Protein 3ETH (pdb70)

Structure (mmCIF, N/CA/C/O backbone):
data_3ETH
#
_entry.id   3ETH
#
_cell.length_a   57.101
_cell.length_b   57.109
_cell.length_c   59.215
_cell.angle_alpha   77.460
_cell.angle_beta   82.390
_cell.angle_gamma   77.260
#
_symmetry.space_group_name_H-M   'P 1'
#
loop_
_entity.id
_entity.type
_entity.pdbx_description
1 polymer 'Phosphoribosylaminoimidazole carboxylase ATPase subunit'
2 non-polymer "ADENOSINE-5'-TRIPHOSPHATE"
3 non-polymer 'MAGNESIUM ION'
4 water water
#
loop_
_atom_site.group_PDB
_atom_site.id
_atom_site.type_symbol
_atom_site.label_atom_id
_atom_site.label_alt_id
_atom_site.label_comp_id
_atom_site.label_asym_id
_atom_site.label_entity_id
_atom_site.label_seq_id
_atom_site.pdbx_PDB_ins_code
_atom_site.Cartn_x
_atom_site.Cartn_y
_atom_site.Cartn_z
_atom_site.occupancy
_atom_site.B_iso_or_equiv
_atom_site.auth_seq_id
_atom_site.auth_comp_id
_atom_site.auth_asym_id
_atom_site.auth_atom_id
_atom_site.pdbx_PDB_model_num
ATOM 1 N N . MET A 1 1 ? -6.034 -6.268 42.853 1.00 99.85 1 MET A N 1
ATOM 2 C CA . MET A 1 1 ? -5.539 -5.171 43.673 1.00 91.72 1 MET A CA 1
ATOM 3 C C . MET A 1 1 ? -4.243 -4.576 43.139 1.00 99.85 1 MET A C 1
ATOM 4 O O . MET A 1 1 ? -3.165 -4.998 43.551 1.00 99.85 1 MET A O 1
ATOM 9 N N . LYS A 1 2 ? -4.344 -3.590 42.255 1.00 55.70 2 LYS A N 1
ATOM 10 C CA . LYS A 1 2 ? -3.170 -2.915 41.731 1.00 46.21 2 LYS A CA 1
ATOM 11 C C . LYS A 1 2 ? -2.023 -2.945 42.713 1.00 99.85 2 LYS A C 1
ATOM 12 O O . LYS A 1 2 ? -2.212 -2.860 43.946 1.00 25.43 2 LYS A O 1
ATOM 18 N N . GLN A 1 3 ? -0.849 -2.963 42.090 1.00 28.04 3 GLN A N 1
ATOM 19 C CA . GLN A 1 3 ? 0.452 -2.953 42.744 1.00 22.19 3 GLN A CA 1
ATOM 20 C C . GLN A 1 3 ? 1.234 -1.776 42.147 1.00 30.22 3 GLN A C 1
ATOM 21 O O . GLN A 1 3 ? 1.319 -1.582 40.932 1.00 19.66 3 GLN A O 1
ATOM 27 N N . VAL A 1 4 ? 1.872 -0.992 43.000 1.00 24.36 4 VAL A N 1
ATOM 28 C CA . VAL A 1 4 ? 2.693 0.110 42.515 1.00 21.23 4 VAL A CA 1
ATOM 29 C C . VAL A 1 4 ? 3.928 0.017 43.399 1.00 16.07 4 VAL A C 1
ATOM 30 O O . VAL A 1 4 ? 3.846 -0.299 44.602 1.00 16.41 4 VAL A O 1
ATOM 34 N N . CYS A 1 5 ? 5.047 0.306 42.749 1.00 15.57 5 CYS A N 1
ATOM 35 C CA . CYS A 1 5 ? 6.347 0.363 43.408 1.00 15.74 5 CYS A CA 1
ATOM 36 C C . CYS A 1 5 ? 6.770 1.819 43.311 1.00 18.20 5 CYS A C 1
ATOM 37 O O . CYS A 1 5 ? 6.702 2.422 42.242 1.00 17.01 5 CYS A O 1
ATOM 40 N N . VAL A 1 6 ? 7.271 2.382 44.402 1.00 14.35 6 VAL A N 1
ATOM 41 C CA . VAL A 1 6 ? 7.727 3.757 44.331 1.00 16.28 6 VAL A CA 1
ATOM 42 C C . VAL A 1 6 ? 9.250 3.792 44.525 1.00 21.50 6 VAL A C 1
ATOM 43 O O . VAL A 1 6 ? 9.733 3.309 45.574 1.00 17.52 6 VAL A O 1
ATOM 47 N N . LEU A 1 7 ? 9.981 4.353 43.556 1.00 13.88 7 LEU A N 1
ATOM 48 C CA . LEU A 1 7 ? 11.428 4.400 43.709 1.00 13.75 7 LEU A CA 1
ATOM 49 C C . LEU A 1 7 ? 11.703 5.532 44.709 1.00 21.16 7 LEU A C 1
ATOM 50 O O . LEU A 1 7 ? 11.315 6.714 44.569 1.00 16.22 7 LEU A O 1
ATOM 55 N N . GLY A 1 8 ? 12.435 5.131 45.738 1.00 15.54 8 GLY A N 1
ATOM 56 C CA . GLY A 1 8 ? 12.778 6.087 46.790 1.00 15.48 8 GLY A CA 1
ATOM 57 C C . GLY A 1 8 ? 12.088 5.653 48.102 1.00 37.61 8 GLY A C 1
ATOM 58 O O . GLY A 1 8 ? 10.909 5.274 48.162 1.00 49.66 8 GLY A O 1
ATOM 59 N N . ASN A 1 9 ? 12.845 5.795 49.175 1.00 24.27 9 ASN A N 1
ATOM 60 C CA . ASN A 1 9 ? 12.407 5.416 50.504 1.00 31.69 9 ASN A CA 1
ATOM 61 C C . ASN A 1 9 ? 12.011 6.481 51.536 1.00 25.78 9 ASN A C 1
ATOM 62 O O . ASN A 1 9 ? 12.084 6.254 52.749 1.00 36.47 9 ASN A O 1
ATOM 67 N N . GLY A 1 10 ? 11.605 7.652 51.074 1.00 15.95 10 GLY A N 1
ATOM 68 C CA . GLY A 1 10 ? 11.285 8.728 52.005 1.00 14.81 10 GLY A CA 1
ATOM 69 C C . GLY A 1 10 ? 9.844 8.878 52.431 1.00 13.66 10 GLY A C 1
ATOM 70 O O . GLY A 1 10 ? 8.964 8.001 52.233 1.00 12.45 10 GLY A O 1
ATOM 71 N N . GLN A 1 11 ? 9.611 10.029 53.072 1.00 15.35 11 GLN A N 1
ATOM 72 C CA . GLN A 1 11 ? 8.239 10.178 53.579 1.00 17.21 11 GLN A CA 1
ATOM 73 C C . GLN A 1 11 ? 7.191 10.221 52.482 1.00 15.13 11 GLN A C 1
ATOM 74 O O . GLN A 1 11 ? 6.028 9.848 52.711 1.00 14.88 11 GLN A O 1
ATOM 80 N N . LEU A 1 12 ? 7.606 10.709 51.308 1.00 10.50 12 LEU A N 1
ATOM 81 C CA . LEU A 1 12 ? 6.664 10.822 50.189 1.00 12.38 12 LEU A CA 1
ATOM 82 C C . LEU A 1 12 ? 6.118 9.447 49.797 1.00 13.33 12 LEU A C 1
ATOM 83 O O . LEU A 1 12 ? 4.867 9.206 49.658 1.00 13.24 12 LEU A O 1
ATOM 88 N N . GLY A 1 13 ? 7.052 8.499 49.716 1.00 10.51 13 GLY A N 1
ATOM 89 C CA . GLY A 1 13 ? 6.626 7.143 49.383 1.00 12.05 13 GLY A CA 1
ATOM 90 C C . GLY A 1 13 ? 5.747 6.531 50.460 1.00 11.63 13 GLY A C 1
ATOM 91 O O . GLY A 1 13 ? 4.820 5.769 50.168 1.00 15.08 13 GLY A O 1
ATOM 92 N N . ARG A 1 14 ? 6.108 6.867 51.691 1.00 10.20 14 ARG A N 1
ATOM 93 C CA . ARG A 1 14 ? 5.330 6.318 52.779 1.00 13.50 14 ARG A CA 1
ATOM 94 C C . ARG A 1 14 ? 3.879 6.851 52.718 1.00 15.59 14 ARG A C 1
ATOM 95 O O . ARG A 1 14 ? 2.921 6.103 52.983 1.00 11.83 14 ARG A O 1
ATOM 103 N N . MET A 1 15 ? 3.743 8.150 52.433 1.00 13.70 15 MET A N 1
ATOM 104 C CA . MET A 1 15 ? 2.421 8.766 52.368 1.00 12.81 15 MET A CA 1
ATOM 105 C C . MET A 1 15 ? 1.635 8.241 51.193 1.00 11.22 15 MET A C 1
ATOM 106 O O . MET A 1 15 ? 0.412 8.166 51.256 1.00 11.78 15 MET A O 1
ATOM 111 N N . LEU A 1 16 ? 2.348 7.875 50.136 1.00 9.08 16 LEU A N 1
ATOM 112 C CA . LEU A 1 16 ? 1.660 7.282 48.973 1.00 11.37 16 LEU A CA 1
ATOM 113 C C . LEU A 1 16 ? 1.145 5.919 49.383 1.00 12.18 16 LEU A C 1
ATOM 114 O O . LEU A 1 16 ? 0.030 5.569 49.064 1.00 12.30 16 LEU A O 1
ATOM 119 N N . ARG A 1 17 ? 1.929 5.120 50.136 1.00 17.06 17 ARG A N 1
ATOM 120 C CA . ARG A 1 17 ? 1.512 3.781 50.603 1.00 13.32 17 ARG A CA 1
ATOM 121 C C . ARG A 1 17 ? 0.298 3.889 51.535 1.00 9.75 17 ARG A C 1
ATOM 122 O O . ARG A 1 17 ? -0.664 3.182 51.372 1.00 13.39 17 ARG A O 1
ATOM 130 N N . GLN A 1 18 ? 0.344 4.850 52.453 1.00 12.55 18 GLN A N 1
ATOM 131 C CA . GLN A 1 18 ? -0.783 5.082 53.346 1.00 11.69 18 GLN A CA 1
ATOM 132 C C . GLN A 1 18 ? -1.998 5.444 52.514 1.00 10.06 18 GLN A C 1
ATOM 133 O O . GLN A 1 18 ? -3.077 4.950 52.783 1.00 14.38 18 GLN A O 1
ATOM 139 N N . ALA A 1 19 ? -1.886 6.301 51.516 1.00 10.46 19 ALA A N 1
ATOM 140 C CA . ALA A 1 19 ? -3.067 6.632 50.748 1.00 10.59 19 ALA A CA 1
ATOM 141 C C . ALA A 1 19 ? -3.616 5.478 49.915 1.00 16.41 19 ALA A C 1
ATOM 142 O O . ALA A 1 19 ? -4.839 5.318 49.771 1.00 14.10 19 ALA A O 1
ATOM 144 N N . GLY A 1 20 ? -2.704 4.664 49.382 1.00 14.21 20 GLY A N 1
ATOM 145 C CA . GLY A 1 20 ? -3.078 3.558 48.512 1.00 12.61 20 GLY A CA 1
ATOM 146 C C . GLY A 1 20 ? -3.894 2.488 49.200 1.00 14.30 20 GLY A C 1
ATOM 147 O O . GLY A 1 20 ? -4.827 1.903 48.636 1.00 13.66 20 GLY A O 1
ATOM 148 N N . GLU A 1 21 ? -3.549 2.204 50.449 1.00 13.50 21 GLU A N 1
ATOM 149 C CA . GLU A 1 21 ? -4.201 1.091 51.151 1.00 16.62 21 GLU A CA 1
ATOM 150 C C . GLU A 1 21 ? -5.731 1.016 51.156 1.00 10.16 21 GLU A C 1
ATOM 151 O O . GLU A 1 21 ? -6.312 0.024 50.719 1.00 13.06 21 GLU A O 1
ATOM 157 N N . PRO A 1 22 ? -6.391 2.054 51.653 1.00 14.54 22 PRO A N 1
ATOM 158 C CA . PRO A 1 22 ? -7.860 1.980 51.720 1.00 9.66 22 PRO A CA 1
ATOM 159 C C . PRO A 1 22 ? -8.363 1.966 50.284 1.00 12.80 22 PRO A C 1
ATOM 160 O O . PRO A 1 22 ? -9.506 1.571 50.091 1.00 18.47 22 PRO A O 1
ATOM 164 N N . LEU A 1 23 ? -7.609 2.397 49.275 1.00 14.68 23 LEU A N 1
ATOM 165 C CA . LEU A 1 23 ? -8.179 2.332 47.913 1.00 13.46 23 LEU A CA 1
ATOM 166 C C . LEU A 1 23 ? -7.972 0.921 47.299 1.00 18.63 23 LEU A C 1
ATOM 167 O O . LEU A 1 23 ? -8.331 0.663 46.159 1.00 17.74 23 LEU A O 1
ATOM 172 N N . GLY A 1 24 ? -7.353 0.001 48.016 1.00 13.44 24 GLY A N 1
ATOM 173 C CA . GLY A 1 24 ? -7.105 -1.309 47.427 1.00 14.93 24 GLY A CA 1
ATOM 174 C C . GLY A 1 24 ? -5.837 -1.309 46.548 1.00 19.35 24 GLY A C 1
ATOM 175 O O . GLY A 1 24 ? -5.668 -2.171 45.681 1.00 25.46 24 GLY A O 1
ATOM 176 N N . ILE A 1 25 ? -4.908 -0.379 46.737 1.00 13.09 25 ILE A N 1
ATOM 177 C CA . ILE A 1 25 ? -3.714 -0.376 45.871 1.00 12.47 25 ILE A CA 1
ATOM 178 C C . ILE A 1 25 ? -2.530 -0.614 46.770 1.00 18.79 25 ILE A C 1
ATOM 179 O O . ILE A 1 25 ? -2.305 0.182 47.690 1.00 18.03 25 ILE A O 1
ATOM 184 N N . ALA A 1 26 ? -1.786 -1.682 46.522 1.00 16.89 26 ALA A N 1
ATOM 185 C CA . ALA A 1 26 ? -0.621 -2.020 47.344 1.00 15.92 26 ALA A CA 1
ATOM 186 C C . ALA A 1 26 ? 0.554 -1.211 46.791 1.00 22.74 26 ALA A C 1
ATOM 187 O O . ALA A 1 26 ? 0.821 -1.278 45.581 1.00 17.03 26 ALA A O 1
ATOM 189 N N . VAL A 1 27 ? 1.211 -0.416 47.649 1.00 13.70 27 VAL A N 1
ATOM 190 C CA . VAL A 1 27 ? 2.326 0.423 47.212 1.00 11.70 27 VAL A CA 1
ATOM 191 C C . VAL A 1 27 ? 3.576 0.011 47.948 1.00 16.06 27 VAL A C 1
ATOM 192 O O . VAL A 1 27 ? 3.579 -0.107 49.187 1.00 13.51 27 VAL A O 1
ATOM 196 N N . TRP A 1 28 ? 4.632 -0.246 47.184 1.00 12.71 28 TRP A N 1
ATOM 197 C CA . TRP A 1 28 ? 5.909 -0.721 47.763 1.00 11.83 28 TRP A CA 1
ATOM 198 C C . TRP A 1 28 ? 7.030 0.302 47.541 1.00 19.55 28 TRP A C 1
ATOM 199 O O . TRP A 1 28 ? 7.562 0.412 46.436 1.00 15.86 28 TRP A O 1
ATOM 210 N N . PRO A 1 29 ? 7.430 1.004 48.594 1.00 18.32 29 PRO A N 1
ATOM 211 C CA . PRO A 1 29 ? 8.528 1.957 48.477 1.00 18.33 29 PRO A CA 1
ATOM 212 C C . PRO A 1 29 ? 9.831 1.158 48.436 1.00 23.79 29 PRO A C 1
ATOM 213 O O . PRO A 1 29 ? 10.074 0.278 49.264 1.00 25.88 29 PRO A O 1
ATOM 217 N N . VAL A 1 30 ? 10.652 1.433 47.431 1.00 20.60 30 VAL A N 1
ATOM 218 C CA . VAL A 1 30 ? 11.950 0.759 47.268 1.00 23.32 30 VAL A CA 1
ATOM 219 C C . VAL A 1 30 ? 13.117 1.720 47.190 1.00 34.64 30 VAL A C 1
ATOM 220 O O . VAL A 1 30 ? 13.227 2.604 46.322 1.00 25.63 30 VAL A O 1
ATOM 224 N N . GLY A 1 31 ? 14.010 1.553 48.147 1.00 16.17 31 GLY A N 1
ATOM 225 C CA . GLY A 1 31 ? 15.190 2.420 48.108 1.00 17.48 31 GLY A CA 1
ATOM 226 C C . GLY A 1 31 ? 16.116 2.001 46.965 1.00 23.50 31 GLY A C 1
ATOM 227 O O . GLY A 1 31 ? 16.016 0.901 46.410 1.00 18.72 31 GLY A O 1
ATOM 228 N N . LEU A 1 32 ? 17.032 2.918 46.635 1.00 25.27 32 LEU A N 1
ATOM 229 C CA . LEU A 1 32 ? 17.991 2.693 45.559 1.00 22.79 32 LEU A CA 1
ATOM 230 C C . LEU A 1 32 ? 18.893 1.509 45.785 1.00 24.07 32 LEU A C 1
ATOM 231 O O . LEU A 1 32 ? 19.399 0.932 44.828 1.00 22.70 32 LEU A O 1
ATOM 236 N N . ASP A 1 33 ? 19.158 1.224 47.052 1.00 20.67 33 ASP A N 1
ATOM 237 C CA . ASP A 1 33 ? 20.053 0.134 47.395 1.00 30.98 33 ASP A CA 1
ATOM 238 C C . ASP A 1 33 ? 19.248 -1.149 47.595 1.00 45.69 33 ASP A C 1
ATOM 239 O O . ASP A 1 33 ? 19.756 -2.146 48.097 1.00 25.06 33 ASP A O 1
ATOM 244 N N . ALA A 1 34 ? 17.973 -1.139 47.233 1.00 21.94 34 ALA A N 1
ATOM 245 C CA . ALA A 1 34 ? 17.205 -2.359 47.441 1.00 26.28 34 ALA A CA 1
ATOM 246 C C . ALA A 1 34 ? 17.686 -3.505 46.543 1.00 25.55 34 ALA A C 1
ATOM 247 O O . ALA A 1 34 ? 18.333 -3.346 45.516 1.00 32.81 34 ALA A O 1
ATOM 249 N N . GLU A 1 35 ? 17.309 -4.706 46.943 1.00 29.94 35 GLU A N 1
ATOM 250 C CA . GLU A 1 35 ? 17.658 -5.886 46.176 1.00 31.29 35 GLU A CA 1
ATOM 251 C C . GLU A 1 35 ? 16.439 -6.033 45.223 1.00 26.54 35 GLU A C 1
ATOM 252 O O . GLU A 1 35 ? 15.262 -6.167 45.655 1.00 24.32 35 GLU A O 1
ATOM 258 N N . PRO A 1 36 ? 16.732 -5.987 43.918 1.00 66.29 36 PRO A N 1
ATOM 259 C CA . PRO A 1 36 ? 15.687 -6.102 42.880 1.00 33.33 36 PRO A CA 1
ATOM 260 C C . PRO A 1 36 ? 14.913 -7.438 42.981 1.00 28.63 36 PRO A C 1
ATOM 261 O O . PRO A 1 36 ? 13.705 -7.502 42.746 1.00 27.62 36 PRO A O 1
ATOM 265 N N . ALA A 1 37 ? 15.644 -8.485 43.366 1.00 47.19 37 ALA A N 1
ATOM 266 C CA . ALA A 1 37 ? 15.123 -9.841 43.510 1.00 35.16 37 ALA A CA 1
ATOM 267 C C . ALA A 1 37 ? 13.923 -9.885 44.473 1.00 44.51 37 ALA A C 1
ATOM 268 O O . ALA A 1 37 ? 13.026 -10.728 44.376 1.00 35.89 37 ALA A O 1
ATOM 270 N N . ALA A 1 38 ? 13.917 -8.936 45.401 1.00 27.78 38 ALA A N 1
ATOM 271 C CA . ALA A 1 38 ? 12.896 -8.780 46.429 1.00 43.51 38 ALA A CA 1
ATOM 272 C C . ALA A 1 38 ? 11.727 -7.900 45.982 1.00 99.85 38 ALA A C 1
ATOM 273 O O . ALA A 1 38 ? 10.662 -7.906 46.601 1.00 56.53 38 ALA A O 1
ATOM 275 N N . VAL A 1 39 ? 11.955 -7.145 44.913 1.00 38.48 39 VAL A N 1
ATOM 276 C CA . VAL A 1 39 ? 11.001 -6.208 44.326 1.00 46.99 39 VAL A CA 1
ATOM 277 C C . VAL A 1 39 ? 9.969 -6.760 43.324 1.00 23.79 39 VAL A C 1
ATOM 278 O O . VAL A 1 39 ? 10.362 -7.359 42.320 1.00 41.37 39 VAL A O 1
ATOM 282 N N . PRO A 1 40 ? 8.672 -6.565 43.601 1.00 43.27 40 PRO A N 1
ATOM 283 C CA . PRO A 1 40 ? 7.615 -7.041 42.691 1.00 40.04 40 PRO A CA 1
ATOM 284 C C . PRO A 1 40 ? 7.419 -6.004 41.590 1.00 24.10 40 PRO A C 1
ATOM 285 O O . PRO A 1 40 ? 6.284 -5.584 41.310 1.00 35.16 40 PRO A O 1
ATOM 289 N N . PHE A 1 41 ? 8.535 -5.606 40.983 1.00 23.82 41 PHE A N 1
ATOM 290 C CA . PHE A 1 41 ? 8.449 -4.563 39.969 1.00 31.17 41 PHE A CA 1
ATOM 291 C C . PHE A 1 41 ? 7.836 -5.060 38.699 1.00 31.34 41 PHE A C 1
ATOM 292 O O . PHE A 1 41 ? 7.233 -4.313 37.973 1.00 39.96 41 PHE A O 1
ATOM 300 N N . GLN A 1 42 ? 7.956 -6.352 38.466 1.00 25.43 42 GLN A N 1
ATOM 301 C CA . GLN A 1 42 ? 7.379 -6.972 37.293 1.00 54.85 42 GLN A CA 1
ATOM 302 C C . GLN A 1 42 ? 5.833 -6.846 37.173 1.00 44.50 42 GLN A C 1
ATOM 303 O O . GLN A 1 42 ? 5.291 -6.529 36.110 1.00 67.15 42 GLN A O 1
ATOM 309 N N . GLN A 1 43 ? 5.125 -7.077 38.276 1.00 39.24 43 GLN A N 1
ATOM 310 C CA . GLN A 1 43 ? 3.666 -7.027 38.327 1.00 41.75 43 GLN A CA 1
ATOM 311 C C . GLN A 1 43 ? 3.100 -5.667 38.718 1.00 99.85 43 GLN A C 1
ATOM 312 O O . GLN A 1 43 ? 1.902 -5.530 39.024 1.00 50.50 43 GLN A O 1
ATOM 318 N N . SER A 1 44 ? 3.983 -4.676 38.723 1.00 27.26 44 SER A N 1
ATOM 319 C CA . SER A 1 44 ? 3.632 -3.316 39.162 1.00 23.14 44 SER A CA 1
ATOM 320 C C . SER A 1 44 ? 3.798 -2.161 38.206 1.00 36.00 44 SER A C 1
ATOM 321 O O . SER A 1 44 ? 4.549 -2.222 37.234 1.00 24.49 44 SER A O 1
ATOM 324 N N . VAL A 1 45 ? 3.080 -1.088 38.514 1.00 17.38 45 VAL A N 1
ATOM 325 C CA . VAL A 1 45 ? 3.248 0.186 37.797 1.00 15.61 45 VAL A CA 1
ATOM 326 C C . VAL A 1 45 ? 4.377 0.849 38.656 1.00 26.01 45 VAL A C 1
ATOM 327 O O . VAL A 1 45 ? 4.308 0.838 39.909 1.00 19.08 45 VAL A O 1
ATOM 331 N N . ILE A 1 46 ? 5.431 1.376 38.035 1.00 16.14 46 ILE A N 1
ATOM 332 C CA . ILE A 1 46 ? 6.511 2.014 38.790 1.00 15.90 46 ILE A CA 1
ATOM 333 C C . ILE A 1 46 ? 6.432 3.526 38.751 1.00 18.49 46 ILE A C 1
ATOM 334 O O . ILE A 1 46 ? 6.297 4.103 37.674 1.00 18.88 46 ILE A O 1
ATOM 339 N N . THR A 1 47 ? 6.575 4.143 39.923 1.00 15.67 47 THR A N 1
ATOM 340 C CA . THR A 1 47 ? 6.598 5.575 40.070 1.00 13.59 47 THR A CA 1
ATOM 341 C C . THR A 1 47 ? 7.838 5.937 40.917 1.00 19.30 47 THR A C 1
ATOM 342 O O . THR A 1 47 ? 8.591 5.057 41.329 1.00 19.44 47 THR A O 1
ATOM 346 N N . ALA A 1 48 ? 8.108 7.211 41.170 1.00 18.86 48 ALA A N 1
ATOM 347 C CA . ALA A 1 48 ? 9.293 7.514 41.988 1.00 16.71 48 ALA A CA 1
ATOM 348 C C . ALA A 1 48 ? 9.039 8.769 42.762 1.00 15.96 48 ALA A C 1
ATOM 349 O O . ALA A 1 48 ? 8.241 9.621 42.355 1.00 24.58 48 ALA A O 1
ATOM 351 N N . GLU A 1 49 ? 9.726 8.897 43.877 1.00 16.38 49 GLU A N 1
ATOM 352 C CA . GLU A 1 49 ? 9.587 10.123 44.654 1.00 14.51 49 GLU A CA 1
ATOM 353 C C . GLU A 1 49 ? 10.901 10.897 44.544 1.00 17.91 49 GLU A C 1
ATOM 354 O O . GLU A 1 49 ? 11.082 11.844 45.275 1.00 18.73 49 GLU A O 1
ATOM 360 N N . ILE A 1 50 ? 11.804 10.465 43.664 1.00 23.18 50 ILE A N 1
ATOM 361 C CA . ILE A 1 50 ? 13.114 11.079 43.408 1.00 16.70 50 ILE A CA 1
ATOM 362 C C . ILE A 1 50 ? 13.193 11.287 41.900 1.00 21.11 50 ILE A C 1
ATOM 363 O O . ILE A 1 50 ? 12.340 10.745 41.193 1.00 17.58 50 ILE A O 1
ATOM 368 N N . GLU A 1 51 ? 14.153 12.082 41.429 1.00 20.95 51 GLU A N 1
ATOM 369 C CA . GLU A 1 51 ? 14.225 12.402 40.002 1.00 18.44 51 GLU A CA 1
ATOM 370 C C . GLU A 1 51 ? 15.530 12.080 39.383 1.00 25.95 51 GLU A C 1
ATOM 371 O O . GLU A 1 51 ? 15.696 12.277 38.168 1.00 21.16 51 GLU A O 1
ATOM 377 N N . ARG A 1 52 ? 16.464 11.624 40.206 1.00 15.95 52 ARG A N 1
ATOM 378 C CA . ARG A 1 52 ? 17.758 11.303 39.600 1.00 14.68 52 ARG A CA 1
ATOM 379 C C . ARG A 1 52 ? 18.364 10.292 40.558 1.00 18.18 52 ARG A C 1
ATOM 380 O O . ARG A 1 52 ? 17.995 10.223 41.719 1.00 19.97 52 ARG A O 1
ATOM 388 N N . TRP A 1 53 ? 19.248 9.447 40.048 1.00 15.48 53 TRP A N 1
ATOM 389 C CA . TRP A 1 53 ? 19.840 8.449 40.913 1.00 16.88 53 TRP A CA 1
ATOM 390 C C . TRP A 1 53 ? 21.080 7.864 40.228 1.00 16.97 53 TRP A C 1
ATOM 391 O O . TRP A 1 53 ? 21.320 7.979 39.023 1.00 20.78 53 TRP A O 1
ATOM 402 N N . PRO A 1 54 ? 21.883 7.217 41.055 1.00 21.83 54 PRO A N 1
ATOM 403 C CA . PRO A 1 54 ? 23.065 6.568 40.526 1.00 27.14 54 PRO A CA 1
ATOM 404 C C . PRO A 1 54 ? 22.566 5.234 39.967 1.00 21.40 54 PRO A C 1
ATOM 405 O O . PRO A 1 54 ? 21.431 4.834 40.186 1.00 19.41 54 PRO A O 1
ATOM 409 N N . GLU A 1 55 ? 23.459 4.548 39.277 1.00 16.79 55 GLU A N 1
ATOM 410 C CA . GLU A 1 55 ? 23.185 3.221 38.746 1.00 18.91 55 GLU A CA 1
ATOM 411 C C . GLU A 1 55 ? 23.451 2.149 39.816 1.00 39.32 55 GLU A C 1
ATOM 412 O O . GLU A 1 55 ? 24.524 2.074 40.401 1.00 18.57 55 GLU A O 1
ATOM 423 N N . THR A 1 56 ? 22.446 1.325 40.085 1.00 16.75 56 THR A N 1
ATOM 424 C CA . THR A 1 56 ? 22.516 0.231 41.047 1.00 16.55 56 THR A CA 1
ATOM 425 C C . THR A 1 56 ? 21.873 -1.013 40.391 1.00 36.27 56 THR A C 1
ATOM 426 O O . THR A 1 56 ? 21.256 -1.013 39.304 1.00 22.85 56 THR A O 1
ATOM 430 N N . ALA A 1 57 ? 22.019 -2.132 41.085 1.00 28.68 57 ALA A N 1
ATOM 431 C CA . ALA A 1 57 ? 21.420 -3.360 40.581 1.00 18.85 57 ALA A CA 1
ATOM 432 C C . ALA A 1 57 ? 19.941 -3.059 40.527 1.00 23.38 57 ALA A C 1
ATOM 433 O O . ALA A 1 57 ? 19.286 -3.487 39.573 1.00 27.80 57 ALA A O 1
ATOM 435 N N . LEU A 1 58 ? 19.399 -2.354 41.523 1.00 20.71 58 LEU A N 1
ATOM 436 C CA . LEU A 1 58 ? 17.971 -2.060 41.442 1.00 23.54 58 LEU A CA 1
ATOM 437 C C . LEU A 1 58 ? 17.658 -1.155 40.233 1.00 28.84 58 LEU A C 1
ATOM 438 O O . LEU A 1 58 ? 16.824 -1.487 39.379 1.00 26.52 58 LEU A O 1
ATOM 443 N N . THR A 1 59 ? 18.344 -0.027 40.095 1.00 26.72 59 THR A N 1
ATOM 444 C CA . THR A 1 59 ? 18.016 0.861 38.980 1.00 19.56 59 THR A CA 1
ATOM 445 C C . THR A 1 59 ? 18.277 0.254 37.612 1.00 27.92 59 THR A C 1
ATOM 446 O O . THR A 1 59 ? 17.568 0.556 36.653 1.00 29.42 59 THR A O 1
ATOM 450 N N . ARG A 1 60 ? 19.277 -0.615 37.504 1.00 25.86 60 ARG A N 1
ATOM 451 C CA . ARG A 1 60 ? 19.511 -1.255 36.214 1.00 31.58 60 ARG A CA 1
ATOM 452 C C . ARG A 1 60 ? 18.319 -2.131 35.806 1.00 46.25 60 ARG A C 1
ATOM 453 O O . ARG A 1 60 ? 18.001 -2.248 34.625 1.00 39.44 60 ARG A O 1
ATOM 461 N N . GLN A 1 61 ? 17.678 -2.768 36.783 1.00 46.04 61 GLN A N 1
ATOM 462 C CA . GLN A 1 61 ? 16.541 -3.646 36.511 1.00 91.06 61 GLN A CA 1
ATOM 463 C C . GLN A 1 61 ? 15.398 -2.746 36.058 1.00 53.63 61 GLN A C 1
ATOM 464 O O . GLN A 1 61 ? 14.659 -3.009 35.106 1.00 46.23 61 GLN A O 1
ATOM 470 N N . LEU A 1 62 ? 15.224 -1.655 36.795 1.00 30.77 62 LEU A N 1
ATOM 471 C CA . LEU A 1 62 ? 14.106 -0.765 36.521 1.00 26.65 62 LEU A CA 1
ATOM 472 C C . LEU A 1 62 ? 14.141 -0.241 35.122 1.00 76.12 62 LEU A C 1
ATOM 473 O O . LEU A 1 62 ? 13.093 -0.069 34.497 1.00 44.54 62 LEU A O 1
ATOM 478 N N . ALA A 1 63 ? 15.379 0.024 34.730 1.00 41.09 63 ALA A N 1
ATOM 479 C CA . ALA A 1 63 ? 15.705 0.619 33.442 1.00 96.58 63 ALA A CA 1
ATOM 480 C C . ALA A 1 63 ? 14.846 0.079 32.315 1.00 37.57 63 ALA A C 1
ATOM 481 O O . ALA A 1 63 ? 14.241 0.827 31.549 1.00 68.62 63 ALA A O 1
ATOM 483 N N . ARG A 1 64 ? 14.834 -1.247 32.240 1.00 38.16 64 ARG A N 1
ATOM 484 C CA . ARG A 1 64 ? 14.134 -2.048 31.244 1.00 44.48 64 ARG A CA 1
ATOM 485 C C . ARG A 1 64 ? 12.661 -2.345 31.588 1.00 99.85 64 ARG A C 1
ATOM 486 O O . ARG A 1 64 ? 12.028 -3.225 30.998 1.00 48.13 64 ARG A O 1
ATOM 494 N N . HIS A 1 65 ? 12.095 -1.631 32.559 1.00 44.30 65 HIS A N 1
ATOM 495 C CA . HIS A 1 65 ? 10.696 -1.858 32.912 1.00 32.59 65 HIS A CA 1
ATOM 496 C C . HIS A 1 65 ? 9.786 -1.090 31.950 1.00 30.58 65 HIS A C 1
ATOM 497 O O . HIS A 1 65 ? 9.953 0.104 31.730 1.00 42.11 65 HIS A O 1
ATOM 504 N N . PRO A 1 66 ? 8.810 -1.778 31.377 1.00 43.24 66 PRO A N 1
ATOM 505 C CA . PRO A 1 66 ? 7.922 -1.090 30.458 1.00 49.34 66 PRO A CA 1
ATOM 506 C C . PRO A 1 66 ? 7.119 0.051 31.100 1.00 99.85 66 PRO A C 1
ATOM 507 O O . PRO A 1 66 ? 7.050 1.169 30.569 1.00 99.85 66 PRO A O 1
ATOM 511 N N . ALA A 1 67 ? 6.538 -0.245 32.261 1.00 27.82 67 ALA A N 1
ATOM 512 C CA . ALA A 1 67 ? 5.683 0.686 32.993 1.00 34.54 67 ALA A CA 1
ATOM 513 C C . ALA A 1 67 ? 6.217 1.559 34.134 1.00 24.82 67 ALA A C 1
ATOM 514 O O . ALA A 1 67 ? 5.617 1.608 35.230 1.00 21.38 67 ALA A O 1
ATOM 516 N N . PHE A 1 68 ? 7.321 2.258 33.873 1.00 18.69 68 PHE A N 1
ATOM 517 C CA . PHE A 1 68 ? 7.922 3.175 34.854 1.00 18.66 68 PHE A CA 1
ATOM 518 C C . PHE A 1 68 ? 7.328 4.514 34.383 1.00 26.26 68 PHE A C 1
ATOM 519 O O . PHE A 1 68 ? 7.786 5.115 33.426 1.00 26.81 68 PHE A O 1
ATOM 527 N N . VAL A 1 69 ? 6.235 4.953 34.998 1.00 18.11 69 VAL A N 1
ATOM 528 C CA . VAL A 1 69 ? 5.579 6.132 34.484 1.00 17.54 69 VAL A CA 1
ATOM 529 C C . VAL A 1 69 ? 6.441 7.361 34.542 1.00 31.96 69 VAL A C 1
ATOM 530 O O . VAL A 1 69 ? 7.033 7.613 35.580 1.00 22.49 69 VAL A O 1
ATOM 534 N N . ASN A 1 70 ? 6.514 8.104 33.440 1.00 21.88 70 ASN A N 1
ATOM 535 C CA . ASN A 1 70 ? 7.304 9.334 33.378 1.00 19.83 70 ASN A CA 1
ATOM 536 C C . ASN A 1 70 ? 8.813 9.187 33.395 1.00 16.77 70 ASN A C 1
ATOM 537 O O . ASN A 1 70 ? 9.586 10.161 33.538 1.00 17.73 70 ASN A O 1
ATOM 542 N N . ARG A 1 71 ? 9.217 7.935 33.288 1.00 20.72 71 ARG A N 1
ATOM 543 C CA . ARG A 1 71 ? 10.648 7.644 33.316 1.00 21.22 71 ARG A CA 1
ATOM 544 C C . ARG A 1 71 ? 11.515 8.701 32.602 1.00 27.86 71 ARG A C 1
ATOM 545 O O . ARG A 1 71 ? 12.500 9.192 33.164 1.00 27.04 71 ARG A O 1
ATOM 553 N N . ASP A 1 72 ? 11.144 9.054 31.370 1.00 28.38 72 ASP A N 1
ATOM 554 C CA . ASP A 1 72 ? 11.872 9.984 30.490 1.00 28.46 72 ASP A CA 1
ATOM 555 C C . ASP A 1 72 ? 11.687 11.451 30.818 1.00 22.94 72 ASP A C 1
ATOM 556 O O . ASP A 1 72 ? 12.417 12.320 30.382 1.00 22.86 72 ASP A O 1
ATOM 561 N N . VAL A 1 73 ? 10.689 11.727 31.626 1.00 21.29 73 VAL A N 1
ATOM 562 C CA . VAL A 1 73 ? 10.489 13.098 31.982 1.00 19.78 73 VAL A CA 1
ATOM 563 C C . VAL A 1 73 ? 11.484 13.478 33.074 1.00 18.67 73 VAL A C 1
ATOM 564 O O . VAL A 1 73 ? 11.927 14.599 33.163 1.00 24.40 73 VAL A O 1
ATOM 568 N N . PHE A 1 74 ? 11.791 12.596 34.007 1.00 20.07 74 PHE A N 1
ATOM 569 C CA . PHE A 1 74 ? 12.699 13.018 35.074 1.00 21.61 74 PHE A CA 1
ATOM 570 C C . PHE A 1 74 ? 14.006 13.734 34.735 1.00 20.35 74 PHE A C 1
ATOM 571 O O . PHE A 1 74 ? 14.395 14.730 35.376 1.00 29.28 74 PHE A O 1
ATOM 579 N N . PRO A 1 75 ? 14.727 13.224 33.753 1.00 21.00 75 PRO A N 1
ATOM 580 C CA . PRO A 1 75 ? 16.019 13.862 33.501 1.00 19.90 75 PRO A CA 1
ATOM 581 C C . PRO A 1 75 ? 15.874 15.296 33.014 1.00 28.93 75 PRO A C 1
ATOM 582 O O . PRO A 1 75 ? 16.725 16.152 33.261 1.00 26.37 75 PRO A O 1
ATOM 586 N N . ILE A 1 76 ? 14.787 15.547 32.305 1.00 16.18 76 ILE A N 1
ATOM 587 C CA . ILE A 1 76 ? 14.583 16.879 31.771 1.00 19.68 76 ILE A CA 1
ATOM 588 C C . ILE A 1 76 ? 14.335 17.786 32.945 1.00 16.47 76 ILE A C 1
ATOM 589 O O . ILE A 1 76 ? 14.859 18.900 32.985 1.00 20.77 76 ILE A O 1
ATOM 594 N N . ILE A 1 77 ? 13.520 17.317 33.874 1.00 16.01 77 ILE A N 1
ATOM 595 C CA . ILE A 1 77 ? 13.246 18.190 34.997 1.00 16.03 77 ILE A CA 1
ATOM 596 C C . ILE A 1 77 ? 14.383 18.158 36.012 1.00 23.78 77 ILE A C 1
ATOM 597 O O . ILE A 1 77 ? 14.607 19.175 36.662 1.00 22.77 77 ILE A O 1
ATOM 602 N N . ALA A 1 78 ? 15.081 17.031 36.155 1.00 19.53 78 ALA A N 1
ATOM 603 C CA . ALA A 1 78 ? 16.194 16.907 37.117 1.00 19.36 78 ALA A CA 1
ATOM 604 C C . ALA A 1 78 ? 17.354 17.885 36.883 1.00 21.78 78 ALA A C 1
ATOM 605 O O . ALA A 1 78 ? 18.048 18.273 37.823 1.00 20.69 78 ALA A O 1
ATOM 607 N N . ASP A 1 79 ? 17.562 18.303 35.638 1.00 14.98 79 ASP A N 1
ATOM 608 C CA . ASP A 1 79 ? 18.599 19.283 35.320 1.00 17.72 79 ASP A CA 1
ATOM 609 C C . ASP A 1 79 ? 17.927 20.672 35.172 1.00 23.28 79 ASP A C 1
ATOM 610 O O . ASP A 1 79 ? 17.084 20.952 34.292 1.00 19.01 79 ASP A O 1
ATOM 615 N N . ARG A 1 80 ? 18.309 21.583 36.053 1.00 21.49 80 ARG A N 1
ATOM 616 C CA . ARG A 1 80 ? 17.746 22.941 36.005 1.00 16.09 80 ARG A CA 1
ATOM 617 C C . ARG A 1 80 ? 17.908 23.621 34.631 1.00 16.71 80 ARG A C 1
ATOM 618 O O . ARG A 1 80 ? 17.050 24.408 34.169 1.00 20.08 80 ARG A O 1
ATOM 626 N N . LEU A 1 81 ? 19.038 23.360 33.989 1.00 20.54 81 LEU A N 1
ATOM 627 C CA . LEU A 1 81 ? 19.206 23.984 32.676 1.00 21.57 81 LEU A CA 1
ATOM 628 C C . LEU A 1 81 ? 18.068 23.557 31.715 1.00 23.06 81 LEU A C 1
ATOM 629 O O . LEU A 1 81 ? 17.423 24.403 31.089 1.00 23.41 81 LEU A O 1
ATOM 634 N N . THR A 1 82 ? 17.853 22.247 31.588 1.00 16.63 82 THR A N 1
ATOM 635 C CA . THR A 1 82 ? 16.834 21.695 30.698 1.00 16.39 82 THR A CA 1
ATOM 636 C C . THR A 1 82 ? 15.433 22.077 31.158 1.00 26.89 82 THR A C 1
ATOM 637 O O . THR A 1 82 ? 14.531 22.306 30.353 1.00 21.89 82 THR A O 1
ATOM 641 N N . GLN A 1 83 ? 15.241 22.199 32.466 1.00 22.39 83 GLN A N 1
ATOM 642 C CA . GLN A 1 83 ? 13.940 22.608 32.978 1.00 24.26 83 GLN A CA 1
ATOM 643 C C . GLN A 1 83 ? 13.716 24.055 32.569 1.00 19.47 83 GLN A C 1
ATOM 644 O O . GLN A 1 83 ? 12.636 24.448 32.107 1.00 18.71 83 GLN A O 1
ATOM 650 N N . LYS A 1 84 ? 14.731 24.888 32.774 1.00 19.22 84 LYS A N 1
ATOM 651 C CA . LYS A 1 84 ? 14.568 26.306 32.413 1.00 24.47 84 LYS A CA 1
ATOM 652 C C . LYS A 1 84 ? 14.334 26.432 30.919 1.00 26.85 84 LYS A C 1
ATOM 653 O O . LYS A 1 84 ? 13.488 27.191 30.474 1.00 25.18 84 LYS A O 1
ATOM 659 N N . GLN A 1 85 ? 15.062 25.669 30.127 1.00 16.80 85 GLN A N 1
ATOM 660 C CA . GLN A 1 85 ? 14.833 25.718 28.690 1.00 23.31 85 GLN A CA 1
ATOM 661 C C . GLN A 1 85 ? 13.394 25.344 28.313 1.00 26.11 85 GLN A C 1
ATOM 662 O O . GLN A 1 85 ? 12.831 25.920 27.359 1.00 24.31 85 GLN A O 1
ATOM 668 N N . LEU A 1 86 ? 12.805 24.412 29.068 1.00 21.30 86 LEU A N 1
ATOM 669 C CA . LEU A 1 86 ? 11.414 23.998 28.850 1.00 16.51 86 LEU A CA 1
ATOM 670 C C . LEU A 1 86 ? 10.474 25.185 29.054 1.00 20.33 86 LEU A C 1
ATOM 671 O O . LEU A 1 86 ? 9.575 25.484 28.272 1.00 22.02 86 LEU A O 1
ATOM 676 N N . PHE A 1 87 ? 10.693 25.939 30.113 1.00 15.05 87 PHE A N 1
ATOM 677 C CA . PHE A 1 87 ? 9.806 27.076 30.284 1.00 17.30 87 PHE A CA 1
ATOM 678 C C . PHE A 1 87 ? 10.023 28.032 29.085 1.00 22.14 87 PHE A C 1
ATOM 679 O O . PHE A 1 87 ? 9.094 28.646 28.581 1.00 20.45 87 PHE A O 1
ATOM 687 N N . ASP A 1 88 ? 11.277 28.239 28.684 1.00 22.64 88 ASP A N 1
ATOM 688 C CA . ASP A 1 88 ? 11.555 29.187 27.605 1.00 25.49 88 ASP A CA 1
ATOM 689 C C . ASP A 1 88 ? 10.820 28.743 26.346 1.00 38.65 88 ASP A C 1
ATOM 690 O O . ASP A 1 88 ? 10.101 29.527 25.723 1.00 33.41 88 ASP A O 1
ATOM 695 N N . LYS A 1 89 ? 10.965 27.467 26.002 1.00 20.05 89 LYS A N 1
ATOM 696 C CA . LYS A 1 89 ? 10.333 26.907 24.824 1.00 18.80 89 LYS A CA 1
ATOM 697 C C . LYS A 1 89 ? 8.826 27.230 24.805 1.00 40.05 89 LYS A C 1
ATOM 698 O O . LYS A 1 89 ? 8.228 27.720 23.840 1.00 26.30 89 LYS A O 1
ATOM 704 N N . LEU A 1 90 ? 8.215 26.982 25.949 1.00 24.34 90 LEU A N 1
ATOM 705 C CA . LEU A 1 90 ? 6.787 27.165 26.090 1.00 20.08 90 LEU A CA 1
ATOM 706 C C . LEU A 1 90 ? 6.398 28.586 26.391 1.00 23.27 90 LEU A C 1
ATOM 707 O O . LEU A 1 90 ? 5.230 28.874 26.698 1.00 21.74 90 LEU A O 1
ATOM 712 N N . HIS A 1 91 ? 7.361 29.491 26.287 1.00 22.14 91 HIS A N 1
ATOM 713 C CA . HIS A 1 91 ? 7.018 30.891 26.552 1.00 20.11 91 HIS A CA 1
ATOM 714 C C . HIS A 1 91 ? 6.483 31.143 27.961 1.00 40.69 91 HIS A C 1
ATOM 715 O O . HIS A 1 91 ? 5.726 32.069 28.222 1.00 34.85 91 HIS A O 1
ATOM 722 N N . LEU A 1 92 ? 6.903 30.343 28.929 1.00 26.49 92 LEU A N 1
ATOM 723 C CA . LEU A 1 92 ? 6.444 30.599 30.292 1.00 34.70 92 LEU A CA 1
ATOM 724 C C . LEU A 1 92 ? 7.288 31.579 31.152 1.00 22.42 92 LEU A C 1
ATOM 725 O O . LEU A 1 92 ? 8.512 31.439 31.276 1.00 26.19 92 LEU A O 1
ATOM 730 N N . PRO A 1 93 ? 6.664 32.558 31.808 1.00 20.47 93 PRO A N 1
ATOM 731 C CA . PRO A 1 93 ? 7.447 33.474 32.657 1.00 34.66 93 PRO A CA 1
ATOM 732 C C . PRO A 1 93 ? 8.299 32.831 33.762 1.00 37.81 93 PRO A C 1
ATOM 733 O O . PRO A 1 93 ? 7.847 32.034 34.612 1.00 27.89 93 PRO A O 1
ATOM 737 N N . THR A 1 94 ? 9.569 33.191 33.739 1.00 30.89 94 THR A N 1
ATOM 738 C CA . THR A 1 94 ? 10.468 32.649 34.732 1.00 20.27 94 THR A CA 1
ATOM 739 C C . THR A 1 94 ? 11.583 33.655 34.866 1.00 19.49 94 THR A C 1
ATOM 740 O O . THR A 1 94 ? 11.709 34.528 34.034 1.00 20.76 94 THR A O 1
ATOM 744 N N . ALA A 1 95 ? 12.419 33.519 35.881 1.00 19.73 95 ALA A N 1
ATOM 745 C CA . ALA A 1 95 ? 13.560 34.419 36.087 1.00 22.01 95 ALA A CA 1
ATOM 746 C C . ALA A 1 95 ? 14.572 34.321 34.967 1.00 33.77 95 ALA A C 1
ATOM 747 O O . ALA A 1 95 ? 14.985 33.228 34.611 1.00 24.68 95 ALA A O 1
ATOM 749 N N . PRO A 1 96 ? 15.045 35.459 34.456 1.00 29.57 96 PRO A N 1
ATOM 750 C CA . PRO A 1 96 ? 16.085 35.454 33.433 1.00 25.45 96 PRO A CA 1
ATOM 751 C C . PRO A 1 96 ? 17.283 34.711 34.027 1.00 17.39 96 PRO A C 1
ATOM 752 O O . PRO A 1 96 ? 17.576 34.780 35.222 1.00 22.34 96 PRO A O 1
ATOM 756 N N . TRP A 1 97 ? 17.997 33.963 33.200 1.00 20.87 97 TRP A N 1
ATOM 757 C CA . TRP A 1 97 ? 19.081 33.144 33.716 1.00 26.95 97 TRP A CA 1
ATOM 758 C C . TRP A 1 97 ? 20.024 32.718 32.573 1.00 24.44 97 TRP A C 1
ATOM 759 O O . TRP A 1 97 ? 19.846 33.101 31.417 1.00 33.61 97 TRP A O 1
ATOM 770 N N . GLN A 1 98 ? 20.977 31.866 32.919 1.00 30.80 98 GLN A N 1
ATOM 771 C CA . GLN A 1 98 ? 21.897 31.236 32.004 1.00 19.89 98 GLN A CA 1
ATOM 772 C C . GLN A 1 98 ? 22.734 30.256 32.789 1.00 37.29 98 GLN A C 1
ATOM 773 O O . GLN A 1 98 ? 22.811 30.246 34.036 1.00 27.85 98 GLN A O 1
ATOM 779 N N . LEU A 1 99 ? 23.347 29.403 31.982 1.00 21.75 99 LEU A N 1
ATOM 780 C CA . LEU A 1 99 ? 24.233 28.397 32.504 1.00 20.14 99 LEU A CA 1
ATOM 781 C C . LEU A 1 99 ? 25.351 29.328 32.969 1.00 26.72 99 LEU A C 1
ATOM 782 O O . LEU A 1 99 ? 25.613 30.345 32.321 1.00 34.82 99 LEU A O 1
ATOM 787 N N . LEU A 1 100 ? 26.045 28.949 34.031 1.00 30.94 100 LEU A N 1
ATOM 788 C CA . LEU A 1 100 ? 27.179 29.718 34.534 1.00 30.41 100 LEU A CA 1
ATOM 789 C C . LEU A 1 100 ? 28.357 28.798 34.221 1.00 29.17 100 LEU A C 1
ATOM 790 O O . LEU A 1 100 ? 28.628 27.816 34.928 1.00 21.83 100 LEU A O 1
ATOM 795 N N . ALA A 1 101 ? 29.032 29.091 33.107 1.00 32.93 101 ALA A N 1
ATOM 796 C CA . ALA A 1 101 ? 30.163 28.273 32.634 1.00 53.01 101 ALA A CA 1
ATOM 797 C C . ALA A 1 101 ? 31.581 28.384 33.246 1.00 46.65 101 ALA A C 1
ATOM 798 O O . ALA A 1 101 ? 32.343 27.407 33.381 1.00 44.70 101 ALA A O 1
ATOM 800 N N . GLU A 1 102 ? 31.976 29.582 33.635 1.00 33.19 102 GLU A N 1
ATOM 801 C CA . GLU A 1 102 ? 33.306 29.710 34.228 1.00 39.21 102 GLU A CA 1
ATOM 802 C C . GLU A 1 102 ? 33.397 31.126 34.737 1.00 54.77 102 GLU A C 1
ATOM 803 O O . GLU A 1 102 ? 32.615 31.992 34.323 1.00 27.57 102 GLU A O 1
ATOM 809 N N . ARG A 1 103 ? 34.362 31.299 35.634 1.00 43.60 103 ARG A N 1
ATOM 810 C CA . ARG A 1 103 ? 34.636 32.537 36.357 1.00 33.16 103 ARG A CA 1
ATOM 811 C C . ARG A 1 103 ? 34.535 33.796 35.505 1.00 33.49 103 ARG A C 1
ATOM 812 O O . ARG A 1 103 ? 33.979 34.844 35.856 1.00 46.93 103 ARG A O 1
ATOM 820 N N . SER A 1 104 ? 35.135 33.668 34.341 1.00 49.46 104 SER A N 1
ATOM 821 C CA . SER A 1 104 ? 35.167 34.786 33.439 1.00 38.19 104 SER A CA 1
ATOM 822 C C . SER A 1 104 ? 33.797 35.320 33.066 1.00 32.99 104 SER A C 1
ATOM 823 O O . SER A 1 104 ? 33.704 36.454 32.597 1.00 40.95 104 SER A O 1
ATOM 826 N N . GLU A 1 105 ? 32.717 34.564 33.180 1.00 42.05 105 GLU A N 1
ATOM 827 C CA . GLU A 1 105 ? 31.467 35.191 32.715 1.00 56.38 105 GLU A CA 1
ATOM 828 C C . GLU A 1 105 ? 30.744 36.223 33.579 1.00 48.65 105 GLU A C 1
ATOM 829 O O . GLU A 1 105 ? 29.761 36.845 33.148 1.00 33.65 105 GLU A O 1
ATOM 835 N N . TRP A 1 106 ? 31.225 36.365 34.807 1.00 28.03 106 TRP A N 1
ATOM 836 C CA . TRP A 1 106 ? 30.597 37.204 35.807 1.00 48.24 106 TRP A CA 1
ATOM 837 C C . TRP A 1 106 ? 30.148 38.581 35.362 1.00 23.66 106 TRP A C 1
ATOM 838 O O . TRP A 1 106 ? 29.057 39.073 35.608 1.00 32.29 106 TRP A O 1
ATOM 849 N N . PRO A 1 107 ? 31.010 39.248 34.622 1.00 44.34 107 PRO A N 1
ATOM 850 C CA . PRO A 1 107 ? 30.655 40.587 34.163 1.00 23.78 107 PRO A CA 1
ATOM 851 C C . PRO A 1 107 ? 29.406 40.704 33.318 1.00 36.03 107 PRO A C 1
ATOM 852 O O . PRO A 1 107 ? 28.609 41.634 33.415 1.00 26.48 107 PRO A O 1
ATOM 856 N N . ALA A 1 108 ? 29.298 39.750 32.414 1.00 42.38 108 ALA A N 1
ATOM 857 C CA . ALA A 1 108 ? 28.168 39.716 31.523 1.00 34.55 108 ALA A CA 1
ATOM 858 C C . ALA A 1 108 ? 26.952 39.241 32.359 1.00 99.85 108 ALA A C 1
ATOM 859 O O . ALA A 1 108 ? 25.806 39.657 32.150 1.00 26.66 108 ALA A O 1
ATOM 861 N N . VAL A 1 109 ? 27.183 38.364 33.335 1.00 46.21 109 VAL A N 1
ATOM 862 C CA . VAL A 1 109 ? 26.064 37.905 34.159 1.00 44.05 109 VAL A CA 1
ATOM 863 C C . VAL A 1 109 ? 25.350 39.074 34.862 1.00 28.44 109 VAL A C 1
ATOM 864 O O . VAL A 1 109 ? 24.150 39.277 34.701 1.00 25.23 109 VAL A O 1
ATOM 868 N N . PHE A 1 110 ? 26.074 39.882 35.634 1.00 38.02 110 PHE A N 1
ATOM 869 C CA . PHE A 1 110 ? 25.439 41.005 36.341 1.00 20.68 110 PHE A CA 1
ATOM 870 C C . PHE A 1 110 ? 24.939 42.078 35.403 1.00 48.04 110 PHE A C 1
ATOM 871 O O . PHE A 1 110 ? 23.994 42.825 35.699 1.00 33.11 110 PHE A O 1
ATOM 879 N N . ASP A 1 111 ? 25.616 42.154 34.263 1.00 37.55 111 ASP A N 1
ATOM 880 C CA . ASP A 1 111 ? 25.208 43.133 33.282 1.00 32.17 111 ASP A CA 1
ATOM 881 C C . ASP A 1 111 ? 23.829 42.611 32.909 1.00 77.52 111 ASP A C 1
ATOM 882 O O . ASP A 1 111 ? 22.851 43.342 32.961 1.00 31.44 111 ASP A O 1
ATOM 887 N N . ARG A 1 112 ? 23.736 41.324 32.599 1.00 34.30 112 ARG A N 1
ATOM 888 C CA . ARG A 1 112 ? 22.442 40.752 32.244 1.00 72.70 112 ARG A CA 1
ATOM 889 C C . ARG A 1 112 ? 21.390 40.684 33.338 1.00 99.85 112 ARG A C 1
ATOM 890 O O . ARG A 1 112 ? 20.257 41.077 33.091 1.00 34.02 112 ARG A O 1
ATOM 898 N N . LEU A 1 113 ? 21.737 40.142 34.508 1.00 46.45 113 LEU A N 1
ATOM 899 C CA . LEU A 1 113 ? 20.769 39.947 35.588 1.00 58.63 113 LEU A CA 1
ATOM 900 C C . LEU A 1 113 ? 20.552 40.948 36.691 1.00 37.62 113 LEU A C 1
ATOM 901 O O . LEU A 1 113 ? 19.615 40.801 37.468 1.00 33.10 113 LEU A O 1
ATOM 906 N N . GLY A 1 114 ? 21.400 41.954 36.835 1.00 37.73 114 GLY A N 1
ATOM 907 C CA . GLY A 1 114 ? 21.111 42.834 37.961 1.00 27.15 114 GLY A CA 1
ATOM 908 C C . GLY A 1 114 ? 22.116 42.677 39.093 1.00 24.62 114 GLY A C 1
ATOM 909 O O . GLY A 1 114 ? 23.134 41.983 38.959 1.00 50.95 114 GLY A O 1
ATOM 910 N N . GLU A 1 115 ? 21.835 43.351 40.201 1.00 36.57 115 GLU A N 1
ATOM 911 C CA . GLU A 1 115 ? 22.758 43.355 41.338 1.00 46.69 115 GLU A CA 1
ATOM 912 C C . GLU A 1 115 ? 22.919 42.015 42.061 1.00 24.38 115 GLU A C 1
ATOM 913 O O . GLU A 1 115 ? 23.996 41.699 42.561 1.00 31.68 115 GLU A O 1
ATOM 919 N N . LEU A 1 116 ? 21.830 41.247 42.122 1.00 31.11 116 LEU A N 1
ATOM 920 C CA . LEU A 1 116 ? 21.822 39.997 42.866 1.00 22.15 116 LEU A CA 1
ATOM 921 C C . LEU A 1 116 ? 21.632 38.788 41.981 1.00 20.82 116 LEU A C 1
ATOM 922 O O . LEU A 1 116 ? 20.633 38.699 41.253 1.00 24.90 116 LEU A O 1
ATOM 927 N N . ALA A 1 117 ? 22.607 37.885 42.040 1.00 20.03 117 ALA A N 1
ATOM 928 C CA . ALA A 1 117 ? 22.569 36.677 41.209 1.00 20.50 117 ALA A CA 1
ATOM 929 C C . ALA A 1 117 ? 22.275 35.505 42.128 1.00 21.07 117 ALA A C 1
ATOM 930 O O . ALA A 1 117 ? 22.834 35.428 43.208 1.00 23.09 117 ALA A O 1
ATOM 932 N N . ILE A 1 118 ? 21.466 34.579 41.632 1.00 21.95 118 ILE A N 1
ATOM 933 C CA . ILE A 1 118 ? 21.106 33.399 42.392 1.00 14.58 118 ILE A CA 1
ATOM 934 C C . ILE A 1 118 ? 21.629 32.273 41.540 1.00 14.54 118 ILE A C 1
ATOM 935 O O . ILE A 1 118 ? 21.133 31.969 40.437 1.00 18.03 118 ILE A O 1
ATOM 940 N N . VAL A 1 119 ? 22.674 31.687 42.098 1.00 15.97 119 VAL A N 1
ATOM 941 C CA . VAL A 1 119 ? 23.376 30.556 41.509 1.00 19.65 119 VAL A CA 1
ATOM 942 C C . VAL A 1 119 ? 22.791 29.265 42.127 1.00 29.26 119 VAL A C 1
ATOM 943 O O . VAL A 1 119 ? 22.654 29.135 43.344 1.00 16.33 119 VAL A O 1
ATOM 947 N N . LYS A 1 120 ? 22.451 28.319 41.254 1.00 21.79 120 LYS A N 1
ATOM 948 C CA . LYS A 1 120 ? 21.874 27.023 41.610 1.00 20.38 120 LYS A CA 1
ATOM 949 C C . LYS A 1 120 ? 22.503 25.841 40.865 1.00 17.09 120 LYS A C 1
ATOM 950 O O . LYS A 1 120 ? 22.575 25.859 39.627 1.00 18.66 120 LYS A O 1
ATOM 956 N N . ARG A 1 121 ? 22.875 24.809 41.636 1.00 19.04 121 ARG A N 1
ATOM 957 C CA . ARG A 1 121 ? 23.423 23.581 41.086 1.00 23.79 121 ARG A CA 1
ATOM 958 C C . ARG A 1 121 ? 22.393 23.029 40.102 1.00 22.79 121 ARG A C 1
ATOM 959 O O . ARG A 1 121 ? 21.179 22.977 40.381 1.00 22.74 121 ARG A O 1
ATOM 967 N N . ARG A 1 122 ? 22.860 22.601 38.934 1.00 16.92 122 ARG A N 1
ATOM 968 C CA . ARG A 1 122 ? 21.879 22.058 38.008 1.00 18.75 122 ARG A CA 1
ATOM 969 C C . ARG A 1 122 ? 21.175 20.826 38.537 1.00 22.37 122 ARG A C 1
ATOM 970 O O . ARG A 1 122 ? 20.008 20.597 38.207 1.00 19.34 122 ARG A O 1
ATOM 978 N N . THR A 1 123 ? 21.848 20.005 39.344 1.00 17.09 123 THR A N 1
ATOM 979 C CA . THR A 1 123 ? 21.114 18.835 39.794 1.00 15.83 123 THR A CA 1
ATOM 980 C C . THR A 1 123 ? 21.356 18.614 41.257 1.00 16.18 123 THR A C 1
ATOM 981 O O . THR A 1 123 ? 22.314 19.159 41.801 1.00 18.51 123 THR A O 1
ATOM 985 N N . GLY A 1 124 ? 20.422 17.868 41.829 1.00 19.86 124 GLY A N 1
ATOM 986 C CA . GLY A 1 124 ? 20.481 17.482 43.222 1.00 25.05 124 GLY A CA 1
ATOM 987 C C . GLY A 1 124 ? 20.143 18.452 44.343 1.00 25.79 124 GLY A C 1
ATOM 988 O O . GLY A 1 124 ? 20.135 18.049 45.527 1.00 25.13 124 GLY A O 1
ATOM 989 N N . GLY A 1 125 ? 19.856 19.701 44.002 1.00 21.58 125 GLY A N 1
ATOM 990 C CA . GLY A 1 125 ? 19.542 20.626 45.067 1.00 21.52 125 GLY A CA 1
ATOM 991 C C . GLY A 1 125 ? 18.159 20.406 45.679 1.00 25.32 125 GLY A C 1
ATOM 992 O O . GLY A 1 125 ? 17.211 19.957 45.023 1.00 19.00 125 GLY A O 1
ATOM 993 N N . TYR A 1 126 ? 18.061 20.697 46.972 1.00 22.18 126 TYR A N 1
ATOM 994 C CA . TYR A 1 126 ? 16.782 20.627 47.651 1.00 14.19 126 TYR A CA 1
ATOM 995 C C . TYR A 1 126 ? 16.998 21.516 48.884 1.00 18.01 126 TYR A C 1
ATOM 996 O O . TYR A 1 126 ? 18.135 21.758 49.331 1.00 19.30 126 TYR A O 1
ATOM 1005 N N . ASP A 1 127 ? 15.880 21.986 49.415 1.00 20.31 127 ASP A N 1
ATOM 1006 C CA . ASP A 1 127 ? 15.921 22.865 50.585 1.00 26.23 127 ASP A CA 1
ATOM 1007 C C . ASP A 1 127 ? 16.958 23.998 50.478 1.00 39.52 127 ASP A C 1
ATOM 1008 O O . ASP A 1 127 ? 17.459 24.457 51.515 1.00 26.42 127 ASP A O 1
ATOM 1013 N N . GLY A 1 128 ? 17.295 24.470 49.276 1.00 20.76 128 GLY A N 1
ATOM 1014 C CA . GLY A 1 128 ? 18.270 25.580 49.198 1.00 15.67 128 GLY A CA 1
ATOM 1015 C C . GLY A 1 128 ? 19.746 25.159 49.285 1.00 25.95 128 GLY A C 1
ATOM 1016 O O . GLY A 1 128 ? 20.658 26.007 49.243 1.00 22.69 128 GLY A O 1
ATOM 1017 N N . ARG A 1 129 ? 20.029 23.867 49.420 1.00 20.70 129 ARG A N 1
ATOM 1018 C CA . ARG A 1 129 ? 21.451 23.471 49.472 1.00 16.54 129 ARG A CA 1
ATOM 1019 C C . ARG A 1 129 ? 21.917 23.630 48.029 1.00 23.59 129 ARG A C 1
ATOM 1020 O O . ARG A 1 129 ? 21.149 23.364 47.109 1.00 29.69 129 ARG A O 1
ATOM 1028 N N . GLY A 1 130 ? 23.146 24.029 47.779 1.00 24.40 130 GLY A N 1
ATOM 1029 C CA . GLY A 1 130 ? 23.492 24.133 46.365 1.00 26.06 130 GLY A CA 1
ATOM 1030 C C . GLY A 1 130 ? 22.949 25.405 45.739 1.00 22.61 130 GLY A C 1
ATOM 1031 O O . GLY A 1 130 ? 22.855 25.531 44.527 1.00 21.40 130 GLY A O 1
ATOM 1032 N N . GLN A 1 131 ? 22.628 26.371 46.586 1.00 18.62 131 GLN A N 1
ATOM 1033 C CA . GLN A 1 131 ? 22.169 27.665 46.110 1.00 15.94 131 GLN A CA 1
ATOM 1034 C C . GLN A 1 131 ? 23.028 28.789 46.734 1.00 21.58 131 GLN A C 1
ATOM 1035 O O . GLN A 1 131 ? 23.283 28.792 47.938 1.00 22.01 131 GLN A O 1
ATOM 1041 N N . TRP A 1 132 ? 23.483 29.756 45.944 1.00 19.59 132 TRP A N 1
ATOM 1042 C CA . TRP A 1 132 ? 24.240 30.927 46.409 1.00 25.39 132 TRP A CA 1
ATOM 1043 C C . TRP A 1 132 ? 23.573 32.253 45.966 1.00 25.64 132 TRP A C 1
ATOM 1044 O O . TRP A 1 132 ? 23.057 32.390 44.855 1.00 24.61 132 TRP A O 1
ATOM 1055 N N . ARG A 1 133 ? 23.605 33.258 46.824 1.00 21.98 133 ARG A N 1
ATOM 1056 C CA . ARG A 1 133 ? 22.970 34.537 46.474 1.00 24.39 133 ARG A CA 1
ATOM 1057 C C . ARG A 1 133 ? 24.172 35.473 46.563 1.00 47.97 133 ARG A C 1
ATOM 1058 O O . ARG A 1 133 ? 24.718 35.739 47.643 1.00 24.91 133 ARG A O 1
ATOM 1066 N N . LEU A 1 134 ? 24.615 35.916 45.387 1.00 22.65 134 LEU A N 1
ATOM 1067 C CA . LEU A 1 134 ? 25.810 36.741 45.233 1.00 20.71 134 LEU A CA 1
ATOM 1068 C C . LEU A 1 134 ? 25.656 38.073 44.505 1.00 26.92 134 LEU A C 1
ATOM 1069 O O . LEU A 1 134 ? 24.863 38.229 43.585 1.00 30.85 134 LEU A O 1
ATOM 1074 N N . ARG A 1 135 ? 26.496 39.005 44.966 1.00 43.22 135 ARG A N 1
ATOM 1075 C CA . ARG A 1 135 ? 26.558 40.341 44.428 1.00 29.90 135 ARG A CA 1
ATOM 1076 C C . ARG A 1 135 ? 27.867 40.399 43.732 1.00 28.59 135 ARG A C 1
ATOM 1077 O O . ARG A 1 135 ? 28.774 39.568 43.918 1.00 27.71 135 ARG A O 1
ATOM 1092 N N . ALA A 1 136 ? 27.939 41.444 42.934 1.00 21.10 136 ALA A N 1
ATOM 1093 C CA . ALA A 1 136 ? 29.098 41.632 42.087 1.00 41.27 136 ALA A CA 1
ATOM 1094 C C . ALA A 1 136 ? 30.486 41.422 42.721 1.00 39.89 136 ALA A C 1
ATOM 1095 O O . ALA A 1 136 ? 31.397 40.889 42.092 1.00 34.73 136 ALA A O 1
ATOM 1097 N N . ASN A 1 137 ? 30.652 41.817 43.976 1.00 25.10 137 ASN A N 1
ATOM 1098 C CA . ASN A 1 137 ? 31.930 41.694 44.659 1.00 20.74 137 ASN A CA 1
ATOM 1099 C C . ASN A 1 137 ? 31.956 40.434 45.498 1.00 35.68 137 ASN A C 1
ATOM 1100 O O . ASN A 1 137 ? 32.773 40.337 46.415 1.00 37.90 137 ASN A O 1
ATOM 1105 N N . GLU A 1 138 ? 31.064 39.482 45.245 1.00 26.35 138 GLU A N 1
ATOM 1106 C CA . GLU A 1 138 ? 31.146 38.311 46.103 1.00 26.13 138 GLU A CA 1
ATOM 1107 C C . GLU A 1 138 ? 31.374 37.021 45.320 1.00 51.35 138 GLU A C 1
ATOM 1108 O O . GLU A 1 138 ? 31.374 35.922 45.886 1.00 23.68 138 GLU A O 1
ATOM 1114 N N . THR A 1 139 ? 31.533 37.147 44.014 1.00 25.79 139 THR A N 1
ATOM 1115 C CA . THR A 1 139 ? 31.691 35.940 43.239 1.00 22.78 139 THR A CA 1
ATOM 1116 C C . THR A 1 139 ? 32.800 35.017 43.736 1.00 49.37 139 THR A C 1
ATOM 1117 O O . THR A 1 139 ? 32.721 33.804 43.553 1.00 29.64 139 THR A O 1
ATOM 1121 N N . GLU A 1 140 ? 33.830 35.524 44.406 1.00 27.99 140 GLU A N 1
ATOM 1122 C CA . GLU A 1 140 ? 34.866 34.574 44.820 1.00 28.61 140 GLU A CA 1
ATOM 1123 C C . GLU A 1 140 ? 34.465 33.502 45.823 1.00 46.09 140 GLU A C 1
ATOM 1124 O O . GLU A 1 140 ? 35.205 32.543 46.081 1.00 48.43 140 GLU A O 1
ATOM 1130 N N . GLN A 1 141 ? 33.265 33.651 46.377 1.00 42.42 141 GLN A N 1
ATOM 1131 C CA . GLN A 1 141 ? 32.785 32.665 47.328 1.00 92.82 141 GLN A CA 1
ATOM 1132 C C . GLN A 1 141 ? 32.292 31.407 46.617 1.00 35.59 141 GLN A C 1
ATOM 1133 O O . GLN A 1 141 ? 32.214 30.343 47.230 1.00 54.90 141 GLN A O 1
ATOM 1139 N N . LEU A 1 142 ? 31.940 31.517 45.339 1.00 31.43 142 LEU A N 1
ATOM 1140 C CA . LEU A 1 142 ? 31.432 30.354 44.632 1.00 29.11 142 LEU A CA 1
ATOM 1141 C C . LEU A 1 142 ? 32.531 29.324 44.371 1.00 69.59 142 LEU A C 1
ATOM 1142 O O . LEU A 1 142 ? 33.577 29.672 43.824 1.00 31.57 142 LEU A O 1
ATOM 1147 N N . PRO A 1 143 ? 32.294 28.076 44.783 1.00 39.25 143 PRO A N 1
ATOM 1148 C CA . PRO A 1 143 ? 33.258 26.995 44.580 1.00 29.11 143 PRO A CA 1
ATOM 1149 C C . PRO A 1 143 ? 33.545 26.755 43.100 1.00 35.33 143 PRO A C 1
ATOM 1150 O O . PRO A 1 143 ? 32.641 26.778 42.249 1.00 33.75 143 PRO A O 1
ATOM 1154 N N . ALA A 1 144 ? 34.825 26.527 42.804 1.00 35.39 144 ALA A N 1
ATOM 1155 C CA . ALA A 1 144 ? 35.207 26.307 41.410 1.00 45.44 144 ALA A CA 1
ATOM 1156 C C . ALA A 1 144 ? 34.369 25.219 40.732 1.00 27.08 144 ALA A C 1
ATOM 1157 O O . ALA A 1 144 ? 34.024 25.353 39.552 1.00 38.78 144 ALA A O 1
ATOM 1159 N N . GLU A 1 145 ? 34.048 24.203 41.538 1.00 40.77 145 GLU A N 1
ATOM 1160 C CA . GLU A 1 145 ? 33.241 23.030 41.217 1.00 27.73 145 GLU A CA 1
ATOM 1161 C C . GLU A 1 145 ? 32.026 23.496 40.480 1.00 40.08 145 GLU A C 1
ATOM 1162 O O . GLU A 1 145 ? 31.552 22.799 39.592 1.00 68.73 145 GLU A O 1
ATOM 1168 N N . CYS A 1 146 ? 31.493 24.640 40.900 1.00 35.63 146 CYS A N 1
ATOM 1169 C CA . CYS A 1 146 ? 30.264 25.132 40.276 1.00 23.79 146 CYS A CA 1
ATOM 1170 C C . CYS A 1 146 ? 30.337 25.557 38.835 1.00 34.38 146 CYS A C 1
ATOM 1171 O O . CYS A 1 146 ? 29.321 25.572 38.129 1.00 32.68 146 CYS A O 1
ATOM 1174 N N . TYR A 1 147 ? 31.533 25.904 38.378 1.00 31.18 147 TYR A N 1
ATOM 1175 C CA . TYR A 1 147 ? 31.615 26.321 36.987 1.00 86.70 147 TYR A CA 1
ATOM 1176 C C . TYR A 1 147 ? 31.244 25.184 36.058 1.00 25.21 147 TYR A C 1
ATOM 1177 O O . TYR A 1 147 ? 31.738 24.058 36.199 1.00 27.43 147 TYR A O 1
ATOM 1186 N N . GLY A 1 148 ? 30.295 25.492 35.179 1.00 32.58 148 GLY A N 1
ATOM 1187 C CA . GLY A 1 148 ? 29.740 24.500 34.273 1.00 45.02 148 GLY A CA 1
ATOM 1188 C C . GLY A 1 148 ? 28.630 23.631 34.907 1.00 71.47 148 GLY A C 1
ATOM 1189 O O . GLY A 1 148 ? 27.852 23.034 34.181 1.00 31.74 148 GLY A O 1
ATOM 1190 N N . GLU A 1 149 ? 28.541 23.561 36.237 1.00 18.34 149 GLU A N 1
ATOM 1191 C CA . GLU A 1 149 ? 27.558 22.742 36.945 1.00 17.06 149 GLU A CA 1
ATOM 1192 C C . GLU A 1 149 ? 26.383 23.439 37.595 1.00 18.70 149 GLU A C 1
ATOM 1193 O O . GLU A 1 149 ? 25.655 22.799 38.348 1.00 21.87 149 GLU A O 1
ATOM 1199 N N . CYS A 1 150 ? 26.228 24.727 37.286 1.00 22.06 150 CYS A N 1
ATOM 1200 C CA . CYS A 1 150 ? 25.211 25.581 37.864 1.00 19.17 150 CYS A CA 1
ATOM 1201 C C . CYS A 1 150 ? 24.562 26.552 36.906 1.00 18.56 150 CYS A C 1
ATOM 1202 O O . CYS A 1 150 ? 25.202 26.987 35.941 1.00 22.32 150 CYS A O 1
ATOM 1205 N N . ILE A 1 151 ? 23.304 26.923 37.182 1.00 21.79 151 ILE A N 1
ATOM 1206 C CA . ILE A 1 151 ? 22.704 27.974 36.352 1.00 18.47 151 ILE A CA 1
ATOM 1207 C C . ILE A 1 151 ? 22.751 29.177 37.288 1.00 16.95 151 ILE A C 1
ATOM 1208 O O . ILE A 1 151 ? 23.049 29.035 38.498 1.00 18.85 151 ILE A O 1
ATOM 1213 N N . VAL A 1 152 ? 22.506 30.357 36.720 1.00 19.48 152 VAL A N 1
ATOM 1214 C CA . VAL A 1 152 ? 22.468 31.586 37.504 1.00 17.98 152 VAL A CA 1
ATOM 1215 C C . VAL A 1 152 ? 21.204 32.337 37.129 1.00 16.92 152 VAL A C 1
ATOM 1216 O O . VAL A 1 152 ? 20.868 32.488 35.954 1.00 22.65 152 VAL A O 1
ATOM 1220 N N . GLU A 1 153 ? 20.428 32.787 38.098 1.00 19.07 153 GLU A N 1
ATOM 1221 C CA . GLU A 1 153 ? 19.200 33.502 37.725 1.00 18.68 153 GLU A CA 1
ATOM 1222 C C . GLU A 1 153 ? 19.144 34.848 38.405 1.00 24.55 153 GLU A C 1
ATOM 1223 O O . GLU A 1 153 ? 19.835 35.099 39.414 1.00 20.77 153 GLU A O 1
ATOM 1229 N N . GLN A 1 154 ? 18.256 35.679 37.869 1.00 20.02 154 GLN A N 1
ATOM 1230 C CA . GLN A 1 154 ? 18.012 37.014 38.415 1.00 21.03 154 GLN A CA 1
ATOM 1231 C C . GLN A 1 154 ? 17.337 36.823 39.794 1.00 57.88 154 GLN A C 1
ATOM 1232 O O . GLN A 1 154 ? 16.456 35.974 39.970 1.00 27.86 154 GLN A O 1
ATOM 1238 N N . GLY A 1 155 ? 17.752 37.606 40.782 1.00 17.15 155 GLY A N 1
ATOM 1239 C CA . GLY A 1 155 ? 17.182 37.578 42.129 1.00 17.04 155 GLY A CA 1
ATOM 1240 C C . GLY A 1 155 ? 15.785 38.177 41.941 1.00 25.09 155 GLY A C 1
ATOM 1241 O O . GLY A 1 155 ? 15.649 39.333 41.520 1.00 25.15 155 GLY A O 1
ATOM 1242 N N . ILE A 1 156 ? 14.732 37.417 42.261 1.00 29.37 156 ILE A N 1
ATOM 1243 C CA . ILE A 1 156 ? 13.379 37.966 42.113 1.00 20.19 156 ILE A CA 1
ATOM 1244 C C . ILE A 1 156 ? 12.807 38.543 43.415 1.00 23.43 156 ILE A C 1
ATOM 1245 O O . ILE A 1 156 ? 12.782 37.886 44.453 1.00 31.04 156 ILE A O 1
ATOM 1250 N N . ASN A 1 157 ? 12.305 39.774 43.400 1.00 23.53 157 ASN A N 1
ATOM 1251 C CA . ASN A 1 157 ? 11.732 40.285 44.652 1.00 34.40 157 ASN A CA 1
ATOM 1252 C C . ASN A 1 157 ? 10.213 40.064 44.642 1.00 34.89 157 ASN A C 1
ATOM 1253 O O . ASN A 1 157 ? 9.374 40.916 44.361 1.00 28.94 157 ASN A O 1
ATOM 1258 N N . PHE A 1 158 ? 9.834 38.840 44.944 1.00 30.46 158 PHE A N 1
ATOM 1259 C CA . PHE A 1 158 ? 8.405 38.565 44.930 1.00 30.77 158 PHE A CA 1
ATOM 1260 C C . PHE A 1 158 ? 7.723 39.049 46.232 1.00 19.96 158 PHE A C 1
ATOM 1261 O O . PHE A 1 158 ? 8.333 39.260 47.285 1.00 21.53 158 PHE A O 1
ATOM 1269 N N . SER A 1 159 ? 6.412 39.219 46.160 1.00 23.12 159 SER A N 1
ATOM 1270 C CA . SER A 1 159 ? 5.658 39.666 47.314 1.00 17.80 159 SER A CA 1
ATOM 1271 C C . SER A 1 159 ? 5.239 38.379 48.039 1.00 24.76 159 SER A C 1
ATOM 1272 O O . SER A 1 159 ? 4.838 38.409 49.204 1.00 25.48 159 SER A O 1
ATOM 1275 N N . GLY A 1 160 ? 5.320 37.228 47.380 1.00 30.14 160 GLY A N 1
ATOM 1276 C CA . GLY A 1 160 ? 4.953 35.991 48.100 1.00 20.53 160 GLY A CA 1
ATOM 1277 C C . GLY A 1 160 ? 5.240 34.807 47.216 1.00 19.52 160 GLY A C 1
ATOM 1278 O O . GLY A 1 160 ? 5.521 34.977 46.031 1.00 16.97 160 GLY A O 1
ATOM 1279 N N . GLU A 1 161 ? 5.119 33.593 47.758 1.00 16.14 161 GLU A N 1
ATOM 1280 C CA . GLU A 1 161 ? 5.371 32.387 46.955 1.00 18.19 161 GLU A CA 1
ATOM 1281 C C . GLU A 1 161 ? 4.143 31.491 46.933 1.00 19.04 161 GLU A C 1
ATOM 1282 O O . GLU A 1 161 ? 3.453 31.362 47.948 1.00 16.75 161 GLU A O 1
ATOM 1288 N N . VAL A 1 162 ? 3.812 30.950 45.769 1.00 16.91 162 VAL A N 1
ATOM 1289 C CA . VAL A 1 162 ? 2.627 30.070 45.736 1.00 29.65 162 VAL A CA 1
ATOM 1290 C C . VAL A 1 162 ? 2.955 28.870 44.869 1.00 16.65 162 VAL A C 1
ATOM 1291 O O . VAL A 1 162 ? 3.815 28.983 43.985 1.00 20.45 162 VAL A O 1
ATOM 1295 N N . SER A 1 163 ? 2.345 27.722 45.137 1.00 11.93 163 SER A N 1
ATOM 1296 C CA . SER A 1 163 ? 2.581 26.575 44.270 1.00 10.31 163 SER A CA 1
ATOM 1297 C C . SER A 1 163 ? 1.198 26.076 43.882 1.00 11.42 163 SER A C 1
ATOM 1298 O O . SER A 1 163 ? 0.203 26.192 44.638 1.00 15.10 163 SER A O 1
ATOM 1301 N N . LEU A 1 164 ? 1.176 25.493 42.679 1.00 15.06 164 LEU A N 1
ATOM 1302 C CA . LEU A 1 164 ? -0.006 24.856 42.071 1.00 14.76 164 LEU A CA 1
ATOM 1303 C C . LEU A 1 164 ? 0.340 23.362 41.982 1.00 18.09 164 LEU A C 1
ATOM 1304 O O . LEU A 1 164 ? 1.370 22.993 41.403 1.00 16.06 164 LEU A O 1
ATOM 1309 N N . VAL A 1 165 ? -0.490 22.510 42.584 1.00 16.87 165 VAL A N 1
ATOM 1310 C CA . VAL A 1 165 ? -0.290 21.069 42.529 1.00 13.24 165 VAL A CA 1
ATOM 1311 C C . VAL A 1 165 ? -1.519 20.628 41.725 1.00 18.83 165 VAL A C 1
ATOM 1312 O O . VAL A 1 165 ? -2.649 21.130 41.934 1.00 16.23 165 VAL A O 1
ATOM 1316 N N . GLY A 1 166 ? -1.294 19.669 40.823 1.00 15.92 166 GLY A N 1
ATOM 1317 C CA . GLY A 1 166 ? -2.429 19.168 40.051 1.00 16.86 166 GLY A CA 1
ATOM 1318 C C . GLY A 1 166 ? -1.935 17.891 39.437 1.00 22.08 166 GLY A C 1
ATOM 1319 O O . GLY A 1 166 ? -0.829 17.407 39.738 1.00 19.71 166 GLY A O 1
ATOM 1320 N N . ALA A 1 167 ? -2.771 17.375 38.550 1.00 16.63 167 ALA A N 1
ATOM 1321 C CA . ALA A 1 167 ? -2.427 16.123 37.910 1.00 19.48 167 ALA A CA 1
ATOM 1322 C C . ALA A 1 167 ? -2.987 16.047 36.494 1.00 19.84 167 ALA A C 1
ATOM 1323 O O . ALA A 1 167 ? -3.975 16.702 36.149 1.00 20.67 167 ALA A O 1
ATOM 1325 N N . ARG A 1 168 ? -2.338 15.187 35.723 1.00 15.49 168 ARG A N 1
ATOM 1326 C CA . ARG A 1 168 ? -2.692 14.886 34.334 1.00 21.06 168 ARG A CA 1
ATOM 1327 C C . ARG A 1 168 ? -2.910 13.386 34.236 1.00 33.56 168 ARG A C 1
ATOM 1328 O O . ARG A 1 168 ? -2.114 12.567 34.764 1.00 17.78 168 ARG A O 1
ATOM 1336 N N . GLY A 1 169 ? -4.003 13.037 33.563 1.00 19.40 169 GLY A N 1
ATOM 1337 C CA . GLY A 1 169 ? -4.399 11.648 33.380 1.00 17.74 169 GLY A CA 1
ATOM 1338 C C . GLY A 1 169 ? -3.743 11.142 32.107 1.00 26.38 169 GLY A C 1
ATOM 1339 O O . GLY A 1 169 ? -3.266 11.933 31.296 1.00 20.71 169 GLY A O 1
ATOM 1340 N N . PHE A 1 170 ? -3.742 9.830 31.923 1.00 20.48 170 PHE A N 1
ATOM 1341 C CA . PHE A 1 170 ? -3.208 9.239 30.702 1.00 16.87 170 PHE A CA 1
ATOM 1342 C C . PHE A 1 170 ? -4.008 9.762 29.482 1.00 40.08 170 PHE A C 1
ATOM 1343 O O . PHE A 1 170 ? -3.520 9.766 28.353 1.00 26.81 170 PHE A O 1
ATOM 1351 N N . ASP A 1 171 ? -5.246 10.210 29.665 1.00 39.29 171 ASP A N 1
ATOM 1352 C CA . ASP A 1 171 ? -5.988 10.682 28.502 1.00 23.76 171 ASP A CA 1
ATOM 1353 C C . ASP A 1 171 ? -5.853 12.162 28.352 1.00 26.44 171 ASP A C 1
ATOM 1354 O O . ASP A 1 171 ? -6.631 12.765 27.617 1.00 32.42 171 ASP A O 1
ATOM 1359 N N . GLY A 1 172 ? -4.906 12.756 29.062 1.00 20.68 172 GLY A N 1
ATOM 1360 C CA . GLY A 1 172 ? -4.754 14.202 28.919 1.00 22.62 172 GLY A CA 1
ATOM 1361 C C . GLY A 1 172 ? -5.617 15.053 29.847 1.00 22.81 172 GLY A C 1
ATOM 1362 O O . GLY A 1 172 ? -5.423 16.252 29.899 1.00 28.23 172 GLY A O 1
ATOM 1363 N N . SER A 1 173 ? -6.574 14.495 30.580 1.00 19.44 173 SER A N 1
ATOM 1364 C CA . SER A 1 173 ? -7.342 15.360 31.463 1.00 20.78 173 SER A CA 1
ATOM 1365 C C . SER A 1 173 ? -6.493 15.964 32.575 1.00 18.65 173 SER A C 1
ATOM 1366 O O . SER A 1 173 ? -5.547 15.368 33.084 1.00 25.75 173 SER A O 1
ATOM 1371 N N . THR A 1 174 ? -6.866 17.126 33.072 1.00 20.38 174 THR A N 1
ATOM 1372 C CA . THR A 1 174 ? -6.025 17.602 34.161 1.00 24.61 174 THR A CA 1
ATOM 1373 C C . THR A 1 174 ? -6.924 18.089 35.224 1.00 25.37 174 THR A C 1
ATOM 1374 O O . THR A 1 174 ? -8.024 18.520 34.950 1.00 22.82 174 THR A O 1
ATOM 1378 N N . VAL A 1 175 ? -6.405 18.081 36.434 1.00 22.73 175 VAL A N 1
ATOM 1379 C CA . VAL A 1 175 ? -7.182 18.576 37.559 1.00 20.39 175 VAL A CA 1
ATOM 1380 C C . VAL A 1 175 ? -6.192 19.279 38.502 1.00 22.31 175 VAL A C 1
ATOM 1381 O O . VAL A 1 175 ? -4.993 18.925 38.593 1.00 19.02 175 VAL A O 1
ATOM 1385 N N . PHE A 1 176 ? -6.706 20.304 39.170 1.00 18.60 176 PHE A N 1
ATOM 1386 C CA . PHE A 1 176 ? -5.855 21.108 40.039 1.00 20.98 176 PHE A CA 1
ATOM 1387 C C . PHE A 1 176 ? -6.402 21.384 41.422 1.00 18.22 176 PHE A C 1
ATOM 1388 O O . PHE A 1 176 ? -7.603 21.391 41.634 1.00 23.40 176 PHE A O 1
ATOM 1396 N N . TYR A 1 177 ? -5.533 21.695 42.366 1.00 13.21 177 TYR A N 1
ATOM 1397 C CA . TYR A 1 177 ? -6.044 22.091 43.669 1.00 15.47 177 TYR A CA 1
ATOM 1398 C C . TYR A 1 177 ? -5.935 23.596 43.583 1.00 23.36 177 TYR A C 1
ATOM 1399 O O . TYR A 1 177 ? -5.282 24.114 42.679 1.00 19.08 177 TYR A O 1
ATOM 1408 N N . PRO A 1 178 ? -6.523 24.332 44.516 1.00 18.89 178 PRO A N 1
ATOM 1409 C CA . PRO A 1 178 ? -6.354 25.810 44.509 1.00 17.65 178 PRO A CA 1
ATOM 1410 C C . PRO A 1 178 ? -4.860 26.075 44.804 1.00 21.82 178 PRO A C 1
ATOM 1411 O O . PRO A 1 178 ? -4.172 25.240 45.383 1.00 14.11 178 PRO A O 1
ATOM 1415 N N . LEU A 1 179 ? -4.356 27.245 44.434 1.00 20.28 179 LEU A N 1
ATOM 1416 C CA . LEU A 1 179 ? -2.978 27.599 44.699 1.00 13.63 179 LEU A CA 1
ATOM 1417 C C . LEU A 1 179 ? -2.727 27.565 46.187 1.00 20.09 179 LEU A C 1
ATOM 1418 O O . LEU A 1 179 ? -3.635 27.879 46.954 1.00 17.89 179 LEU A O 1
ATOM 1423 N N . THR A 1 180 ? -1.517 27.191 46.604 1.00 19.68 180 THR A N 1
ATOM 1424 C CA . THR A 1 180 ? -1.171 27.144 48.038 1.00 15.90 180 THR A CA 1
ATOM 1425 C C . THR A 1 180 ? -0.119 28.208 48.314 1.00 15.07 180 THR A C 1
ATOM 1426 O O . THR A 1 180 ? 0.819 28.360 47.514 1.00 18.04 180 THR A O 1
ATOM 1430 N N . HIS A 1 181 ? -0.242 28.930 49.423 1.00 14.99 181 HIS A N 1
ATOM 1431 C CA . HIS A 1 181 ? 0.743 29.958 49.811 1.00 16.93 181 HIS A CA 1
ATOM 1432 C C . HIS A 1 181 ? 1.834 29.262 50.606 1.00 24.45 181 HIS A C 1
ATOM 1433 O O . HIS A 1 181 ? 1.526 28.532 51.544 1.00 13.54 181 HIS A O 1
ATOM 1440 N N . ASN A 1 182 ? 3.081 29.491 50.199 1.00 15.70 182 ASN A N 1
ATOM 1441 C CA . ASN A 1 182 ? 4.201 28.863 50.880 1.00 13.69 182 ASN A CA 1
ATOM 1442 C C . ASN A 1 182 ? 5.173 29.800 51.532 1.00 14.16 182 ASN A C 1
ATOM 1443 O O . ASN A 1 182 ? 5.524 30.799 50.924 1.00 20.87 182 ASN A O 1
ATOM 1448 N N . LEU A 1 183 ? 5.604 29.486 52.744 1.00 17.75 183 LEU A N 1
ATOM 1449 C CA . LEU A 1 183 ? 6.613 30.259 53.464 1.00 19.07 183 LEU A CA 1
ATOM 1450 C C . LEU A 1 183 ? 7.936 29.463 53.571 1.00 14.19 183 LEU A C 1
ATOM 1451 O O . LEU A 1 183 ? 7.983 28.366 54.113 1.00 14.14 183 LEU A O 1
ATOM 1456 N N . HIS A 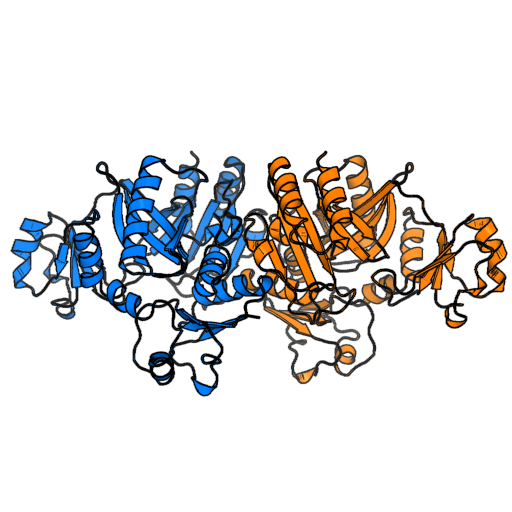1 184 ? 9.039 30.012 53.067 1.00 17.23 184 HIS A N 1
ATOM 1457 C CA . HIS A 1 184 ? 10.328 29.313 53.176 1.00 25.42 184 HIS A CA 1
ATOM 1458 C C . HIS A 1 184 ? 11.282 30.140 54.020 1.00 25.68 184 HIS A C 1
ATOM 1459 O O . HIS A 1 184 ? 11.366 31.353 53.894 1.00 21.33 184 HIS A O 1
ATOM 1466 N N . GLN A 1 185 ? 12.018 29.494 54.888 1.00 18.33 185 GLN A N 1
ATOM 1467 C CA . GLN A 1 185 ? 12.953 30.236 55.701 1.00 20.67 185 GLN A CA 1
ATOM 1468 C C . GLN A 1 185 ? 14.249 29.411 55.642 1.00 35.18 185 GLN A C 1
ATOM 1469 O O . GLN A 1 185 ? 14.289 28.192 55.827 1.00 24.45 185 GLN A O 1
ATOM 1475 N N . ASP A 1 186 ? 15.330 30.099 55.331 1.00 23.53 186 ASP A N 1
ATOM 1476 C CA . ASP A 1 186 ? 16.626 29.450 55.229 1.00 28.25 186 ASP A CA 1
ATOM 1477 C C . ASP A 1 186 ? 16.626 28.310 54.216 1.00 28.44 186 ASP A C 1
ATOM 1478 O O . ASP A 1 186 ? 17.195 27.231 54.412 1.00 29.06 186 ASP A O 1
ATOM 1483 N N . GLY A 1 187 ? 15.947 28.604 53.117 1.00 19.06 187 GLY A N 1
ATOM 1484 C CA . GLY A 1 187 ? 15.826 27.679 52.012 1.00 27.35 187 GLY A CA 1
ATOM 1485 C C . GLY A 1 187 ? 14.862 26.518 52.154 1.00 24.00 187 GLY A C 1
ATOM 1486 O O . GLY A 1 187 ? 14.616 25.869 51.157 1.00 18.73 187 GLY A O 1
ATOM 1487 N N . ILE A 1 188 ? 14.316 26.242 53.334 1.00 17.23 188 ILE A N 1
ATOM 1488 C CA . ILE A 1 188 ? 13.382 25.119 53.459 1.00 13.89 188 ILE A CA 1
ATOM 1489 C C . ILE A 1 188 ? 11.927 25.585 53.707 1.00 23.09 188 ILE A C 1
ATOM 1490 O O . ILE A 1 188 ? 11.687 26.582 54.410 1.00 16.72 188 ILE A O 1
ATOM 1495 N N . LEU A 1 189 ? 10.952 24.876 53.135 1.00 16.03 189 LEU A N 1
ATOM 1496 C CA . LEU A 1 189 ? 9.541 25.223 53.383 1.00 15.09 189 LEU A CA 1
ATOM 1497 C C . LEU A 1 189 ? 9.171 25.065 54.852 1.00 13.52 189 LEU A C 1
ATOM 1498 O O . LEU A 1 189 ? 9.456 24.009 55.463 1.00 15.97 189 LEU A O 1
ATOM 1503 N N . ARG A 1 190 ? 8.495 26.068 55.400 1.00 12.56 190 ARG A N 1
ATOM 1504 C CA . ARG A 1 190 ? 8.117 25.948 56.801 1.00 12.40 190 ARG A CA 1
ATOM 1505 C C . ARG A 1 190 ? 6.612 25.817 57.017 1.00 13.63 190 ARG A C 1
ATOM 1506 O O . ARG A 1 190 ? 6.179 25.117 57.929 1.00 14.57 190 ARG A O 1
ATOM 1514 N N . THR A 1 191 ? 5.834 26.498 56.180 1.00 12.12 191 THR A N 1
ATOM 1515 C CA . THR A 1 191 ? 4.378 26.570 56.323 1.00 10.98 191 THR A CA 1
ATOM 1516 C C . THR A 1 191 ? 3.676 26.833 55.014 1.00 18.23 191 THR A C 1
ATOM 1517 O O . THR A 1 191 ? 4.173 27.547 54.130 1.00 14.98 191 THR A O 1
ATOM 1521 N N . SER A 1 192 ? 2.479 26.266 54.931 1.00 20.95 192 SER A N 1
ATOM 1522 C CA . SER A 1 192 ? 1.672 26.413 53.730 1.00 17.95 192 SER A CA 1
ATOM 1523 C C . SER A 1 192 ? 0.253 26.760 54.202 1.00 17.93 192 SER A C 1
ATOM 1524 O O . SER A 1 192 ? -0.239 26.220 55.208 1.00 15.36 192 SER A O 1
ATOM 1527 N N . VAL A 1 193 ? -0.459 27.584 53.426 1.00 15.06 193 VAL A N 1
ATO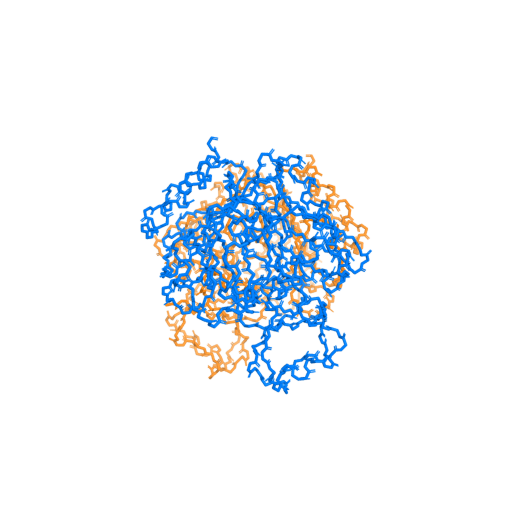M 1528 C CA . VAL A 1 193 ? -1.842 27.897 53.795 1.00 17.12 193 VAL A CA 1
ATOM 1529 C C . VAL A 1 193 ? -2.612 27.854 52.477 1.00 13.48 193 VAL A C 1
ATOM 1530 O O . VAL A 1 193 ? -2.159 28.406 51.480 1.00 16.24 193 VAL A O 1
ATOM 1534 N N . ALA A 1 194 ? -3.741 27.163 52.431 1.00 12.24 194 ALA A N 1
ATOM 1535 C CA . ALA A 1 194 ? -4.509 27.105 51.193 1.00 14.17 194 ALA A CA 1
ATOM 1536 C C . ALA A 1 194 ? -5.972 27.597 51.401 1.00 16.78 194 ALA A C 1
ATOM 1537 O O . ALA A 1 194 ? -6.532 27.327 52.449 1.00 15.06 194 ALA A O 1
ATOM 1539 N N . PHE A 1 195 ? -6.553 28.326 50.438 1.00 16.85 195 PHE A N 1
ATOM 1540 C CA . PHE A 1 195 ? -7.949 28.751 50.541 1.00 16.35 195 PHE A CA 1
ATOM 1541 C C . PHE A 1 195 ? -8.680 28.071 49.401 1.00 16.76 195 PHE A C 1
ATOM 1542 O O . PHE A 1 195 ? -8.138 27.830 48.315 1.00 16.62 195 PHE A O 1
ATOM 1550 N N . PRO A 1 196 ? -9.962 27.815 49.653 1.00 16.24 196 PRO A N 1
ATOM 1551 C CA . PRO A 1 196 ? -10.818 27.183 48.695 1.00 16.55 196 PRO A CA 1
ATOM 1552 C C . PRO A 1 196 ? -10.848 27.956 47.396 1.00 17.80 196 PRO A C 1
ATOM 1553 O O . PRO A 1 196 ? -10.942 27.358 46.331 1.00 30.28 196 PRO A O 1
ATOM 1557 N N . GLN A 1 197 ? -10.848 29.288 47.467 1.00 23.95 197 GLN A N 1
ATOM 1558 C CA . GLN A 1 197 ? -10.860 30.103 46.249 1.00 40.31 197 GLN A CA 1
ATOM 1559 C C . GLN A 1 197 ? -9.627 31.002 46.256 1.00 21.49 197 GLN A C 1
ATOM 1560 O O . GLN A 1 197 ? -9.549 31.892 47.111 1.00 22.30 197 GLN A O 1
ATOM 1566 N N . ALA A 1 198 ? -8.700 30.821 45.317 1.00 22.22 198 ALA A N 1
ATOM 1567 C CA . ALA A 1 198 ? -7.515 31.702 45.212 1.00 43.79 198 ALA A CA 1
ATOM 1568 C C . ALA A 1 198 ? -7.798 32.911 44.294 1.00 24.31 198 ALA A C 1
ATOM 1569 O O . ALA A 1 198 ? -8.903 32.966 43.754 1.00 24.76 198 ALA A O 1
ATOM 1571 N N . ASN A 1 199 ? -6.837 33.820 44.095 1.00 24.34 199 ASN A N 1
ATOM 1572 C CA . ASN A 1 199 ? -7.028 35.007 43.235 1.00 23.23 199 ASN A CA 1
ATOM 1573 C C . ASN A 1 199 ? -7.364 34.306 41.948 1.00 25.87 199 ASN A C 1
ATOM 1574 O O . ASN A 1 199 ? -6.608 33.488 41.432 1.00 23.04 199 ASN A O 1
ATOM 1579 N N . ALA A 1 200 ? -8.542 34.572 41.423 1.00 25.39 200 ALA A N 1
ATOM 1580 C CA . ALA A 1 200 ? -8.965 33.895 40.201 1.00 29.34 200 ALA A CA 1
ATOM 1581 C C . ALA A 1 200 ? -8.008 34.063 39.029 1.00 24.75 200 ALA A C 1
ATOM 1582 O O . ALA A 1 200 ? -7.885 33.169 38.173 1.00 24.78 200 ALA A O 1
ATOM 1584 N N . GLN A 1 201 ? -7.354 35.219 38.971 1.00 28.95 201 GLN A N 1
ATOM 1585 C CA . GLN A 1 201 ? -6.452 35.460 37.856 1.00 30.41 201 GLN A CA 1
ATOM 1586 C C . GLN A 1 201 ? -5.184 34.652 38.000 1.00 19.75 201 GLN A C 1
ATOM 1587 O O . GLN A 1 201 ? -4.672 34.116 37.009 1.00 19.07 201 GLN A O 1
ATOM 1593 N N . GLN A 1 202 ? -4.696 34.619 39.239 1.00 23.31 202 GLN A N 1
ATOM 1594 C CA . GLN A 1 202 ? -3.456 33.892 39.523 1.00 35.88 202 GLN A CA 1
ATOM 1595 C C . GLN A 1 202 ? -3.728 32.425 39.257 1.00 20.98 202 GLN A C 1
ATOM 1596 O O . GLN A 1 202 ? -2.900 31.728 38.661 1.00 19.21 202 GLN A O 1
ATOM 1602 N N . GLN A 1 203 ? -4.908 31.974 39.671 1.00 23.82 203 GLN A N 1
ATOM 1603 C CA . GLN A 1 203 ? -5.266 30.555 39.506 1.00 21.72 203 GLN A CA 1
ATOM 1604 C C . GLN A 1 203 ? -5.313 30.178 38.029 1.00 33.86 203 GLN A C 1
ATOM 1605 O O . GLN A 1 203 ? -4.791 29.149 37.599 1.00 20.76 203 GLN A O 1
ATOM 1611 N N . ALA A 1 204 ? -5.914 31.027 37.208 1.00 21.90 204 ALA A N 1
ATOM 1612 C CA . ALA A 1 204 ? -5.955 30.643 35.810 1.00 16.69 204 ALA A CA 1
ATOM 1613 C C . ALA A 1 204 ? -4.562 30.692 35.192 1.00 17.64 204 ALA A C 1
ATOM 1614 O O . ALA A 1 204 ? -4.296 29.848 34.330 1.00 22.51 204 ALA A O 1
ATOM 1616 N N . ARG A 1 205 ? -3.748 31.713 35.506 1.00 17.70 205 ARG A N 1
ATOM 1617 C CA . ARG A 1 205 ? -2.406 31.844 34.914 1.00 13.70 205 ARG A CA 1
ATOM 1618 C C . ARG A 1 205 ? -1.633 30.538 35.223 1.00 26.03 205 ARG A C 1
ATOM 1619 O O . ARG A 1 205 ? -1.106 29.854 34.330 1.00 19.46 205 ARG A O 1
ATOM 1627 N N . ALA A 1 206 ? -1.614 30.173 36.504 1.00 26.38 206 ALA A N 1
ATOM 1628 C CA . ALA A 1 206 ? -0.921 28.949 36.915 1.00 17.23 206 ALA A CA 1
ATOM 1629 C C . ALA A 1 206 ? -1.399 27.681 36.203 1.00 14.24 206 ALA A C 1
ATOM 1630 O O . ALA A 1 206 ? -0.608 26.815 35.720 1.00 22.71 206 ALA A O 1
ATOM 1632 N N . GLU A 1 207 ? -2.726 27.520 36.145 1.00 17.49 207 GLU A N 1
ATOM 1633 C CA . GLU A 1 207 ? -3.271 26.318 35.482 1.00 16.30 207 GLU A CA 1
ATOM 1634 C C . GLU A 1 207 ? -2.883 26.290 34.018 1.00 15.55 207 GLU A C 1
ATOM 1635 O O . GLU A 1 207 ? -2.508 25.279 33.448 1.00 17.17 207 GLU A O 1
ATOM 1641 N N . GLU A 1 208 ? -2.957 27.441 33.364 1.00 20.18 208 GLU A N 1
ATOM 1642 C CA . GLU A 1 208 ? -2.541 27.392 31.967 1.00 24.53 208 GLU A CA 1
ATOM 1643 C C . GLU A 1 208 ? -1.051 26.950 31.821 1.00 22.84 208 GLU A C 1
ATOM 1644 O O . GLU A 1 208 ? -0.703 26.182 30.926 1.00 18.94 208 GLU A O 1
ATOM 1650 N N . MET A 1 209 ? -0.169 27.446 32.691 1.00 12.68 209 MET A N 1
ATOM 1651 C CA . MET A 1 209 ? 1.239 27.109 32.640 1.00 17.36 209 MET A CA 1
ATOM 1652 C C . MET A 1 209 ? 1.499 25.642 32.945 1.00 19.49 209 MET A C 1
ATOM 1653 O O . MET A 1 209 ? 2.148 24.925 32.162 1.00 17.49 209 MET A O 1
ATOM 1658 N N . LEU A 1 210 ? 0.946 25.208 34.076 1.00 17.54 210 LEU A N 1
ATOM 1659 C CA . LEU A 1 210 ? 1.151 23.807 34.441 1.00 16.26 210 LEU A CA 1
ATOM 1660 C C . LEU A 1 210 ? 0.609 22.839 33.381 1.00 19.38 210 LEU A C 1
ATOM 1661 O O . LEU A 1 210 ? 1.222 21.810 33.027 1.00 19.53 210 LEU A O 1
ATOM 1666 N N . SER A 1 211 ? -0.570 23.203 32.866 1.00 16.97 211 SER A N 1
ATOM 1667 C CA . SER A 1 211 ? -1.200 22.417 31.813 1.00 18.34 211 SER A CA 1
ATOM 1668 C C . SER A 1 211 ? -0.314 22.285 30.566 1.00 14.71 211 SER A C 1
ATOM 1669 O O . SER A 1 211 ? -0.155 21.192 29.979 1.00 18.55 211 SER A O 1
ATOM 1672 N N . ALA A 1 212 ? 0.265 23.411 30.168 1.00 21.81 212 ALA A N 1
ATOM 1673 C CA . ALA A 1 212 ? 1.137 23.400 28.981 1.00 29.79 212 ALA A CA 1
ATOM 1674 C C . ALA A 1 212 ? 2.349 22.511 29.209 1.00 20.07 212 ALA A C 1
ATOM 1675 O O . ALA A 1 212 ? 2.764 21.734 28.357 1.00 20.09 212 ALA A O 1
ATOM 1677 N N . ILE A 1 213 ? 2.874 22.599 30.417 1.00 20.13 213 ILE A N 1
ATOM 1678 C CA . ILE A 1 213 ? 4.008 21.758 30.762 1.00 24.57 213 ILE A CA 1
ATOM 1679 C C . ILE A 1 213 ? 3.627 20.282 30.792 1.00 21.28 213 ILE A C 1
ATOM 1680 O O . ILE A 1 213 ? 4.323 19.465 30.154 1.00 18.06 213 ILE A O 1
ATOM 1685 N N . MET A 1 214 ? 2.570 19.914 31.523 1.00 12.88 214 MET A N 1
ATOM 1686 C CA . MET A 1 214 ? 2.288 18.475 31.556 1.00 22.28 214 MET A CA 1
ATOM 1687 C C . MET A 1 214 ? 1.999 17.844 30.216 1.00 17.50 214 MET A C 1
ATOM 1688 O O . MET A 1 214 ? 2.415 16.731 29.903 1.00 22.26 214 MET A O 1
ATOM 1693 N N . GLN A 1 215 ? 1.323 18.637 29.403 1.00 20.77 215 GLN A N 1
ATOM 1694 C CA . GLN A 1 215 ? 1.026 18.226 28.055 1.00 21.01 215 GLN A CA 1
ATOM 1695 C C . GLN A 1 215 ? 2.327 18.067 27.223 1.00 15.79 215 GLN A C 1
ATOM 1696 O O . GLN A 1 215 ? 2.545 17.099 26.475 1.00 20.47 215 GLN A O 1
ATOM 1702 N N . GLU A 1 216 ? 3.176 19.089 27.292 1.00 16.77 216 GLU A N 1
ATOM 1703 C CA . GLU A 1 216 ? 4.388 19.045 26.485 1.00 22.08 216 GLU A CA 1
ATOM 1704 C C . GLU A 1 216 ? 5.203 17.868 26.871 1.00 35.87 216 GLU A C 1
ATOM 1705 O O . GLU A 1 216 ? 5.726 17.176 26.013 1.00 22.35 216 GLU A O 1
ATOM 1711 N N . LEU A 1 217 ? 5.285 17.652 28.179 1.00 28.93 217 LEU A N 1
ATOM 1712 C CA . LEU A 1 217 ? 6.013 16.502 28.682 1.00 24.80 217 LEU A CA 1
ATOM 1713 C C . LEU A 1 217 ? 5.242 15.184 28.523 1.00 26.82 217 LEU A C 1
ATOM 1714 O O . LEU A 1 217 ? 5.881 14.137 28.625 1.00 20.80 217 LEU A O 1
ATOM 1719 N N . GLY A 1 218 ? 3.916 15.204 28.333 1.00 26.19 218 GLY A N 1
ATOM 1720 C CA . GLY A 1 218 ? 3.135 13.961 28.237 1.00 26.06 218 GLY A CA 1
ATOM 1721 C C . GLY A 1 218 ? 3.186 13.293 29.634 1.00 21.04 218 GLY A C 1
ATOM 1722 O O . GLY A 1 218 ? 3.175 12.070 29.762 1.00 20.68 218 GLY A O 1
ATOM 1723 N N . TYR A 1 219 ? 3.249 14.112 30.677 1.00 19.39 219 TYR A N 1
ATOM 1724 C CA . TYR A 1 219 ? 3.312 13.599 32.032 1.00 21.86 219 TYR A CA 1
ATOM 1725 C C . TYR A 1 219 ? 1.973 13.129 32.586 1.00 22.47 219 TYR A C 1
ATOM 1726 O O . TYR A 1 219 ? 0.909 13.716 32.359 1.00 19.31 219 TYR A O 1
ATOM 1735 N N . VAL A 1 220 ? 2.073 12.047 33.355 1.00 22.66 220 VAL A N 1
ATOM 1736 C CA . VAL A 1 220 ? 0.901 11.442 33.999 1.00 25.09 220 VAL A CA 1
ATOM 1737 C C . VAL A 1 220 ? 1.171 11.292 35.501 1.00 27.83 220 VAL A C 1
ATOM 1738 O O . VAL A 1 220 ? 2.167 10.698 35.911 1.00 20.68 220 VAL A O 1
ATOM 1742 N N . GLY A 1 221 ? 0.296 11.861 36.315 1.00 15.24 221 GLY A N 1
ATOM 1743 C CA . GLY A 1 221 ? 0.466 11.786 37.755 1.00 15.95 221 GLY A CA 1
ATOM 1744 C C . GLY A 1 221 ? 0.434 13.205 38.243 1.00 22.10 221 GLY A C 1
ATOM 1745 O O . GLY A 1 221 ? 0.060 14.110 37.481 1.00 18.29 221 GLY A O 1
ATOM 1746 N N . VAL A 1 222 ? 0.826 13.401 39.506 1.00 16.98 222 VAL A N 1
ATOM 1747 C CA . VAL A 1 222 ? 0.876 14.714 40.161 1.00 14.08 222 VAL A CA 1
ATOM 1748 C C . VAL A 1 222 ? 2.208 15.431 39.928 1.00 16.33 222 VAL A C 1
ATOM 1749 O O . VAL A 1 222 ? 3.289 14.825 39.980 1.00 16.14 222 VAL A O 1
ATOM 1753 N N . MET A 1 223 ? 2.127 16.739 39.680 1.00 14.53 223 MET A N 1
ATOM 1754 C CA . MET A 1 223 ? 3.303 17.571 39.540 1.00 15.78 223 MET A CA 1
ATOM 1755 C C . MET A 1 223 ? 2.978 18.847 40.323 1.00 12.60 223 MET A C 1
ATOM 1756 O O . MET A 1 223 ? 1.807 19.271 40.417 1.00 17.78 223 MET A O 1
ATOM 1761 N N . ALA A 1 224 ? 4.013 19.448 40.914 1.00 15.38 224 ALA A N 1
ATOM 1762 C CA . ALA A 1 224 ? 3.860 20.706 41.645 1.00 18.16 224 ALA A CA 1
ATOM 1763 C C . ALA A 1 224 ? 4.705 21.770 40.900 1.00 32.69 224 ALA A C 1
ATOM 1764 O O . ALA A 1 224 ? 5.845 21.533 40.486 1.00 16.93 224 ALA A O 1
ATOM 1766 N N . MET A 1 225 ? 4.123 22.945 40.714 1.00 12.78 225 MET A N 1
ATOM 1767 C CA . MET A 1 225 ? 4.824 24.072 40.107 1.00 13.42 225 MET A CA 1
ATOM 1768 C C . MET A 1 225 ? 4.917 25.217 41.150 1.00 13.51 225 MET A C 1
ATOM 1769 O O . MET A 1 225 ? 3.896 25.797 41.545 1.00 14.97 225 MET A O 1
ATOM 1774 N N . GLU A 1 226 ? 6.139 25.547 41.610 1.00 14.23 226 GLU A N 1
ATOM 1775 C CA . GLU A 1 226 ? 6.452 26.611 42.567 1.00 10.47 226 GLU A CA 1
ATOM 1776 C C . GLU A 1 226 ? 6.643 27.879 41.715 1.00 16.32 226 GLU A C 1
ATOM 1777 O O . GLU A 1 226 ? 7.352 27.887 40.692 1.00 15.57 226 GLU A O 1
ATOM 1783 N N . CYS A 1 227 ? 5.998 28.936 42.182 1.00 14.78 227 CYS A N 1
ATOM 1784 C CA . CYS A 1 227 ? 6.016 30.201 41.463 1.00 11.29 227 CYS A CA 1
ATOM 1785 C C . CYS A 1 227 ? 6.243 31.296 42.441 1.00 21.21 227 CYS A C 1
ATOM 1786 O O . CYS A 1 227 ? 5.988 31.167 43.657 1.00 19.57 227 CYS A O 1
ATOM 1789 N N . PHE A 1 228 ? 6.602 32.430 41.832 1.00 19.28 228 PHE A N 1
ATOM 1790 C CA . PHE A 1 228 ? 6.832 33.677 42.547 1.00 14.61 228 PHE A CA 1
ATOM 1791 C C . PHE A 1 228 ? 5.740 34.648 42.068 1.00 20.97 228 PHE A C 1
ATOM 1792 O O . PHE A 1 228 ? 5.458 34.753 40.860 1.00 19.10 228 PHE A O 1
ATOM 1800 N N . VAL A 1 229 ? 5.140 35.313 43.045 1.00 16.06 229 VAL A N 1
ATOM 1801 C CA . VAL A 1 229 ? 4.143 36.337 42.778 1.00 29.14 229 VAL A CA 1
ATOM 1802 C C . VAL A 1 229 ? 4.826 37.735 42.604 1.00 23.07 229 VAL A C 1
ATOM 1803 O O . VAL A 1 229 ? 5.472 38.264 43.519 1.00 18.41 229 VAL A O 1
ATOM 1807 N N . THR A 1 230 ? 4.673 38.301 41.405 1.00 18.39 230 THR A N 1
ATOM 1808 C CA . THR A 1 230 ? 5.224 39.642 41.073 1.00 16.60 230 THR A CA 1
ATOM 1809 C C . THR A 1 230 ? 4.080 40.466 40.506 1.00 20.22 230 THR A C 1
ATOM 1810 O O . THR A 1 230 ? 3.028 39.949 40.099 1.00 21.89 230 THR A O 1
ATOM 1814 N N . PRO A 1 231 ? 4.314 41.771 40.438 1.00 32.85 231 PRO A N 1
ATOM 1815 C CA . PRO A 1 231 ? 3.281 42.672 39.947 1.00 23.83 231 PRO A CA 1
ATOM 1816 C C . PRO A 1 231 ? 2.992 42.423 38.482 1.00 35.69 231 PRO A C 1
ATOM 1817 O O . PRO A 1 231 ? 2.011 42.964 37.980 1.00 46.07 231 PRO A O 1
ATOM 1821 N N . GLN A 1 232 ? 3.809 41.628 37.790 1.00 25.40 232 GLN A N 1
ATOM 1822 C CA . GLN A 1 232 ? 3.546 41.353 36.368 1.00 21.88 232 GLN A CA 1
ATOM 1823 C C . GLN A 1 232 ? 2.844 40.024 36.212 1.00 38.17 232 GLN A C 1
ATOM 1824 O O . GLN A 1 232 ? 2.483 39.611 35.107 1.00 33.45 232 GLN A O 1
ATOM 1830 N N . GLY A 1 233 ? 2.681 39.334 37.338 1.00 28.82 233 GLY A N 1
ATOM 1831 C CA . GLY A 1 233 ? 2.025 38.031 37.317 1.00 19.28 233 GLY A CA 1
ATOM 1832 C C . GLY A 1 233 ? 2.964 37.002 37.928 1.00 22.58 233 GLY A C 1
ATOM 1833 O O . GLY A 1 233 ? 3.953 37.321 38.540 1.00 24.23 233 GLY A O 1
ATOM 1834 N N . LEU A 1 234 ? 2.661 35.735 37.795 1.00 22.36 234 LEU A N 1
ATOM 1835 C CA . LEU A 1 234 ? 3.572 34.777 38.421 1.00 19.86 234 LEU A CA 1
ATOM 1836 C C . LEU A 1 234 ? 4.737 34.395 37.544 1.00 32.33 234 LEU A C 1
ATOM 1837 O O . LEU A 1 234 ? 4.639 34.344 36.299 1.00 20.43 234 LEU A O 1
ATOM 1842 N N . LEU A 1 235 ? 5.813 34.015 38.227 1.00 20.51 235 LEU A N 1
ATOM 1843 C CA . LEU A 1 235 ? 6.984 33.535 37.500 1.00 17.61 235 LEU A CA 1
ATOM 1844 C C . LEU A 1 235 ? 7.172 32.105 38.023 1.00 19.69 235 LEU A C 1
ATOM 1845 O O . LEU A 1 235 ? 7.019 31.832 39.224 1.00 23.00 235 LEU A O 1
ATOM 1850 N N . ILE A 1 236 ? 7.544 31.204 37.142 1.00 14.47 236 ILE A N 1
ATOM 1851 C CA . ILE A 1 236 ? 7.742 29.866 37.674 1.00 14.60 236 ILE A CA 1
ATOM 1852 C C . ILE A 1 236 ? 9.152 29.819 38.232 1.00 22.69 236 ILE A C 1
ATOM 1853 O O . ILE A 1 236 ? 10.127 30.207 37.571 1.00 17.95 236 ILE A O 1
ATOM 1858 N N . ASN A 1 237 ? 9.281 29.255 39.431 1.00 19.87 237 ASN A N 1
ATOM 1859 C CA . ASN A 1 237 ? 10.584 29.100 40.074 1.00 16.24 237 ASN A CA 1
ATOM 1860 C C . ASN A 1 237 ? 11.113 27.712 39.670 1.00 24.40 237 ASN A C 1
ATOM 1861 O O . ASN A 1 237 ? 12.192 27.605 39.078 1.00 16.97 237 ASN A O 1
ATOM 1866 N N . GLU A 1 238 ? 10.360 26.655 39.996 1.00 18.61 238 GLU A N 1
ATOM 1867 C CA . GLU A 1 238 ? 10.790 25.290 39.698 1.00 13.78 238 GLU A CA 1
ATOM 1868 C C . GLU A 1 238 ? 9.635 24.284 39.762 1.00 12.45 238 GLU A C 1
ATOM 1869 O O . GLU A 1 238 ? 8.523 24.591 40.220 1.00 14.22 238 GLU A O 1
ATOM 1875 N N . LEU A 1 239 ? 9.893 23.095 39.252 1.00 13.05 239 LEU A N 1
ATOM 1876 C CA . LEU A 1 239 ? 8.873 22.056 39.222 1.00 14.71 239 LEU A CA 1
ATOM 1877 C C . LEU A 1 239 ? 9.379 20.853 40.010 1.00 17.14 239 LEU A C 1
ATOM 1878 O O . LEU A 1 239 ? 10.589 20.606 40.020 1.00 14.75 239 LEU A O 1
ATOM 1883 N N . ALA A 1 240 ? 8.438 20.061 40.536 1.00 16.86 240 ALA A N 1
ATOM 1884 C CA . ALA A 1 240 ? 8.681 18.792 41.240 1.00 14.24 240 ALA A CA 1
ATOM 1885 C C . ALA A 1 240 ? 7.786 17.761 40.544 1.00 19.75 240 ALA A C 1
ATOM 1886 O O . ALA A 1 240 ? 6.557 17.882 40.597 1.00 16.12 240 ALA A O 1
ATOM 1888 N N . PRO A 1 241 ? 8.389 16.771 39.880 1.00 12.37 241 PRO A N 1
ATOM 1889 C CA . PRO A 1 241 ? 7.632 15.763 39.152 1.00 11.69 241 PRO A CA 1
ATOM 1890 C C . PRO A 1 241 ? 7.134 14.705 40.136 1.00 14.82 241 PRO A C 1
ATOM 1891 O O . PRO A 1 241 ? 7.552 13.540 40.050 1.00 18.79 241 PRO A O 1
ATOM 1895 N N . ARG A 1 242 ? 6.225 15.097 41.030 1.00 11.43 242 ARG A N 1
ATOM 1896 C CA . ARG A 1 242 ? 5.721 14.166 42.015 1.00 14.57 242 ARG A CA 1
ATOM 1897 C C . ARG A 1 242 ? 4.860 14.964 42.969 1.00 16.71 242 ARG A C 1
ATOM 1898 O O . ARG A 1 242 ? 4.806 16.164 42.831 1.00 12.92 242 ARG A O 1
ATOM 1906 N N . VAL A 1 243 ? 4.313 14.284 43.992 1.00 19.30 243 VAL A N 1
ATOM 1907 C CA . VAL A 1 243 ? 3.565 14.866 45.117 1.00 17.24 243 VAL A CA 1
ATOM 1908 C C . VAL A 1 243 ? 4.644 15.752 45.775 1.00 16.82 243 VAL A C 1
ATOM 1909 O O . VAL A 1 243 ? 5.872 15.470 45.740 1.00 14.58 243 VAL A O 1
ATOM 1913 N N . HIS A 1 244 ? 4.172 16.818 46.397 1.00 12.49 244 HIS A N 1
ATOM 1914 C CA . HIS A 1 244 ? 5.104 17.812 46.912 1.00 13.85 244 HIS A CA 1
ATOM 1915 C C . HIS A 1 244 ? 4.741 18.294 48.304 1.00 12.41 244 HIS A C 1
ATOM 1916 O O . HIS A 1 244 ? 3.560 18.341 48.637 1.00 14.66 244 HIS A O 1
ATOM 1923 N N . ASN A 1 245 ? 5.724 18.700 49.087 1.00 11.93 245 ASN A N 1
ATOM 1924 C CA . ASN A 1 245 ? 5.478 19.103 50.463 1.00 14.76 245 ASN A CA 1
ATOM 1925 C C . ASN A 1 245 ? 4.399 20.150 50.545 1.00 20.19 245 ASN A C 1
ATOM 1926 O O . ASN A 1 245 ? 3.627 20.185 51.510 1.00 15.83 245 ASN A O 1
ATOM 1931 N N . SER A 1 246 ? 4.366 21.040 49.566 1.00 14.25 246 SER A N 1
ATOM 1932 C CA . SER A 1 246 ? 3.375 22.084 49.702 1.00 12.01 246 SER A CA 1
ATOM 1933 C C . SER A 1 246 ? 1.961 21.512 49.620 1.00 17.63 246 SER A C 1
ATOM 1934 O O . SER A 1 246 ? 0.987 22.165 50.001 1.00 16.12 246 SER A O 1
ATOM 1937 N N . GLY A 1 247 ? 1.791 20.330 49.057 1.00 12.23 247 GLY A N 1
ATOM 1938 C CA . GLY A 1 247 ? 0.406 19.879 48.989 1.00 12.44 247 GLY A CA 1
ATOM 1939 C C . GLY A 1 247 ? 0.018 18.913 50.087 1.00 9.61 247 GLY A C 1
ATOM 1940 O O . GLY A 1 247 ? -0.985 18.186 49.954 1.00 11.86 247 GLY A O 1
ATOM 1941 N N . HIS A 1 248 ? 0.784 18.856 51.160 1.00 13.92 248 HIS A N 1
ATOM 1942 C CA . HIS A 1 248 ? 0.389 17.868 52.188 1.00 14.48 248 HIS A CA 1
ATOM 1943 C C . HIS A 1 248 ? -0.943 18.227 52.834 1.00 10.67 248 HIS A C 1
ATOM 1944 O O . HIS A 1 248 ? -1.618 17.351 53.412 1.00 13.03 248 HIS A O 1
ATOM 1951 N N . TRP A 1 249 ? -1.276 19.526 52.835 1.00 13.70 249 TRP A N 1
ATOM 1952 C CA . TRP A 1 249 ? -2.558 19.870 53.448 1.00 12.22 249 TRP A CA 1
ATOM 1953 C C . TRP A 1 249 ? -3.732 19.093 52.852 1.00 14.90 249 TRP A C 1
ATOM 1954 O O . TRP A 1 249 ? -4.764 18.877 53.508 1.00 15.81 249 TRP A O 1
ATOM 1965 N N . THR A 1 250 ? -3.598 18.691 51.594 1.00 12.51 250 THR A N 1
ATOM 1966 C CA . THR A 1 250 ? -4.667 17.926 50.920 1.00 15.91 250 THR A CA 1
ATOM 1967 C C . THR A 1 250 ? -5.024 16.585 51.583 1.00 14.30 250 THR A C 1
ATOM 1968 O O . THR A 1 250 ? -6.053 15.998 51.307 1.00 14.69 250 THR A O 1
ATOM 1972 N N . GLN A 1 251 ? -4.155 16.082 52.448 1.00 15.19 251 GLN A N 1
ATOM 1973 C CA . GLN A 1 251 ? -4.455 14.810 53.099 1.00 10.56 251 GLN A CA 1
ATOM 1974 C C . GLN A 1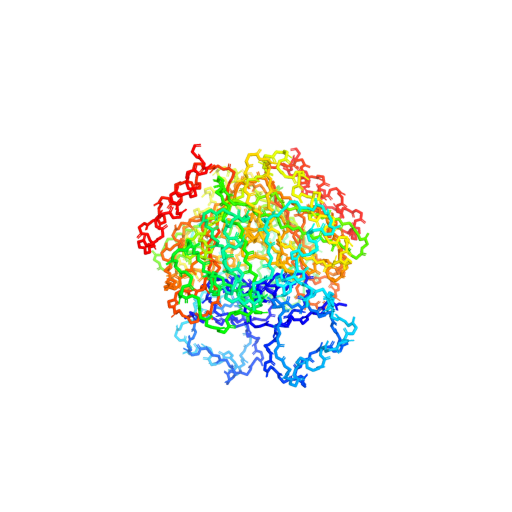 251 ? -5.687 14.990 53.948 1.00 11.28 251 GLN A C 1
ATOM 1975 O O . GLN A 1 251 ? -6.455 14.039 54.114 1.00 14.98 251 GLN A O 1
ATOM 1981 N N . ASN A 1 252 ? -5.841 16.180 54.522 1.00 13.21 252 ASN A N 1
ATOM 1982 C CA . ASN A 1 252 ? -6.970 16.481 55.400 1.00 11.41 252 ASN A CA 1
ATOM 1983 C C . ASN A 1 252 ? -7.920 17.577 54.952 1.00 10.93 252 ASN A C 1
ATOM 1984 O O . ASN A 1 252 ? -9.081 17.619 55.439 1.00 16.56 252 ASN A O 1
ATOM 1989 N N . GLY A 1 253 ? -7.482 18.377 54.003 1.00 14.77 253 GLY A N 1
ATOM 1990 C CA . GLY A 1 253 ? -8.305 19.462 53.508 1.00 14.75 253 GLY A CA 1
ATOM 1991 C C . GLY A 1 253 ? -8.933 19.409 52.128 1.00 14.50 253 GLY A C 1
ATOM 1992 O O . GLY A 1 253 ? -9.501 20.430 51.686 1.00 17.21 253 GLY A O 1
ATOM 1993 N N . ALA A 1 254 ? -8.842 18.264 51.442 1.00 12.91 254 ALA A N 1
ATOM 1994 C CA . ALA A 1 254 ? -9.431 18.071 50.105 1.00 12.37 254 ALA A CA 1
ATOM 1995 C C . ALA A 1 254 ? -10.137 16.722 50.192 1.00 14.25 254 ALA A C 1
ATOM 1996 O O . ALA A 1 254 ? -9.723 15.855 50.963 1.00 18.44 254 ALA A O 1
ATOM 1998 N N . SER A 1 255 ? -11.113 16.486 49.328 1.00 12.14 255 SER A N 1
ATOM 1999 C CA . SER A 1 255 ? -11.781 15.186 49.332 1.00 17.81 255 SER A CA 1
ATOM 2000 C C . SER A 1 255 ? -10.888 14.098 48.764 1.00 13.40 255 SER A C 1
ATOM 2001 O O . SER A 1 255 ? -11.131 12.940 49.080 1.00 18.53 255 SER A O 1
ATOM 2004 N N . ILE A 1 256 ? -9.921 14.459 47.917 1.00 12.46 256 ILE A N 1
ATOM 2005 C CA . ILE A 1 256 ? -8.949 13.514 47.372 1.00 13.64 256 ILE A CA 1
ATOM 2006 C C . ILE A 1 256 ? -7.559 14.145 47.602 1.00 11.38 256 ILE A C 1
ATOM 2007 O O . ILE A 1 256 ? -7.334 15.332 47.275 1.00 11.58 256 ILE A O 1
ATOM 2012 N N . SER A 1 257 ? -6.693 13.403 48.295 1.00 13.44 257 SER A N 1
ATOM 2013 C CA . SER A 1 257 ? -5.393 13.973 48.609 1.00 13.51 257 SER A CA 1
ATOM 2014 C C . SER A 1 257 ? -4.435 13.949 47.417 1.00 15.61 257 SER A C 1
ATOM 2015 O O . SER A 1 257 ? -4.701 13.227 46.464 1.00 15.01 257 SER A O 1
ATOM 2018 N N . GLN A 1 258 ? -3.333 14.687 47.470 1.00 10.74 258 GLN A N 1
ATOM 2019 C CA . GLN A 1 258 ? -2.402 14.633 46.352 1.00 10.58 258 GLN A CA 1
ATOM 2020 C C . GLN A 1 258 ? -1.883 13.188 46.207 1.00 15.00 258 GLN A C 1
ATOM 2021 O O . GLN A 1 258 ? -1.575 12.731 45.118 1.00 12.86 258 GLN A O 1
ATOM 2027 N N . PHE A 1 259 ? -1.770 12.457 47.305 1.00 11.65 259 PHE A N 1
ATOM 2028 C CA . PHE A 1 259 ? -1.273 11.067 47.234 1.00 13.06 259 PHE A CA 1
ATOM 2029 C C . PHE A 1 259 ? -2.287 10.184 46.532 1.00 13.93 259 PHE A C 1
ATOM 2030 O O . PHE A 1 259 ? -1.914 9.396 45.656 1.00 12.97 259 PHE A O 1
ATOM 2038 N N . GLU A 1 260 ? -3.564 10.332 46.888 1.00 11.12 260 GLU A N 1
ATOM 2039 C CA . GLU A 1 260 ? -4.570 9.513 46.232 1.00 9.80 260 GLU A CA 1
ATOM 2040 C C . GLU A 1 260 ? -4.620 9.923 44.783 1.00 10.31 260 GLU A C 1
ATOM 2041 O O . GLU A 1 260 ? -4.811 9.059 43.918 1.00 14.62 260 GLU A O 1
ATOM 2047 N N . LEU A 1 261 ? -4.513 11.226 44.532 1.00 11.83 261 LEU A N 1
ATOM 2048 C CA . LEU A 1 261 ? -4.631 11.693 43.140 1.00 13.16 261 LEU A CA 1
ATOM 2049 C C . LEU A 1 261 ? -3.546 11.152 42.231 1.00 13.56 261 LEU A C 1
ATOM 2050 O O . LEU A 1 261 ? -3.787 10.710 41.104 1.00 14.17 261 LEU A O 1
ATOM 2055 N N . HIS A 1 262 ? -2.323 11.160 42.759 1.00 12.98 262 HIS A N 1
ATOM 2056 C CA . HIS A 1 262 ? -1.203 10.562 41.989 1.00 14.62 262 HIS A CA 1
ATOM 2057 C C . HIS A 1 262 ? -1.437 9.068 41.701 1.00 15.00 262 HIS A C 1
ATOM 2058 O O . HIS A 1 262 ? -1.170 8.610 40.594 1.00 15.99 262 HIS A O 1
ATOM 2065 N N . LEU A 1 263 ? -1.912 8.315 42.707 1.00 12.40 263 LEU A N 1
ATOM 2066 C CA . LEU A 1 263 ? -2.133 6.897 42.489 1.00 11.07 263 LEU A CA 1
ATOM 2067 C C . LEU A 1 263 ? -3.271 6.717 41.495 1.00 15.09 263 LEU A C 1
ATOM 2068 O O . LEU A 1 263 ? -3.186 5.829 40.666 1.00 15.71 263 LEU A O 1
ATOM 2073 N N . ARG A 1 264 ? -4.324 7.538 41.547 1.00 20.68 264 ARG A N 1
ATOM 2074 C CA . ARG A 1 264 ? -5.431 7.419 40.586 1.00 13.96 264 ARG A CA 1
ATOM 2075 C C . ARG A 1 264 ? -4.904 7.599 39.159 1.00 13.90 264 ARG A C 1
ATOM 2076 O O . ARG A 1 264 ? -5.237 6.843 38.245 1.00 15.51 264 ARG A O 1
ATOM 2084 N N . ALA A 1 265 ? -4.114 8.648 38.996 1.00 15.60 265 ALA A N 1
ATOM 2085 C CA . ALA A 1 265 ? -3.527 8.958 37.691 1.00 20.36 265 ALA A CA 1
ATOM 2086 C C . ALA A 1 265 ? -2.685 7.801 37.153 1.00 24.60 265 ALA A C 1
ATOM 2087 O O . ALA A 1 265 ? -2.883 7.315 36.037 1.00 19.39 265 ALA A O 1
ATOM 2089 N N . ILE A 1 266 ? -1.707 7.380 37.941 1.00 13.83 266 ILE A N 1
ATOM 2090 C CA . ILE A 1 266 ? -0.819 6.359 37.432 1.00 23.57 266 ILE A CA 1
ATOM 2091 C C . ILE A 1 266 ? -1.433 5.002 37.202 1.00 18.97 266 ILE A C 1
ATOM 2092 O O . ILE A 1 266 ? -0.891 4.169 36.466 1.00 19.01 266 ILE A O 1
ATOM 2097 N N . THR A 1 267 ? -2.531 4.750 37.882 1.00 15.31 267 THR A N 1
ATOM 2098 C CA . THR A 1 267 ? -3.188 3.450 37.717 1.00 23.54 267 THR A CA 1
ATOM 2099 C C . THR A 1 267 ? -4.413 3.621 36.834 1.00 16.13 267 THR A C 1
ATOM 2100 O O . THR A 1 267 ? -5.237 2.744 36.675 1.00 23.63 267 THR A O 1
ATOM 2104 N N . ASP A 1 268 ? -4.524 4.776 36.250 1.00 17.19 268 ASP A N 1
ATOM 2105 C CA . ASP A 1 268 ? -5.638 4.920 35.378 1.00 19.80 268 ASP A CA 1
ATOM 2106 C C . ASP A 1 268 ? -7.009 4.809 35.973 1.00 25.48 268 ASP A C 1
ATOM 2107 O O . ASP A 1 268 ? -7.899 4.334 35.296 1.00 22.87 268 ASP A O 1
ATOM 2112 N N . LEU A 1 269 ? -7.189 5.291 37.202 1.00 18.25 269 LEU A N 1
ATOM 2113 C CA . LEU A 1 269 ? -8.498 5.281 37.848 1.00 13.80 269 LEU A CA 1
ATOM 2114 C C . LEU A 1 269 ? -9.143 6.669 37.593 1.00 17.92 269 LEU A C 1
ATOM 2115 O O . LEU A 1 269 ? -8.475 7.563 37.043 1.00 18.63 269 LEU A O 1
ATOM 2120 N N . PRO A 1 270 ? -10.387 6.912 38.021 1.00 14.58 270 PRO A N 1
ATOM 2121 C CA . PRO A 1 270 ? -10.963 8.244 37.779 1.00 11.79 270 PRO A CA 1
ATOM 2122 C C . PRO A 1 270 ? -10.251 9.383 38.525 1.00 20.84 270 PRO A C 1
ATOM 2123 O O . PRO A 1 270 ? -9.764 9.269 39.656 1.00 17.70 270 PRO A O 1
ATOM 2127 N N . LEU A 1 271 ? -10.210 10.512 37.836 1.00 25.01 271 LEU A N 1
ATOM 2128 C CA . LEU A 1 271 ? -9.579 11.732 38.326 1.00 15.81 271 LEU A CA 1
ATOM 2129 C C . LEU A 1 271 ? -10.531 12.920 38.277 1.00 19.39 271 LEU A C 1
ATOM 2130 O O . LEU A 1 271 ? -10.293 13.864 37.514 1.00 17.01 271 LEU A O 1
ATOM 2135 N N . PRO A 1 272 ? -11.594 12.871 39.076 1.00 16.58 272 PRO A N 1
ATOM 2136 C CA . PRO A 1 272 ? -12.507 14.001 39.133 1.00 17.11 272 PRO A CA 1
ATOM 2137 C C . PRO A 1 272 ? -11.774 15.101 39.920 1.00 25.41 272 PRO A C 1
ATOM 2138 O O . PRO A 1 272 ? -10.757 14.865 40.554 1.00 16.81 272 PRO A O 1
ATOM 2142 N N . GLN A 1 273 ? -12.344 16.295 39.929 1.00 19.07 273 GLN A N 1
ATOM 2143 C CA . GLN A 1 273 ? -11.780 17.426 40.674 1.00 29.94 273 GLN A CA 1
ATOM 2144 C C . GLN A 1 273 ? -11.906 17.258 42.208 1.00 18.46 273 GLN A C 1
ATOM 2145 O O . GLN A 1 273 ? -13.014 17.151 42.730 1.00 18.99 273 GLN A O 1
ATOM 2151 N N . PRO A 1 274 ? -10.799 17.256 42.958 1.00 18.42 274 PRO A N 1
ATOM 2152 C CA . PRO A 1 274 ? -10.971 17.093 44.397 1.00 13.95 274 PRO A CA 1
ATOM 2153 C C . PRO A 1 274 ? -11.860 18.236 44.888 1.00 16.07 274 PRO A C 1
ATOM 2154 O O . PRO A 1 274 ? -11.787 19.349 44.372 1.00 19.39 274 PRO A O 1
ATOM 2158 N N . VAL A 1 275 ? -12.679 18.002 45.904 1.00 16.95 275 VAL A N 1
ATOM 2159 C CA . VAL A 1 275 ? -13.480 19.076 46.440 1.00 18.18 275 VAL A CA 1
ATOM 2160 C C . VAL A 1 275 ? -12.659 19.729 47.573 1.00 16.21 275 VAL A C 1
ATOM 2161 O O . VAL A 1 275 ? -12.098 19.035 48.440 1.00 18.21 275 VAL A O 1
ATOM 2165 N N . VAL A 1 276 ? -12.566 21.057 47.614 1.00 15.22 276 VAL A N 1
ATOM 2166 C CA . VAL A 1 276 ? -11.846 21.790 48.695 1.00 15.73 276 VAL A CA 1
ATOM 2167 C C . VAL A 1 276 ? -12.857 22.847 49.163 1.00 18.85 276 VAL A C 1
ATOM 2168 O O . VAL A 1 276 ? -13.220 23.750 48.414 1.00 18.60 276 VAL A O 1
ATOM 2172 N N . ASN A 1 277 ? -13.382 22.720 50.371 1.00 14.48 277 ASN A N 1
ATOM 2173 C CA . ASN A 1 277 ? -14.423 23.662 50.777 1.00 18.88 277 ASN A CA 1
ATOM 2174 C C . ASN A 1 277 ? -13.919 24.654 51.813 1.00 19.94 277 ASN A C 1
ATOM 2175 O O . ASN A 1 277 ? -14.494 25.714 51.983 1.00 14.90 277 ASN A O 1
ATOM 2180 N N . ASN A 1 278 ? -12.888 24.300 52.564 1.00 17.43 278 ASN A N 1
ATOM 2181 C CA . ASN A 1 278 ? -12.418 25.160 53.641 1.00 13.79 278 ASN A CA 1
ATOM 2182 C C . ASN A 1 278 ? -10.931 25.424 53.468 1.00 20.40 278 ASN A C 1
ATOM 2183 O O . ASN A 1 278 ? -10.259 24.765 52.704 1.00 16.67 278 ASN A O 1
ATOM 2188 N N . PRO A 1 279 ? -10.411 26.365 54.236 1.00 13.36 279 PRO A N 1
ATOM 2189 C CA . PRO A 1 279 ? -8.985 26.653 54.167 1.00 15.80 279 PRO A CA 1
ATOM 2190 C C . PRO A 1 279 ? -8.284 25.608 54.988 1.00 20.80 279 PRO A C 1
ATOM 2191 O O . PRO A 1 279 ? -8.918 24.942 55.828 1.00 18.37 279 PRO A O 1
ATOM 2195 N N . SER A 1 280 ? -6.962 25.529 54.781 1.00 17.45 280 SER A N 1
ATOM 2196 C CA . SER A 1 280 ? -6.127 24.580 55.504 1.00 13.52 280 SER A CA 1
ATOM 2197 C C . SER A 1 280 ? -4.774 25.172 55.765 1.00 15.97 280 SER A C 1
ATOM 2198 O O . SER A 1 280 ? -4.331 25.994 54.937 1.00 17.02 280 SER A O 1
ATOM 2201 N N . VAL A 1 281 ? -4.117 24.755 56.857 1.00 14.51 281 VAL A N 1
ATOM 2202 C CA . VAL A 1 281 ? -2.738 25.202 57.161 1.00 14.45 281 VAL A CA 1
ATOM 2203 C C . VAL A 1 281 ? -1.918 23.918 57.378 1.00 12.15 281 VAL A C 1
ATOM 2204 O O . VAL A 1 281 ? -2.437 22.932 57.912 1.00 13.03 281 VAL A O 1
ATOM 2208 N N . MET A 1 282 ? -0.639 23.961 57.034 1.00 11.59 282 MET A N 1
ATOM 2209 C CA . MET A 1 282 ? 0.269 22.853 57.267 1.00 13.94 282 MET A CA 1
ATOM 2210 C C . MET A 1 282 ? 1.522 23.475 57.840 1.00 12.01 282 MET A C 1
ATOM 2211 O O . MET A 1 282 ? 2.088 24.387 57.230 1.00 14.22 282 MET A O 1
ATOM 2216 N N . ILE A 1 283 ? 1.937 22.998 59.004 1.00 13.47 283 ILE A N 1
ATOM 2217 C CA . ILE A 1 283 ? 3.197 23.428 59.607 1.00 11.40 283 ILE A CA 1
ATOM 2218 C C . ILE A 1 283 ? 4.204 22.282 59.445 1.00 11.59 283 ILE A C 1
ATOM 2219 O O . ILE A 1 283 ? 3.967 21.154 59.888 1.00 12.51 283 ILE A O 1
ATOM 2224 N N . ASN A 1 284 ? 5.364 22.531 58.839 1.00 13.98 284 ASN A N 1
ATOM 2225 C CA . ASN A 1 284 ? 6.356 21.473 58.726 1.00 15.91 284 ASN A CA 1
ATOM 2226 C C . ASN A 1 284 ? 7.080 21.317 60.061 1.00 21.08 284 ASN A C 1
ATOM 2227 O O . ASN A 1 284 ? 7.412 22.310 60.720 1.00 18.16 284 ASN A O 1
ATOM 2232 N N . LEU A 1 285 ? 7.369 20.068 60.428 1.00 13.15 285 LEU A N 1
ATOM 2233 C CA . LEU A 1 285 ? 8.122 19.804 61.639 1.00 10.62 285 LEU A CA 1
ATOM 2234 C C . LEU A 1 285 ? 9.525 19.492 61.109 1.00 21.40 285 LEU A C 1
ATOM 2235 O O . LEU A 1 285 ? 9.751 18.528 60.369 1.00 14.48 285 LEU A O 1
ATOM 2240 N N . ILE A 1 286 ? 10.487 20.301 61.540 1.00 18.68 286 ILE A N 1
ATOM 2241 C CA . ILE A 1 286 ? 11.869 20.185 61.073 1.00 12.67 286 ILE A CA 1
ATOM 2242 C C . ILE A 1 286 ? 12.839 20.136 62.247 1.00 19.73 286 ILE A C 1
ATOM 2243 O O . ILE A 1 286 ? 12.873 21.079 63.048 1.00 15.03 286 ILE A O 1
ATOM 2248 N N . GLY A 1 287 ? 13.578 19.033 62.350 1.00 16.75 287 GLY A N 1
ATOM 2249 C CA . GLY A 1 287 ? 14.569 18.827 63.416 1.00 17.99 287 GLY A CA 1
ATOM 2250 C C . GLY A 1 287 ? 14.028 18.802 64.872 1.00 22.38 287 GLY A C 1
ATOM 2251 O O . GLY A 1 287 ? 14.807 18.896 65.809 1.00 18.57 287 GLY A O 1
ATOM 2252 N N . SER A 1 288 ? 12.716 18.679 65.074 1.00 13.79 288 SER A N 1
ATOM 2253 C CA . SER A 1 288 ? 12.105 18.669 66.407 1.00 18.03 288 SER A CA 1
ATOM 2254 C C . SER A 1 288 ? 11.524 17.279 66.734 1.00 39.26 288 SER A C 1
ATOM 2255 O O . SER A 1 288 ? 11.030 16.501 65.895 1.00 19.96 288 SER A O 1
ATOM 2258 N N . ASP A 1 289 ? 11.516 16.967 68.012 1.00 16.71 289 ASP A N 1
ATOM 2259 C CA . ASP A 1 289 ? 10.955 15.675 68.393 1.00 14.46 289 ASP A CA 1
ATOM 2260 C C . ASP A 1 289 ? 9.443 15.818 68.433 1.00 17.16 289 ASP A C 1
ATOM 2261 O O . ASP A 1 289 ? 8.874 16.900 68.610 1.00 19.90 289 ASP A O 1
ATOM 2266 N N . VAL A 1 290 ? 8.780 14.686 68.320 1.00 28.18 290 VAL A N 1
ATOM 2267 C CA . VAL A 1 290 ? 7.332 14.751 68.428 1.00 19.49 290 VAL A CA 1
ATOM 2268 C C . VAL A 1 290 ? 6.937 15.199 69.855 1.00 26.68 290 VAL A C 1
ATOM 2269 O O . VAL A 1 290 ? 7.588 14.864 70.842 1.00 19.97 290 VAL A O 1
ATOM 2273 N N . ASN A 1 291 ? 5.860 15.980 69.966 1.00 22.53 291 ASN A N 1
ATOM 2274 C CA . ASN A 1 291 ? 5.371 16.439 71.264 1.00 15.49 291 ASN A CA 1
ATOM 2275 C C . ASN A 1 291 ? 3.882 16.092 71.165 1.00 16.34 291 ASN A C 1
ATOM 2276 O O . ASN A 1 291 ? 3.097 16.696 70.429 1.00 21.99 291 ASN A O 1
ATOM 2281 N N . TYR A 1 292 ? 3.474 15.071 71.901 1.00 18.01 292 TYR A N 1
ATOM 2282 C CA . TYR A 1 292 ? 2.072 14.700 71.789 1.00 13.69 292 TYR A CA 1
ATOM 2283 C C . TYR A 1 292 ? 1.145 15.755 72.405 1.00 23.58 292 TYR A C 1
ATOM 2284 O O . TYR A 1 292 ? -0.092 15.675 72.256 1.00 21.18 292 TYR A O 1
ATOM 2293 N N . ASP A 1 293 ? 1.712 16.785 73.038 1.00 17.65 293 ASP A N 1
ATOM 2294 C CA . ASP A 1 293 ? 0.794 17.769 73.573 1.00 13.75 293 ASP A CA 1
ATOM 2295 C C . ASP A 1 293 ? 0.056 18.394 72.394 1.00 24.63 293 ASP A C 1
ATOM 2296 O O . ASP A 1 293 ? -1.039 18.956 72.531 1.00 17.08 293 ASP A O 1
ATOM 2301 N N . TRP A 1 294 ? 0.677 18.344 71.217 1.00 18.29 294 TRP A N 1
ATOM 2302 C CA . TRP A 1 294 ? 0.013 18.938 70.059 1.00 19.39 294 TRP A CA 1
ATOM 2303 C C . TRP A 1 294 ? -1.377 18.318 69.915 1.00 15.64 294 TRP A C 1
ATOM 2304 O O . TRP A 1 294 ? -2.310 18.925 69.379 1.00 15.66 294 TRP A O 1
ATOM 2315 N N . LEU A 1 295 ? -1.486 17.061 70.327 1.00 13.90 295 LEU A N 1
ATOM 2316 C CA . LEU A 1 295 ? -2.759 16.339 70.140 1.00 13.59 295 LEU A CA 1
ATOM 2317 C C . LEU A 1 295 ? -3.883 16.783 71.062 1.00 18.35 295 LEU A C 1
ATOM 2318 O O . LEU A 1 295 ? -5.017 16.315 70.896 1.00 18.22 295 LEU A O 1
ATOM 2323 N N . LYS A 1 296 ? -3.578 17.705 71.992 1.00 23.45 296 LYS A N 1
ATOM 2324 C CA . LYS A 1 296 ? -4.589 18.270 72.910 1.00 16.81 296 LYS A CA 1
ATOM 2325 C C . LYS A 1 296 ? -5.514 19.176 72.141 1.00 13.64 296 LYS A C 1
ATOM 2326 O O . LYS A 1 296 ? -6.646 19.481 72.582 1.00 19.90 296 LYS A O 1
ATOM 2332 N N . LEU A 1 297 ? -5.010 19.631 70.992 1.00 12.99 297 LEU A N 1
ATOM 2333 C CA . LEU A 1 297 ? -5.800 20.544 70.143 1.00 19.83 297 LEU A CA 1
ATOM 2334 C C . LEU A 1 297 ? -6.534 19.689 69.086 1.00 20.65 297 LEU A C 1
ATOM 2335 O O . LEU A 1 297 ? -5.892 19.149 68.159 1.00 15.71 297 LEU A O 1
ATOM 2340 N N . PRO A 1 298 ? -7.856 19.528 69.235 1.00 23.61 298 PRO A N 1
ATOM 2341 C CA . PRO A 1 298 ? -8.569 18.612 68.319 1.00 17.54 298 PRO A CA 1
ATOM 2342 C C . PRO A 1 298 ? -8.561 18.735 66.832 1.00 13.65 298 PRO A C 1
ATOM 2343 O O . PRO A 1 298 ? -8.746 17.741 66.118 1.00 15.40 298 PRO A O 1
ATOM 2347 N N . LEU A 1 299 ? -8.249 19.917 66.343 1.00 15.77 299 LEU A N 1
ATOM 2348 C CA . LEU A 1 299 ? -8.159 20.107 64.895 1.00 14.45 299 LEU A CA 1
ATOM 2349 C C . LEU A 1 299 ? -6.814 19.699 64.337 1.00 11.90 299 LEU A C 1
ATOM 2350 O O . LEU A 1 299 ? -6.667 19.640 63.133 1.00 18.55 299 LEU A O 1
ATOM 2355 N N . VAL A 1 300 ? -5.821 19.489 65.184 1.00 11.76 300 VAL A N 1
ATOM 2356 C CA . VAL A 1 300 ? -4.477 19.164 64.685 1.00 11.11 300 VAL A CA 1
ATOM 2357 C C . VAL A 1 300 ? -4.310 17.702 64.230 1.00 15.68 300 VAL A C 1
ATOM 2358 O O . VAL A 1 300 ? -4.594 16.759 64.990 1.00 20.32 300 VAL A O 1
ATOM 2362 N N . HIS A 1 301 ? -3.907 17.534 62.973 1.00 11.81 301 HIS A N 1
ATOM 2363 C CA . HIS A 1 301 ? -3.683 16.226 62.379 1.00 10.01 301 HIS A CA 1
ATOM 2364 C C . HIS A 1 301 ? -2.166 16.075 62.373 1.00 13.73 301 HIS A C 1
ATOM 2365 O O . HIS A 1 301 ? -1.468 16.766 61.660 1.00 14.37 301 HIS A O 1
ATOM 2372 N N . LEU A 1 302 ? -1.664 15.111 63.151 1.00 12.94 302 LEU A N 1
ATOM 2373 C CA . LEU A 1 302 ? -0.247 14.788 63.194 1.00 9.46 302 LEU A CA 1
ATOM 2374 C C . LEU A 1 302 ? 0.134 13.787 62.088 1.00 10.22 302 LEU A C 1
ATOM 2375 O O . LEU A 1 302 ? -0.501 12.748 61.890 1.00 14.60 302 LEU A O 1
ATOM 2380 N N . HIS A 1 303 ? 1.186 14.125 61.348 1.00 12.27 303 HIS A N 1
ATOM 2381 C CA . HIS A 1 303 ? 1.703 13.260 60.273 1.00 14.82 303 HIS A CA 1
ATOM 2382 C C . HIS A 1 303 ? 3.185 13.137 60.583 1.00 11.05 303 HIS A C 1
ATOM 2383 O O . HIS A 1 303 ? 3.990 14.005 60.219 1.00 11.47 303 HIS A O 1
ATOM 2390 N N . TRP A 1 304 ? 3.500 12.047 61.290 1.00 13.70 304 TRP A N 1
ATOM 2391 C CA . TRP A 1 304 ? 4.865 11.781 61.755 1.00 15.06 304 TRP A CA 1
ATOM 2392 C C . TRP A 1 304 ? 5.579 10.839 60.800 1.00 16.81 304 TRP A C 1
ATOM 2393 O O . TRP A 1 304 ? 4.971 9.861 60.400 1.00 18.17 304 TRP A O 1
ATOM 2404 N N . TYR A 1 305 ? 6.823 11.138 60.447 1.00 12.88 305 TYR A N 1
ATOM 2405 C CA . TYR A 1 305 ? 7.489 10.354 59.466 1.00 15.58 305 TYR A CA 1
ATOM 2406 C C . TYR A 1 305 ? 8.291 9.166 59.929 1.00 23.88 305 TYR A C 1
ATOM 2407 O O . TYR A 1 305 ? 8.758 8.420 59.070 1.00 16.14 305 TYR A O 1
ATOM 2416 N N . ASP A 1 306 ? 8.425 8.974 61.232 1.00 14.06 306 ASP A N 1
ATOM 2417 C CA . ASP A 1 306 ? 9.159 7.817 61.725 1.00 11.25 306 ASP A CA 1
ATOM 2418 C C . ASP A 1 306 ? 10.570 7.918 61.171 1.00 20.71 306 ASP A C 1
ATOM 2419 O O . ASP A 1 306 ? 11.159 6.895 60.798 1.00 20.96 306 ASP A O 1
ATOM 2424 N N . LYS A 1 307 ? 11.130 9.132 61.151 1.00 17.92 307 LYS A N 1
ATOM 2425 C CA . LYS A 1 307 ? 12.481 9.374 60.663 1.00 16.15 307 LYS A CA 1
ATOM 2426 C C . LYS A 1 307 ? 13.305 9.739 61.860 1.00 20.22 307 LYS A C 1
ATOM 2427 O O . LYS A 1 307 ? 12.773 10.122 62.898 1.00 19.31 307 LYS A O 1
ATOM 2433 N N . GLU A 1 308 ? 14.613 9.578 61.726 1.00 26.67 308 GLU A N 1
ATOM 2434 C CA . GLU A 1 308 ? 15.445 9.911 62.866 1.00 27.06 308 GLU A CA 1
ATOM 2435 C C . GLU A 1 308 ? 15.458 11.433 62.981 1.00 15.97 308 GLU A C 1
ATOM 2436 O O . GLU A 1 308 ? 15.687 12.172 62.037 1.00 21.68 308 GLU A O 1
ATOM 2442 N N . VAL A 1 309 ? 15.225 11.954 64.173 1.00 21.24 309 VAL A N 1
ATOM 2443 C CA . VAL A 1 309 ? 15.274 13.411 64.303 1.00 24.78 309 VAL A CA 1
ATOM 2444 C C . VAL A 1 309 ? 16.704 13.977 64.224 1.00 23.44 309 VAL A C 1
ATOM 2445 O O . VAL A 1 309 ? 17.522 13.616 65.071 1.00 21.30 309 VAL A O 1
ATOM 2449 N N . ARG A 1 310 ? 17.026 14.863 63.275 1.00 19.76 310 ARG A N 1
ATOM 2450 C CA . ARG A 1 310 ? 18.338 15.483 63.230 1.00 18.17 310 ARG A CA 1
ATOM 2451 C C . ARG A 1 310 ? 18.050 16.897 62.790 1.00 21.63 310 ARG A C 1
ATOM 2452 O O . ARG A 1 310 ? 16.986 17.217 62.262 1.00 22.21 310 ARG A O 1
ATOM 2460 N N . PRO A 1 311 ? 18.992 17.795 63.024 1.00 20.88 311 PRO A N 1
ATOM 2461 C CA . PRO A 1 311 ? 18.743 19.181 62.651 1.00 14.90 311 PRO A CA 1
ATOM 2462 C C . PRO A 1 311 ? 18.445 19.364 61.170 1.00 18.66 311 PRO A C 1
ATOM 2463 O O . PRO A 1 311 ? 19.031 18.724 60.301 1.00 21.18 311 PRO A O 1
ATOM 2467 N N . GLY A 1 312 ? 17.548 20.283 60.876 1.00 17.03 312 GLY A N 1
ATOM 2468 C CA . GLY A 1 312 ? 17.281 20.574 59.473 1.00 15.24 312 GLY A CA 1
ATOM 2469 C C . GLY A 1 312 ? 16.504 19.509 58.692 1.00 23.01 312 GLY A C 1
ATOM 2470 O O . GLY A 1 312 ? 16.151 19.768 57.547 1.00 21.18 312 GLY A O 1
ATOM 2471 N N . ARG A 1 313 ? 16.237 18.354 59.306 1.00 21.58 313 ARG A N 1
ATOM 2472 C CA . ARG A 1 313 ? 15.483 17.270 58.663 1.00 18.78 313 ARG A CA 1
ATOM 2473 C C . ARG A 1 313 ? 13.938 17.372 58.730 1.00 17.42 313 ARG A C 1
ATOM 2474 O O . ARG A 1 313 ? 13.408 17.563 59.814 1.00 14.40 313 ARG A O 1
ATOM 2482 N N . LYS A 1 314 ? 13.213 17.151 57.635 1.00 12.94 314 LYS A N 1
ATOM 2483 C CA . LYS A 1 314 ? 11.780 17.112 57.766 1.00 12.36 314 LYS A CA 1
ATOM 2484 C C . LYS A 1 314 ? 11.418 15.801 58.479 1.00 15.59 314 LYS A C 1
ATOM 2485 O O . LYS A 1 314 ? 11.665 14.660 58.003 1.00 14.39 314 LYS A O 1
ATOM 2491 N N . VAL A 1 315 ? 10.748 15.972 59.616 1.00 15.34 315 VAL A N 1
ATOM 2492 C CA . VAL A 1 315 ? 10.338 14.858 60.469 1.00 14.95 315 VAL A CA 1
ATOM 2493 C C . VAL A 1 315 ? 8.838 14.582 60.485 1.00 17.50 315 VAL A C 1
ATOM 2494 O O . VAL A 1 315 ? 8.444 13.509 60.968 1.00 15.11 315 VAL A O 1
ATOM 2498 N N . GLY A 1 316 ? 8.018 15.528 60.018 1.00 14.31 316 GLY A N 1
ATOM 2499 C CA . GLY A 1 316 ? 6.569 15.275 59.962 1.00 11.67 316 GLY A CA 1
ATOM 2500 C C . GLY A 1 316 ? 5.950 16.614 59.597 1.00 11.05 316 GLY A C 1
ATOM 2501 O O . GLY A 1 316 ? 6.652 17.560 59.290 1.00 10.97 316 GLY A O 1
ATOM 2502 N N . HIS A 1 317 ? 4.632 16.678 59.713 1.00 12.08 317 HIS A N 1
ATOM 2503 C CA . HIS A 1 317 ? 3.926 17.935 59.466 1.00 16.28 317 HIS A CA 1
ATOM 2504 C C . HIS A 1 317 ? 2.615 17.846 60.258 1.00 15.10 317 HIS A C 1
ATOM 2505 O O . HIS A 1 317 ? 2.199 16.762 60.686 1.00 10.73 317 HIS A O 1
ATOM 2512 N N . LEU A 1 318 ? 2.052 19.030 60.508 1.00 10.03 318 LEU A N 1
ATOM 2513 C CA . LEU A 1 318 ? 0.794 19.109 61.235 1.00 9.65 318 LEU A CA 1
ATOM 2514 C C . LEU A 1 318 ? -0.185 19.787 60.270 1.00 18.65 318 LEU A C 1
ATOM 2515 O O . LEU A 1 318 ? 0.148 20.828 59.693 1.00 15.75 318 LEU A O 1
ATOM 2520 N N . ASN A 1 319 ? -1.369 19.204 60.084 1.00 15.40 319 ASN A N 1
ATOM 2521 C CA . ASN A 1 319 ? -2.336 19.853 59.192 1.00 14.55 319 ASN A CA 1
ATOM 2522 C C . ASN A 1 319 ? -3.535 20.304 60.031 1.00 13.69 319 ASN A C 1
ATOM 2523 O O . ASN A 1 319 ? -3.915 19.628 60.985 1.00 14.34 319 ASN A O 1
ATOM 2528 N N . LEU A 1 320 ? -4.187 21.398 59.645 1.00 17.36 320 LEU A N 1
ATOM 2529 C CA . LEU A 1 320 ? -5.434 21.792 60.340 1.00 20.28 320 LEU A CA 1
ATOM 2530 C C . LEU A 1 320 ? -6.315 22.393 59.275 1.00 17.93 320 LEU A C 1
ATOM 2531 O O . LEU A 1 320 ? -5.836 23.151 58.421 1.00 15.59 320 LEU A O 1
ATOM 2536 N N . THR A 1 321 ? -7.602 22.063 59.332 1.00 13.34 321 THR A N 1
ATOM 2537 C CA . THR A 1 321 ? -8.573 22.604 58.377 1.00 13.09 321 THR A CA 1
ATOM 2538 C C . THR A 1 321 ? -9.889 22.794 59.098 1.00 15.71 321 THR A C 1
ATOM 2539 O O . THR A 1 321 ? -10.168 22.047 60.029 1.00 14.94 321 THR A O 1
ATOM 2543 N N . ASP A 1 322 ? -10.612 23.841 58.721 1.00 17.70 322 ASP A N 1
ATOM 2544 C CA . ASP A 1 322 ? -11.903 24.078 59.340 1.00 17.32 322 ASP A CA 1
ATOM 2545 C C . ASP A 1 322 ? -12.559 25.153 58.521 1.00 12.59 322 ASP A C 1
ATOM 2546 O O . ASP A 1 322 ? -11.915 25.996 57.922 1.00 17.89 322 ASP A O 1
ATOM 2551 N N . SER A 1 323 ? -13.882 25.191 58.512 1.00 17.74 323 SER A N 1
ATOM 2552 C CA . SER A 1 323 ? -14.511 26.262 57.761 1.00 19.21 323 SER A CA 1
ATOM 2553 C C . SER A 1 323 ? -14.440 27.602 58.531 1.00 19.53 323 SER A C 1
ATOM 2554 O O . SER A 1 323 ? -14.566 28.679 57.965 1.00 20.29 323 SER A O 1
ATOM 2557 N N . ASP A 1 324 ? -14.253 27.542 59.841 1.00 20.20 324 ASP A N 1
ATOM 2558 C CA . ASP A 1 324 ? -14.127 28.775 60.613 1.00 21.08 324 ASP A CA 1
ATOM 2559 C C . ASP A 1 324 ? -12.652 29.236 60.817 1.00 21.35 324 ASP A C 1
ATOM 2560 O O . ASP A 1 324 ? -11.904 28.699 61.664 1.00 21.43 324 ASP A O 1
ATOM 2565 N N . THR A 1 325 ? -12.218 30.240 60.054 1.00 18.48 325 THR A N 1
ATOM 2566 C CA . THR A 1 325 ? -10.852 30.706 60.208 1.00 18.31 325 THR A CA 1
ATOM 2567 C C . THR A 1 325 ? -10.488 31.179 61.596 1.00 23.96 325 THR A C 1
ATOM 2568 O O . THR A 1 325 ? -9.318 31.163 61.918 1.00 24.31 325 THR A O 1
ATOM 2572 N N . SER A 1 326 ? -11.455 31.544 62.435 1.00 23.09 326 SER A N 1
ATOM 2573 C CA . SER A 1 326 ? -11.151 31.955 63.804 1.00 21.43 326 SER A CA 1
ATOM 2574 C C . SER A 1 326 ? -10.635 30.717 64.528 1.00 18.58 326 SER A C 1
ATOM 2575 O O . SER A 1 326 ? -9.761 30.761 65.397 1.00 22.16 326 SER A O 1
ATOM 2578 N N . ARG A 1 327 ? -11.230 29.580 64.199 1.00 15.84 327 ARG A N 1
ATOM 2579 C CA . ARG A 1 327 ? -10.783 28.404 64.892 1.00 15.30 327 ARG A CA 1
ATOM 2580 C C . ARG A 1 327 ? -9.360 28.061 64.532 1.00 16.12 327 ARG A C 1
ATOM 2581 O O . ARG A 1 327 ? -8.571 27.538 65.339 1.00 16.05 327 ARG A O 1
ATOM 2589 N N . LEU A 1 328 ? -9.091 28.306 63.264 1.00 19.09 328 LEU A N 1
ATOM 2590 C CA . LEU A 1 328 ? -7.758 27.980 62.776 1.00 25.95 328 LEU A CA 1
ATOM 2591 C C . LEU A 1 328 ? -6.772 28.882 63.482 1.00 27.01 328 LEU A C 1
ATOM 2592 O O . LEU A 1 328 ? -5.757 28.400 64.027 1.00 17.91 328 LEU A O 1
ATOM 2597 N N . THR A 1 329 ? -7.079 30.181 63.480 1.00 18.07 329 THR A N 1
ATOM 2598 C CA . THR A 1 329 ? -6.136 31.111 64.115 1.00 13.97 329 THR A CA 1
ATOM 2599 C C . THR A 1 329 ? -5.918 30.760 65.610 1.00 12.88 329 THR A C 1
ATOM 2600 O O . THR A 1 329 ? -4.830 30.870 66.224 1.00 18.15 329 THR A O 1
ATOM 2604 N N . ALA A 1 330 ? -6.996 30.347 66.243 1.00 14.75 330 ALA A N 1
ATOM 2605 C CA . ALA A 1 330 ? -6.894 30.035 67.653 1.00 12.35 330 ALA A CA 1
ATOM 2606 C C . ALA A 1 330 ? -6.062 28.798 67.840 1.00 15.43 330 ALA A C 1
ATOM 2607 O O . ALA A 1 330 ? -5.312 28.678 68.825 1.00 16.36 330 ALA A O 1
ATOM 2609 N N . THR A 1 331 ? -6.228 27.839 66.926 1.00 15.62 331 THR A N 1
ATOM 2610 C CA . THR A 1 331 ? -5.459 26.586 67.047 1.00 20.20 331 THR A CA 1
ATOM 2611 C C . THR A 1 331 ? -3.972 26.913 66.871 1.00 12.59 331 THR A C 1
ATOM 2612 O O . THR A 1 331 ? -3.096 26.447 67.629 1.00 19.70 331 THR A O 1
ATOM 2616 N N . LEU A 1 332 ? -3.733 27.780 65.896 1.00 15.95 332 LEU A N 1
ATOM 2617 C CA . LEU A 1 332 ? -2.369 28.219 65.645 1.00 21.30 332 LEU A CA 1
ATOM 2618 C C . LEU A 1 332 ? -1.736 28.871 66.886 1.00 16.64 332 LEU A C 1
ATOM 2619 O O . LEU A 1 332 ? -0.595 28.604 67.287 1.00 19.14 332 LEU A O 1
ATOM 2624 N N . GLU A 1 333 ? -2.502 29.778 67.466 1.00 16.77 333 GLU A N 1
ATOM 2625 C CA . GLU A 1 333 ? -2.038 30.515 68.628 1.00 17.71 333 GLU A CA 1
ATOM 2626 C C . GLU A 1 333 ? -1.702 29.505 69.726 1.00 21.79 333 GLU A C 1
ATOM 2627 O O . GLU A 1 333 ? -0.674 29.619 70.418 1.00 17.19 333 GLU A O 1
ATOM 2633 N N . ALA A 1 334 ? -2.565 28.497 69.915 1.00 17.78 334 ALA A N 1
ATOM 2634 C CA . ALA A 1 334 ? -2.285 27.513 70.959 1.00 19.42 334 ALA A CA 1
ATOM 2635 C C . ALA A 1 334 ? -1.069 26.652 70.637 1.00 27.94 334 ALA A C 1
ATOM 2636 O O . ALA A 1 334 ? -0.409 26.124 71.552 1.00 18.36 334 ALA A O 1
ATOM 2638 N N . LEU A 1 335 ? -0.760 26.538 69.348 1.00 14.26 335 LEU A N 1
ATOM 2639 C CA . LEU A 1 335 ? 0.409 25.731 69.023 1.00 14.21 335 LEU A CA 1
ATOM 2640 C C . LEU A 1 335 ? 1.746 26.409 69.336 1.00 20.49 335 LEU A C 1
ATOM 2641 O O . LEU A 1 335 ? 2.761 25.740 69.523 1.00 17.84 335 LEU A O 1
ATOM 2646 N N . ILE A 1 336 ? 1.790 27.744 69.297 1.00 18.99 336 ILE A N 1
ATOM 2647 C CA . ILE A 1 336 ? 3.072 28.450 69.498 1.00 13.41 336 ILE A CA 1
ATOM 2648 C C . ILE A 1 336 ? 3.840 28.015 70.724 1.00 14.22 336 ILE A C 1
ATOM 2649 O O . ILE A 1 336 ? 5.001 27.598 70.631 1.00 18.48 336 ILE A O 1
ATOM 2654 N N . PRO A 1 337 ? 3.202 28.031 71.887 1.00 14.22 337 PRO A N 1
ATOM 2655 C CA . PRO A 1 337 ? 3.915 27.630 73.067 1.00 12.65 337 PRO A CA 1
ATOM 2656 C C . PRO A 1 337 ? 4.273 26.148 73.077 1.00 26.46 337 PRO A C 1
ATOM 2657 O O . PRO A 1 337 ? 5.019 25.689 73.937 1.00 17.86 337 PRO A O 1
ATOM 2661 N N . LEU A 1 338 ? 3.682 25.368 72.170 1.00 20.95 338 LEU A N 1
ATOM 2662 C CA . LEU A 1 338 ? 3.961 23.939 72.107 1.00 17.92 338 LEU A CA 1
ATOM 2663 C C . LEU A 1 338 ? 5.008 23.612 71.037 1.00 16.04 338 LEU A C 1
ATOM 2664 O O . LEU A 1 338 ? 5.285 22.442 70.838 1.00 19.31 338 LEU A O 1
ATOM 2669 N N . LEU A 1 339 ? 5.637 24.598 70.385 1.00 15.57 339 LEU A N 1
ATOM 2670 C CA . LEU A 1 339 ? 6.629 24.345 69.343 1.00 14.65 339 LEU A CA 1
ATOM 2671 C C . LEU A 1 339 ? 7.855 25.092 69.712 1.00 15.60 339 LEU A C 1
ATOM 2672 O O . LEU A 1 339 ? 7.756 26.028 70.478 1.00 24.11 339 LEU A O 1
ATOM 2677 N N . PRO A 1 340 ? 9.007 24.694 69.201 1.00 22.35 340 PRO A N 1
ATOM 2678 C CA . PRO A 1 340 ? 10.274 25.400 69.486 1.00 14.27 340 PRO A CA 1
ATOM 2679 C C . PRO A 1 340 ? 10.145 26.807 68.958 1.00 17.46 340 PRO A C 1
ATOM 2680 O O . PRO A 1 340 ? 9.307 27.104 68.135 1.00 15.24 340 PRO A O 1
ATOM 2684 N N . PRO A 1 341 ? 11.014 27.687 69.420 1.00 23.17 341 PRO A N 1
ATOM 2685 C CA . PRO A 1 341 ? 10.911 29.079 69.039 1.00 17.91 341 PRO A CA 1
ATOM 2686 C C . PRO A 1 341 ? 10.942 29.391 67.596 1.00 18.03 341 PRO A C 1
ATOM 2687 O O . PRO A 1 341 ? 10.280 30.343 67.233 1.00 21.68 341 PRO A O 1
ATOM 2691 N N . GLU A 1 342 ? 11.756 28.656 66.825 1.00 18.23 342 GLU A N 1
ATOM 2692 C CA . GLU A 1 342 ? 11.899 28.969 65.399 1.00 16.88 342 GLU A CA 1
ATOM 2693 C C . GLU A 1 342 ? 10.557 28.733 64.720 1.00 22.16 342 GLU A C 1
ATOM 2694 O O . GLU A 1 342 ? 10.411 29.137 63.575 1.00 19.55 342 GLU A O 1
ATOM 2700 N N . TYR A 1 343 ? 9.578 28.091 65.360 1.00 14.66 343 TYR A N 1
ATOM 2701 C CA . TYR A 1 343 ? 8.325 27.933 64.615 1.00 15.18 343 TYR A CA 1
ATOM 2702 C C . TYR A 1 343 ? 7.390 29.157 64.659 1.00 23.09 343 TYR A C 1
ATOM 2703 O O . TYR A 1 343 ? 6.460 29.277 63.847 1.00 17.59 343 TYR A O 1
ATOM 2712 N N . ALA A 1 344 ? 7.604 30.051 65.625 1.00 17.10 344 ALA A N 1
ATOM 2713 C CA . ALA A 1 344 ? 6.701 31.189 65.770 1.00 18.58 344 ALA A CA 1
ATOM 2714 C C . ALA A 1 344 ? 6.482 31.999 64.533 1.00 20.56 344 ALA A C 1
ATOM 2715 O O . ALA A 1 344 ? 5.356 32.381 64.203 1.00 20.42 344 ALA A O 1
ATOM 2717 N N . SER A 1 345 ? 7.582 32.294 63.870 1.00 13.63 345 SER A N 1
ATOM 2718 C CA . SER A 1 345 ? 7.478 33.100 62.679 1.00 15.44 345 SER A CA 1
ATOM 2719 C C . SER A 1 345 ? 6.500 32.481 61.675 1.00 19.38 345 SER A C 1
ATOM 2720 O O . SER A 1 345 ? 5.621 33.171 61.153 1.00 16.65 345 SER A O 1
ATOM 2725 N N . GLY A 1 346 ? 6.623 31.191 61.374 1.00 17.22 346 GLY A N 1
ATOM 2726 C CA . GLY A 1 346 ? 5.739 30.643 60.349 1.00 14.96 346 GLY A CA 1
ATOM 2727 C C . GLY A 1 346 ? 4.262 30.535 60.745 1.00 21.19 346 GLY A C 1
ATOM 2728 O O . GLY A 1 346 ? 3.322 30.664 59.905 1.00 15.76 346 GLY A O 1
ATOM 2729 N N . VAL A 1 347 ? 4.103 30.288 62.051 1.00 16.10 347 VAL A N 1
ATOM 2730 C CA . VAL A 1 347 ? 2.773 30.102 62.613 1.00 11.59 347 VAL A CA 1
ATOM 2731 C C . VAL A 1 347 ? 2.095 31.453 62.532 1.00 18.85 347 VAL A C 1
ATOM 2732 O O . VAL A 1 347 ? 0.920 31.538 62.136 1.00 18.90 347 VAL A O 1
ATOM 2736 N N . ILE A 1 348 ? 2.816 32.514 62.896 1.00 19.91 348 ILE A N 1
ATOM 2737 C CA . ILE A 1 348 ? 2.228 33.855 62.872 1.00 14.45 348 ILE A CA 1
ATOM 2738 C C . ILE A 1 348 ? 1.940 34.298 61.437 1.00 15.29 348 ILE A C 1
ATOM 2739 O O . ILE A 1 348 ? 0.943 34.954 61.145 1.00 17.94 348 ILE A O 1
ATOM 2744 N N . TRP A 1 349 ? 2.828 33.923 60.524 1.00 11.72 349 TRP A N 1
ATOM 2745 C CA . TRP A 1 349 ? 2.652 34.240 59.115 1.00 13.23 349 TRP A CA 1
ATOM 2746 C C . TRP A 1 349 ? 1.367 33.498 58.686 1.00 29.21 349 TRP A C 1
ATOM 2747 O O . TRP A 1 349 ? 0.528 34.110 57.991 1.00 16.71 349 TRP A O 1
ATOM 2758 N N . ALA A 1 350 ? 1.160 32.232 59.086 1.00 13.52 350 ALA A N 1
ATOM 2759 C CA . ALA A 1 350 ? -0.099 31.564 58.691 1.00 15.03 350 ALA A CA 1
ATOM 2760 C C . ALA A 1 350 ? -1.344 32.317 59.219 1.00 15.31 350 ALA A C 1
ATOM 2761 O O . ALA A 1 350 ? -2.320 32.552 58.504 1.00 15.91 350 ALA A O 1
ATOM 2763 N N . GLN A 1 351 ? -1.301 32.682 60.492 1.00 16.87 351 GLN A N 1
ATOM 2764 C CA . GLN A 1 351 ? -2.386 33.431 61.106 1.00 21.44 351 GLN A CA 1
ATOM 2765 C C . GLN A 1 351 ? -2.704 34.696 60.304 1.00 30.63 351 GLN A C 1
ATOM 2766 O O . GLN A 1 351 ? -3.883 35.073 60.106 1.00 20.21 351 GLN A O 1
ATOM 2772 N N . SER A 1 352 ? -1.643 35.363 59.871 1.00 15.05 352 SER A N 1
ATOM 2773 C CA . SER A 1 352 ? -1.868 36.608 59.165 1.00 13.06 352 SER A CA 1
ATOM 2774 C C . SER A 1 352 ? -2.559 36.396 57.813 1.00 24.06 352 SER A C 1
ATOM 2775 O O . SER A 1 352 ? -3.193 37.280 57.238 1.00 23.57 352 SER A O 1
ATOM 2778 N N . LYS A 1 353 ? -2.465 35.189 57.274 1.00 16.78 353 LYS A N 1
ATOM 2779 C CA . LYS A 1 353 ? -3.150 34.926 56.004 1.00 20.09 353 LYS A CA 1
ATOM 2780 C C . LYS A 1 353 ? -4.655 35.012 56.231 1.00 22.25 353 LYS A C 1
ATOM 2781 O O . LYS A 1 353 ? -5.443 35.215 55.310 1.00 23.28 353 LYS A O 1
ATOM 2787 N N . PHE A 1 354 ? -5.115 34.831 57.459 1.00 17.24 354 PHE A N 1
ATOM 2788 C CA . PHE A 1 354 ? -6.551 34.917 57.708 1.00 16.16 354 PHE A CA 1
ATOM 2789 C C . PHE A 1 354 ? -6.890 36.259 58.335 1.00 34.73 354 PHE A C 1
ATOM 2790 O O . PHE A 1 354 ? -7.966 36.384 58.896 1.00 31.80 354 PHE A O 1
ATOM 2798 N N . GLY A 1 355 ? -5.962 37.201 58.349 1.00 25.48 355 GLY A N 1
ATOM 2799 C CA . GLY A 1 355 ? -6.232 38.467 59.017 1.00 34.05 355 GLY A CA 1
ATOM 2800 C C . GLY A 1 355 ? -6.793 39.544 58.094 1.00 99.85 355 GLY A C 1
ATOM 2801 O O . GLY A 1 355 ? -7.004 39.196 56.908 1.00 39.55 355 GLY A O 1
ATOM 2803 N N . MET B 1 1 ? 8.109 5.330 72.836 1.00 99.85 1 MET B N 1
ATOM 2804 C CA . MET B 1 1 ? 7.377 5.258 71.574 1.00 99.85 1 MET B CA 1
ATOM 2805 C C . MET B 1 1 ? 6.359 4.129 71.477 1.00 99.85 1 MET B C 1
ATOM 2806 O O . MET B 1 1 ? 6.522 3.023 72.003 1.00 99.85 1 MET B O 1
ATOM 2811 N N . LYS B 1 2 ? 5.294 4.457 70.764 1.00 90.65 2 LYS B N 1
ATOM 2812 C CA . LYS B 1 2 ? 4.161 3.579 70.561 1.00 67.78 2 LYS B CA 1
ATOM 2813 C C . LYS B 1 2 ? 4.203 2.266 69.774 1.00 99.85 2 LYS B C 1
ATOM 2814 O O . LYS B 1 2 ? 4.424 2.217 68.559 1.00 27.25 2 LYS B O 1
ATOM 2820 N N . GLN B 1 3 ? 3.984 1.175 70.496 1.00 24.65 3 GLN B N 1
ATOM 2821 C CA . GLN B 1 3 ? 3.890 -0.151 69.863 1.00 23.97 3 GLN B CA 1
ATOM 2822 C C . GLN B 1 3 ? 2.573 -0.715 70.421 1.00 29.04 3 GLN B C 1
ATOM 2823 O O . GLN B 1 3 ? 2.429 -0.808 71.641 1.00 18.97 3 GLN B O 1
ATOM 2829 N N . VAL B 1 4 ? 1.639 -1.089 69.542 1.00 15.47 4 VAL B N 1
ATOM 2830 C CA . VAL B 1 4 ? 0.354 -1.669 69.941 1.00 19.06 4 VAL B CA 1
ATOM 2831 C C . VAL B 1 4 ? 0.188 -2.943 69.127 1.00 23.52 4 VAL B C 1
ATOM 2832 O O . VAL B 1 4 ? 0.500 -2.947 67.936 1.00 16.33 4 VAL B O 1
ATOM 2836 N N . CYS B 1 5 ? -0.272 -3.999 69.805 1.00 15.29 5 CYS B N 1
ATOM 2837 C CA . CYS B 1 5 ? -0.606 -5.281 69.147 1.00 13.78 5 CYS B CA 1
ATOM 2838 C C . CYS B 1 5 ? -2.139 -5.338 69.246 1.00 17.67 5 CYS B C 1
ATOM 2839 O O . CYS B 1 5 ? -2.738 -5.058 70.296 1.00 17.17 5 CYS B O 1
ATOM 2842 N N . VAL B 1 6 ? -2.801 -5.768 68.184 1.00 13.09 6 VAL B N 1
ATOM 2843 C CA . VAL B 1 6 ? -4.236 -5.877 68.295 1.00 12.40 6 VAL B CA 1
ATOM 2844 C C . VAL B 1 6 ? -4.627 -7.326 68.083 1.00 24.81 6 VAL B C 1
ATOM 2845 O O . VAL B 1 6 ? -4.329 -7.866 67.031 1.00 21.42 6 VAL B O 1
ATOM 2849 N N . LEU B 1 7 ? -5.319 -7.934 69.039 1.00 12.32 7 LEU B N 1
ATOM 2850 C CA . LEU B 1 7 ? -5.742 -9.326 68.874 1.00 17.13 7 LEU B CA 1
ATOM 2851 C C . LEU B 1 7 ? -6.871 -9.349 67.804 1.00 18.59 7 LEU B C 1
ATOM 2852 O O . LEU B 1 7 ? -7.945 -8.725 67.950 1.00 16.42 7 LEU B O 1
ATOM 2857 N N . GLY B 1 8 ? -6.613 -10.100 66.737 1.00 16.93 8 GLY B N 1
ATOM 2858 C CA . GLY B 1 8 ? -7.600 -10.207 65.685 1.00 16.66 8 GLY B CA 1
ATOM 2859 C C . GLY B 1 8 ? -6.998 -9.558 64.437 1.00 29.66 8 GLY B C 1
ATOM 2860 O O . GLY B 1 8 ? -6.420 -8.453 64.418 1.00 31.97 8 GLY B O 1
ATOM 2861 N N . ASN B 1 9 ? -7.300 -10.281 63.380 1.00 16.80 9 ASN B N 1
ATOM 2862 C CA . ASN B 1 9 ? -6.875 -10.029 62.020 1.00 34.50 9 ASN B CA 1
ATOM 2863 C C . ASN B 1 9 ? -7.876 -9.449 61.030 1.00 31.10 9 ASN B C 1
ATOM 2864 O O . ASN B 1 9 ? -7.694 -9.600 59.823 1.00 31.15 9 ASN B O 1
ATOM 2869 N N . GLY B 1 10 ? -8.946 -8.830 61.508 1.00 17.07 10 GLY B N 1
ATOM 2870 C CA . GLY B 1 10 ? -9.960 -8.289 60.602 1.00 12.60 10 GLY B CA 1
ATOM 2871 C C . GLY B 1 10 ? -9.792 -6.829 60.163 1.00 14.34 10 GLY B C 1
ATOM 2872 O O . GLY B 1 10 ? -8.763 -6.190 60.457 1.00 13.14 10 GLY B O 1
ATOM 2873 N N . GLN B 1 11 ? -10.817 -6.304 59.463 1.00 14.69 11 GLN B N 1
ATOM 2874 C CA . GLN B 1 11 ? -10.704 -4.923 58.958 1.00 16.84 11 GLN B CA 1
ATOM 2875 C C . GLN B 1 11 ? -10.565 -3.877 60.078 1.00 15.66 11 GLN B C 1
ATOM 2876 O O . GLN B 1 11 ? -9.966 -2.807 59.891 1.00 15.45 11 GLN B O 1
ATOM 2882 N N . LEU B 1 12 ? -11.117 -4.187 61.252 1.00 15.53 12 LEU B N 1
ATOM 2883 C CA . LEU B 1 12 ? -11.024 -3.192 62.312 1.00 14.36 12 LEU B CA 1
ATOM 2884 C C . LEU B 1 12 ? -9.582 -3.001 62.741 1.00 19.11 12 LEU B C 1
ATOM 2885 O O . LEU B 1 12 ? -9.083 -1.880 62.989 1.00 15.37 12 LEU B O 1
ATOM 2890 N N . GLY B 1 13 ? -8.858 -4.112 62.754 1.00 15.35 13 GLY B N 1
ATOM 2891 C CA . GLY B 1 13 ? -7.449 -3.996 63.147 1.00 12.92 13 GLY B CA 1
ATOM 2892 C C . GLY B 1 13 ? -6.674 -3.282 62.106 1.00 10.79 13 GLY B C 1
ATOM 2893 O O . GLY B 1 13 ? -5.707 -2.541 62.387 1.00 14.29 13 GLY B O 1
ATOM 2894 N N . ARG B 1 14 ? -7.039 -3.604 60.865 1.00 13.31 14 ARG B N 1
ATOM 2895 C CA . ARG B 1 14 ? -6.307 -2.958 59.762 1.00 10.84 14 ARG B CA 1
ATOM 2896 C C . ARG B 1 14 ? -6.510 -1.430 59.824 1.00 15.18 14 ARG B C 1
ATOM 2897 O O . ARG B 1 14 ? -5.588 -0.665 59.585 1.00 13.06 14 ARG B O 1
ATOM 2905 N N . MET B 1 15 ? -7.735 -0.996 60.136 1.00 14.27 15 MET B N 1
ATOM 2906 C CA . MET B 1 15 ? -8.032 0.419 60.203 1.00 8.88 15 MET B CA 1
ATOM 2907 C C . MET B 1 15 ? -7.388 1.045 61.419 1.00 12.23 15 MET B C 1
ATOM 2908 O O . MET B 1 15 ? -7.058 2.221 61.396 1.00 12.03 15 MET B O 1
ATOM 2913 N N . LEU B 1 16 ? -7.169 0.266 62.473 1.00 11.40 16 LEU B N 1
ATOM 2914 C CA . LEU B 1 16 ? -6.464 0.810 63.642 1.00 15.13 16 LEU B CA 1
ATOM 2915 C C . LEU B 1 16 ? -5.031 1.010 63.212 1.00 16.08 16 LEU B C 1
ATOM 2916 O O . LEU B 1 16 ? -4.423 2.027 63.493 1.00 13.84 16 LEU B O 1
ATOM 2921 N N . ARG B 1 17 ? -4.470 0.042 62.499 1.00 14.79 17 ARG B N 1
ATOM 2922 C CA . ARG B 1 17 ? -3.078 0.223 62.050 1.00 12.64 17 ARG B CA 1
ATOM 2923 C C . ARG B 1 17 ? -2.907 1.392 61.054 1.00 14.25 17 ARG B C 1
ATOM 2924 O O . ARG B 1 17 ? -1.934 2.128 61.099 1.00 16.12 17 ARG B O 1
ATOM 2932 N N . GLN B 1 18 ? -3.846 1.582 60.139 1.00 13.45 18 GLN B N 1
ATOM 2933 C CA . GLN B 1 18 ? -3.720 2.702 59.234 1.00 10.00 18 GLN B CA 1
ATOM 2934 C C . GLN B 1 18 ? -3.767 3.985 60.058 1.00 12.51 18 GLN B C 1
ATOM 2935 O O . GLN B 1 18 ? -3.043 4.913 59.770 1.00 13.76 18 GLN B O 1
ATOM 2941 N N . ALA B 1 19 ? -4.618 4.067 61.071 1.00 11.03 19 ALA B N 1
ATOM 2942 C CA . ALA B 1 19 ? -4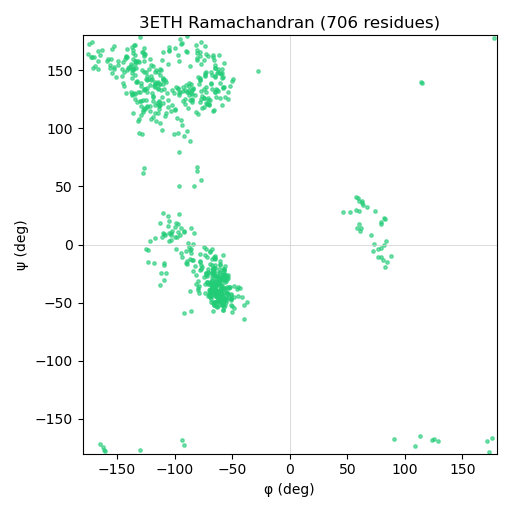.734 5.268 61.896 1.00 16.21 19 ALA B CA 1
ATOM 2943 C C . ALA B 1 19 ? -3.505 5.520 62.743 1.00 14.44 19 ALA B C 1
ATOM 2944 O O . ALA B 1 19 ? -3.131 6.643 62.983 1.00 17.50 19 ALA B O 1
ATOM 2946 N N . GLY B 1 20 ? -2.910 4.468 63.271 1.00 10.75 20 GLY B N 1
ATOM 2947 C CA . GLY B 1 20 ? -1.781 4.699 64.131 1.00 10.06 20 GLY B CA 1
ATOM 2948 C C . GLY B 1 20 ? -0.552 5.162 63.379 1.00 12.28 20 GLY B C 1
ATOM 2949 O O . GLY B 1 20 ? 0.234 5.927 63.885 1.00 14.37 20 GLY B O 1
ATOM 2950 N N . GLU B 1 21 ? -0.344 4.725 62.147 1.00 14.27 21 GLU B N 1
ATOM 2951 C CA . GLU B 1 21 ? 0.891 5.113 61.469 1.00 17.18 21 GLU B CA 1
ATOM 2952 C C . GLU B 1 21 ? 1.316 6.590 61.479 1.00 13.99 21 GLU B C 1
ATOM 2953 O O . GLU B 1 21 ? 2.434 6.922 61.850 1.00 13.19 21 GLU B O 1
ATOM 2959 N N . PRO B 1 22 ? 0.422 7.454 61.027 1.00 12.08 22 PRO B N 1
ATOM 2960 C CA . PRO B 1 22 ? 0.763 8.876 60.970 1.00 14.82 22 PRO B CA 1
ATOM 2961 C C . PRO B 1 22 ? 0.919 9.424 62.381 1.00 22.47 22 PRO B C 1
ATOM 2962 O O . PRO B 1 22 ? 1.480 10.521 62.570 1.00 17.32 22 PRO B O 1
ATOM 2966 N N . LEU B 1 23 ? 0.393 8.718 63.379 1.00 14.89 23 LEU B N 1
ATOM 2967 C CA . LEU B 1 23 ? 0.569 9.253 64.736 1.00 17.20 23 LEU B CA 1
ATOM 2968 C C . LEU B 1 23 ? 1.894 8.773 65.347 1.00 17.95 23 LEU B C 1
ATOM 2969 O O . LEU B 1 23 ? 2.219 9.064 66.495 1.00 20.55 23 LEU B O 1
ATOM 2974 N N . GLY B 1 24 ? 2.630 7.952 64.603 1.00 13.88 24 GLY B N 1
ATOM 2975 C CA . GLY B 1 24 ? 3.895 7.419 65.102 1.00 15.35 24 GLY B CA 1
ATOM 2976 C C . GLY B 1 24 ? 3.623 6.214 66.010 1.00 22.07 24 GLY B C 1
ATOM 2977 O O . GLY B 1 24 ? 4.468 5.846 66.853 1.00 23.18 24 GLY B O 1
ATOM 2978 N N . ILE B 1 25 ? 2.461 5.589 65.829 1.00 13.96 25 ILE B N 1
ATOM 2979 C CA . ILE B 1 25 ? 2.135 4.421 66.647 1.00 15.67 25 ILE B CA 1
ATOM 2980 C C . ILE B 1 25 ? 2.104 3.217 65.709 1.00 24.19 25 ILE B C 1
ATOM 2981 O O . ILE B 1 25 ? 1.321 3.146 64.741 1.00 19.44 25 ILE B O 1
ATOM 2986 N N . ALA B 1 26 ? 3.021 2.300 65.975 1.00 17.56 26 ALA B N 1
ATOM 2987 C CA . ALA B 1 26 ? 3.190 1.058 65.240 1.00 18.97 26 ALA B CA 1
ATOM 2988 C C . ALA B 1 26 ? 2.149 0.037 65.764 1.00 17.07 26 ALA B C 1
ATOM 2989 O O . ALA B 1 26 ? 2.157 -0.345 66.937 1.00 18.32 26 ALA B O 1
ATOM 2991 N N . VAL B 1 27 ? 1.206 -0.346 64.900 1.00 14.62 27 VAL B N 1
ATOM 2992 C CA . VAL B 1 27 ? 0.146 -1.263 65.251 1.00 15.23 27 VAL B CA 1
ATOM 2993 C C . VAL B 1 27 ? 0.309 -2.608 64.524 1.00 18.92 27 VAL B C 1
ATOM 2994 O O . VAL B 1 27 ? 0.438 -2.674 63.292 1.00 17.22 27 VAL B O 1
ATOM 2998 N N . TRP B 1 28 ? 0.301 -3.690 65.306 1.00 13.10 28 TRP B N 1
ATOM 2999 C CA . TRP B 1 28 ? 0.455 -5.052 64.817 1.00 14.73 28 TRP B CA 1
ATOM 3000 C C . TRP B 1 28 ? -0.830 -5.898 64.996 1.00 16.42 28 TRP B C 1
ATOM 3001 O O . TRP B 1 28 ? -1.142 -6.390 66.092 1.00 17.77 28 TRP B O 1
ATOM 3012 N N . PRO B 1 29 ? -1.573 -6.141 63.925 1.00 13.25 29 PRO B N 1
ATOM 3013 C CA . PRO B 1 29 ? -2.743 -7.008 64.083 1.00 17.89 29 PRO B CA 1
ATOM 3014 C C . PRO B 1 29 ? -2.209 -8.456 64.148 1.00 23.05 29 PRO B C 1
ATOM 3015 O O . PRO B 1 29 ? -1.362 -8.908 63.365 1.00 21.77 29 PRO B O 1
ATOM 3019 N N . VAL B 1 30 ? -2.706 -9.179 65.132 1.00 13.69 30 VAL B N 1
ATOM 3020 C CA . VAL B 1 30 ? -2.341 -10.581 65.339 1.00 20.45 30 VAL B CA 1
ATOM 3021 C C . VAL B 1 30 ? -3.583 -11.495 65.297 1.00 22.61 30 VAL B C 1
ATOM 3022 O O . VAL B 1 30 ? -4.541 -11.357 66.083 1.00 23.34 30 VAL B O 1
ATOM 3026 N N . GLY B 1 31 ? -3.562 -12.423 64.342 1.00 17.51 31 GLY B N 1
ATOM 3027 C CA . GLY B 1 31 ? -4.675 -13.384 64.282 1.00 17.34 31 GLY B CA 1
ATOM 3028 C C . GLY B 1 31 ? -4.517 -14.405 65.436 1.00 21.03 31 GLY B C 1
ATOM 3029 O O . GLY B 1 31 ? -3.423 -14.638 65.954 1.00 17.85 31 GLY B O 1
ATOM 3030 N N . LEU B 1 32 ? -5.606 -15.057 65.815 1.00 20.96 32 LEU B N 1
ATOM 3031 C CA . LEU B 1 32 ? -5.580 -16.047 66.908 1.00 20.29 32 LEU B CA 1
ATOM 3032 C C . LEU B 1 32 ? -4.627 -17.213 66.713 1.00 22.52 32 LEU B C 1
ATOM 3033 O O . LEU B 1 32 ? -4.206 -17.896 67.653 1.00 24.90 32 LEU B O 1
ATOM 3038 N N . ASP B 1 33 ? -4.353 -17.499 65.455 1.00 24.37 33 ASP B N 1
ATOM 3039 C CA . ASP B 1 33 ? -3.490 -18.620 65.166 1.00 24.93 33 ASP B CA 1
ATOM 3040 C C . ASP B 1 33 ? -2.084 -18.103 65.002 1.00 58.94 33 ASP B C 1
ATOM 3041 O O . ASP B 1 33 ? -1.204 -18.842 64.577 1.00 36.87 33 ASP B O 1
ATOM 3046 N N . ALA B 1 34 ? -1.847 -16.832 65.294 1.00 24.45 34 ALA B N 1
ATOM 3047 C CA . ALA B 1 34 ? -0.488 -16.383 65.100 1.00 23.48 34 ALA B CA 1
ATOM 3048 C C . ALA B 1 34 ? 0.492 -17.083 66.052 1.00 19.65 34 ALA B C 1
ATOM 3049 O O . ALA B 1 34 ? 0.146 -17.534 67.143 1.00 23.42 34 ALA B O 1
ATOM 3051 N N . GLU B 1 35 ? 1.735 -17.139 65.593 1.00 26.75 35 GLU B N 1
ATOM 3052 C CA . GLU B 1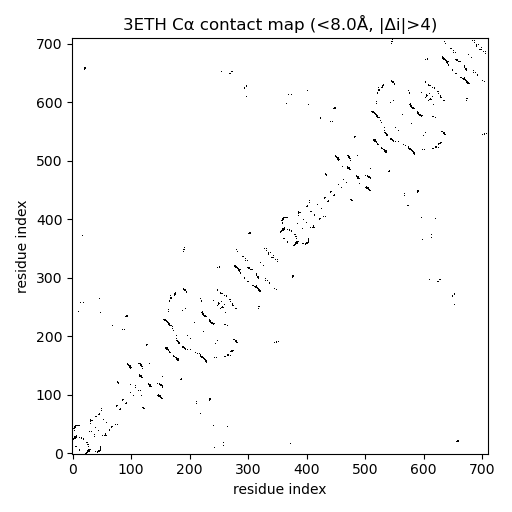 35 ? 2.838 -17.717 66.356 1.00 49.83 35 GLU B CA 1
ATOM 3053 C C . GLU B 1 35 ? 3.285 -16.635 67.366 1.00 37.80 35 GLU B C 1
ATOM 3054 O O . GLU B 1 35 ? 3.829 -15.589 66.987 1.00 25.57 35 GLU B O 1
ATOM 3060 N N . PRO B 1 36 ? 3.069 -16.878 68.656 1.00 22.63 36 PRO B N 1
ATOM 3061 C CA . PRO B 1 36 ? 3.467 -15.867 69.655 1.00 25.17 36 PRO B CA 1
ATOM 3062 C C . PRO B 1 36 ? 4.951 -15.441 69.515 1.00 29.39 36 PRO B C 1
ATOM 3063 O O . PRO B 1 36 ? 5.332 -14.317 69.868 1.00 25.74 36 PRO B O 1
ATOM 3067 N N . ALA B 1 37 ? 5.796 -16.336 69.019 1.00 27.96 37 ALA B N 1
ATOM 3068 C CA . ALA B 1 37 ? 7.226 -16.006 68.887 1.00 31.41 37 ALA B CA 1
ATOM 3069 C C . ALA B 1 37 ? 7.561 -14.899 67.875 1.00 19.80 37 ALA B C 1
ATOM 3070 O O . ALA B 1 37 ? 8.688 -14.381 67.840 1.00 24.12 37 ALA B O 1
ATOM 3072 N N . ALA B 1 38 ? 6.568 -14.540 67.061 1.00 21.96 38 ALA B N 1
ATOM 3073 C CA . ALA B 1 38 ? 6.681 -13.519 66.015 1.00 30.08 38 ALA B CA 1
ATOM 3074 C C . ALA B 1 38 ? 6.000 -12.227 66.406 1.00 48.09 38 ALA B C 1
ATOM 3075 O O . ALA B 1 38 ? 5.934 -11.309 65.595 1.00 43.44 38 ALA B O 1
ATOM 3077 N N . VAL B 1 39 ? 5.466 -12.173 67.620 1.00 20.04 39 VAL B N 1
ATOM 3078 C CA . VAL B 1 39 ? 4.759 -10.996 68.091 1.00 27.22 39 VAL B CA 1
ATOM 3079 C C . VAL B 1 39 ? 5.417 -10.213 69.197 1.00 23.93 39 VAL B C 1
ATOM 3080 O O . VAL B 1 39 ? 5.819 -10.785 70.179 1.00 28.20 39 VAL B O 1
ATOM 3084 N N . PRO B 1 40 ? 5.479 -8.897 69.058 1.00 31.04 40 PRO B N 1
ATOM 3085 C CA . PRO B 1 40 ? 6.067 -8.005 70.078 1.00 34.34 40 PRO B CA 1
ATOM 3086 C C . PRO B 1 40 ? 5.136 -7.772 71.292 1.00 28.92 40 PRO B C 1
ATOM 3087 O O . PRO B 1 40 ? 4.763 -6.646 71.662 1.00 35.87 40 PRO B O 1
ATOM 3091 N N . PHE B 1 41 ? 4.718 -8.853 71.913 1.00 36.46 41 PHE B N 1
ATOM 3092 C CA . PHE B 1 41 ? 3.806 -8.606 73.004 1.00 36.13 41 PHE B CA 1
ATOM 3093 C C . PHE B 1 41 ? 4.422 -7.960 74.222 1.00 49.22 41 PHE B C 1
ATOM 3094 O O . PHE B 1 41 ? 3.841 -7.115 74.905 1.00 48.00 41 PHE B O 1
ATOM 3102 N N . GLN B 1 42 ? 5.664 -8.342 74.444 1.00 45.96 42 GLN B N 1
ATOM 3103 C CA . GLN B 1 42 ? 6.370 -7.847 75.607 1.00 99.85 42 GLN B CA 1
ATOM 3104 C C . GLN B 1 42 ? 6.662 -6.350 75.606 1.00 56.54 42 GLN B C 1
ATOM 3105 O O . GLN B 1 42 ? 6.796 -5.729 76.667 1.00 99.85 42 GLN B O 1
ATOM 3111 N N . GLN B 1 43 ? 6.760 -5.757 74.421 1.00 41.91 43 GLN B N 1
ATOM 3112 C CA . GLN B 1 43 ? 7.074 -4.338 74.356 1.00 42.54 43 GLN B CA 1
ATOM 3113 C C . GLN B 1 43 ? 5.881 -3.515 73.887 1.00 37.40 43 GLN B C 1
ATOM 3114 O O . GLN B 1 43 ? 6.018 -2.434 73.299 1.00 46.65 43 GLN B O 1
ATOM 3120 N N . SER B 1 44 ? 4.679 -4.013 74.132 1.00 34.12 44 SER B N 1
ATOM 3121 C CA . SER B 1 44 ? 3.530 -3.269 73.622 1.00 23.94 44 SER B CA 1
ATOM 3122 C C . SER B 1 44 ? 2.341 -3.106 74.519 1.00 23.79 44 SER B C 1
ATOM 3123 O O . SER B 1 44 ? 2.208 -3.835 75.502 1.00 23.71 44 SER B O 1
ATOM 3126 N N . VAL B 1 45 ? 1.418 -2.246 74.088 1.00 21.77 45 VAL B N 1
ATOM 3127 C CA . VAL B 1 45 ? 0.096 -2.119 74.717 1.00 16.01 45 VAL B CA 1
ATOM 3128 C C . VAL B 1 45 ? -0.729 -3.110 73.855 1.00 30.18 45 VAL B C 1
ATOM 3129 O O . VAL B 1 45 ? -0.682 -3.126 72.610 1.00 26.98 45 VAL B O 1
ATOM 3133 N N . ILE B 1 46 ? -1.488 -3.963 74.520 1.00 18.07 46 ILE B N 1
ATOM 3134 C CA . ILE B 1 46 ? -2.295 -4.941 73.802 1.00 13.64 46 ILE B CA 1
ATOM 3135 C C . ILE B 1 46 ? -3.742 -4.595 73.830 1.00 17.24 46 ILE B C 1
ATOM 3136 O O . ILE B 1 46 ? -4.263 -4.309 74.894 1.00 16.78 46 ILE B O 1
ATOM 3141 N N . THR B 1 47 ? -4.368 -4.608 72.652 1.00 13.80 47 THR B N 1
ATOM 3142 C CA . THR B 1 47 ? -5.794 -4.331 72.537 1.00 16.57 47 THR B CA 1
ATOM 3143 C C . THR B 1 47 ? -6.464 -5.438 71.704 1.00 12.84 47 THR B C 1
ATOM 3144 O O . THR B 1 47 ? -5.811 -6.404 71.368 1.00 16.64 47 THR B O 1
ATOM 3148 N N . ALA B 1 48 ? -7.747 -5.381 71.400 1.00 15.88 48 ALA B N 1
ATOM 3149 C CA . ALA B 1 48 ? -8.306 -6.509 70.646 1.00 13.32 48 ALA B CA 1
ATOM 3150 C C . ALA B 1 48 ? -9.477 -6.016 69.847 1.00 22.12 48 ALA B C 1
ATOM 3151 O O . ALA B 1 48 ? -10.120 -5.076 70.285 1.00 24.26 48 ALA B O 1
ATOM 3153 N N . GLU B 1 49 ? -9.783 -6.629 68.708 1.00 16.46 49 GLU B N 1
ATOM 3154 C CA . GLU B 1 49 ? -10.966 -6.187 67.947 1.00 13.68 49 GLU B CA 1
ATOM 3155 C C . GLU B 1 49 ? -12.056 -7.258 67.996 1.00 15.28 49 GLU B C 1
ATOM 3156 O O . GLU B 1 49 ? -13.061 -7.176 67.318 1.00 16.61 49 GLU B O 1
ATOM 3162 N N . ILE B 1 50 ? -11.802 -8.282 68.804 1.00 21.46 50 ILE B N 1
ATOM 3163 C CA . ILE B 1 50 ? -12.664 -9.444 69.042 1.00 16.77 50 ILE B CA 1
ATOM 3164 C C . ILE B 1 50 ? -12.839 -9.529 70.541 1.00 15.04 50 ILE B C 1
ATOM 3165 O O . ILE B 1 50 ? -12.115 -8.891 71.306 1.00 16.14 50 ILE B O 1
ATOM 3170 N N . GLU B 1 51 ? -13.854 -10.269 70.948 1.00 21.50 51 GLU B N 1
ATOM 3171 C CA . GLU B 1 51 ? -14.157 -10.329 72.357 1.00 20.03 51 GLU B CA 1
ATOM 3172 C C . GLU B 1 51 ? -14.186 -11.678 73.007 1.00 20.40 51 GLU B C 1
ATOM 3173 O O . GLU B 1 51 ? -14.376 -11.745 74.224 1.00 19.45 51 GLU B O 1
ATOM 3179 N N . ARG B 1 52 ? -14.029 -12.746 72.226 1.00 17.01 52 ARG B N 1
ATOM 3180 C CA . ARG B 1 52 ? -14.049 -14.065 72.860 1.00 21.94 52 ARG B CA 1
ATOM 3181 C C . ARG B 1 52 ? -13.186 -14.872 71.914 1.00 18.61 52 ARG B C 1
ATOM 3182 O O . ARG B 1 52 ? -13.016 -14.493 70.767 1.00 18.77 52 ARG B O 1
ATOM 3190 N N . TRP B 1 53 ? -12.546 -15.918 72.425 1.00 18.09 53 TRP B N 1
ATOM 3191 C CA . TRP B 1 53 ? -11.640 -16.629 71.555 1.00 13.70 53 TRP B CA 1
ATOM 3192 C C . TRP B 1 53 ? -11.256 -17.962 72.190 1.00 20.55 53 TRP B C 1
ATOM 3193 O O . TRP B 1 53 ? -11.311 -18.103 73.402 1.00 22.11 53 TRP B O 1
ATOM 3204 N N . PRO B 1 54 ? -10.820 -18.916 71.377 1.00 22.50 54 PRO B N 1
ATOM 3205 C CA . PRO B 1 54 ? -10.383 -20.228 71.871 1.00 25.20 54 PRO B CA 1
ATOM 3206 C C . PRO B 1 54 ? -8.990 -20.087 72.474 1.00 23.02 54 PRO B C 1
ATOM 3207 O O . PRO B 1 54 ? -8.453 -18.996 72.402 1.00 19.47 54 PRO B O 1
ATOM 3211 N N . GLU B 1 55 ? -8.456 -21.149 73.080 1.00 19.87 55 GLU B N 1
ATOM 3212 C CA . GLU B 1 55 ? -7.109 -21.136 73.635 1.00 20.16 55 GLU B CA 1
ATOM 3213 C C . GLU B 1 55 ? -6.226 -21.670 72.522 1.00 22.95 55 GLU B C 1
ATOM 3214 O O . GLU B 1 55 ? -6.443 -22.780 72.026 1.00 23.43 55 GLU B O 1
ATOM 3220 N N . THR B 1 56 ? -5.231 -20.870 72.156 1.00 17.91 56 THR B N 1
ATOM 3221 C CA . THR B 1 56 ? -4.262 -21.173 71.132 1.00 17.50 56 THR B CA 1
ATOM 3222 C C . THR B 1 56 ? -2.907 -20.792 71.753 1.00 25.11 56 THR B C 1
ATOM 3223 O O . THR B 1 56 ? -2.854 -20.185 72.807 1.00 24.29 56 THR B O 1
ATOM 3227 N N . ALA B 1 57 ? -1.802 -21.126 71.092 1.00 24.89 57 ALA B N 1
ATOM 3228 C CA . ALA B 1 57 ? -0.478 -20.774 71.614 1.00 27.13 57 ALA B CA 1
ATOM 3229 C C . ALA B 1 57 ? -0.501 -19.263 71.838 1.00 34.90 57 ALA B C 1
ATOM 3230 O O . ALA B 1 57 ? 0.012 -18.754 72.836 1.00 21.93 57 ALA B O 1
ATOM 3232 N N . LEU B 1 58 ? -1.107 -18.557 70.885 1.00 17.77 58 LEU B N 1
ATOM 3233 C CA . LEU B 1 58 ? -1.183 -17.105 70.984 1.00 24.49 58 LEU B CA 1
ATOM 3234 C C . LEU B 1 58 ? -2.049 -16.580 72.138 1.00 32.83 58 LEU B C 1
ATOM 3235 O O . LEU B 1 58 ? -1.541 -15.851 73.006 1.00 20.86 58 LEU B O 1
ATOM 3240 N N . THR B 1 59 ? -3.326 -16.944 72.220 1.00 27.16 59 THR B N 1
ATOM 3241 C CA . THR B 1 59 ? -4.128 -16.382 73.311 1.00 15.92 59 THR B CA 1
ATOM 3242 C C . THR B 1 59 ? -3.682 -16.858 74.677 1.00 18.83 59 THR B C 1
ATOM 3243 O O . THR B 1 59 ? -3.955 -16.220 75.691 1.00 22.79 59 THR B O 1
ATOM 3247 N N . ARG B 1 60 ? -2.970 -17.982 74.716 1.00 20.20 60 ARG B N 1
ATOM 3248 C CA . ARG B 1 60 ? -2.498 -18.411 76.016 1.00 26.47 60 ARG B CA 1
ATOM 3249 C C . ARG B 1 60 ? -1.566 -17.336 76.618 1.00 33.01 60 ARG B C 1
ATOM 3250 O O . ARG B 1 60 ? -1.588 -17.038 77.823 1.00 27.07 60 ARG B O 1
ATOM 3258 N N . GLN B 1 61 ? -0.757 -16.732 75.758 1.00 22.67 61 GLN B N 1
ATOM 3259 C CA . GLN B 1 61 ? 0.174 -15.703 76.229 1.00 25.78 61 GLN B CA 1
ATOM 3260 C C . GLN B 1 61 ? -0.533 -14.446 76.727 1.00 99.85 61 GLN B C 1
ATOM 3261 O O . GLN B 1 61 ? 0.001 -13.698 77.531 1.00 28.42 61 GLN B O 1
ATOM 3267 N N . LEU B 1 62 ? -1.741 -14.211 76.238 1.00 22.74 62 LEU B N 1
ATOM 3268 C CA . LEU B 1 62 ? -2.537 -13.036 76.578 1.00 29.06 62 LEU B CA 1
ATOM 3269 C C . LEU B 1 62 ? -3.332 -13.232 77.870 1.00 41.27 62 LEU B C 1
ATOM 3270 O O . LEU B 1 62 ? -3.900 -12.332 78.488 1.00 23.43 62 LEU B O 1
ATOM 3275 N N . ALA B 1 63 ? -3.397 -14.469 78.310 1.00 23.51 63 ALA B N 1
ATOM 3276 C CA . ALA B 1 63 ? -4.152 -14.643 79.540 1.00 27.32 63 ALA B CA 1
ATOM 3277 C C . ALA B 1 63 ? -3.352 -13.884 80.619 1.00 22.67 63 ALA B C 1
ATOM 3278 O O . ALA B 1 63 ? -2.110 -14.036 80.733 1.00 28.68 63 ALA B O 1
ATOM 3280 N N . ARG B 1 64 ? -4.089 -13.069 81.371 1.00 21.08 64 ARG B N 1
ATOM 3281 C CA . ARG B 1 64 ? -3.556 -12.300 82.503 1.00 29.74 64 ARG B CA 1
ATOM 3282 C C . ARG B 1 64 ? -2.407 -11.357 82.115 1.00 27.79 64 ARG B C 1
ATOM 3283 O O . ARG B 1 64 ? -1.692 -10.819 82.963 1.00 20.41 64 ARG B O 1
ATOM 3291 N N . HIS B 1 65 ? -2.227 -11.121 80.828 1.00 18.99 65 HIS B N 1
ATOM 3292 C CA . HIS B 1 65 ? -1.113 -10.262 80.462 1.00 14.68 65 HIS B CA 1
ATOM 3293 C C . HIS B 1 65 ? -1.416 -8.863 80.913 1.00 19.43 65 HIS B C 1
ATOM 3294 O O . HIS B 1 65 ? -2.439 -8.277 80.575 1.00 19.62 65 HIS B O 1
ATOM 3301 N N . PRO B 1 66 ? -0.510 -8.318 81.707 1.00 28.77 66 PRO B N 1
ATOM 3302 C CA . PRO B 1 66 ? -0.690 -6.965 82.224 1.00 33.84 66 PRO B CA 1
ATOM 3303 C C . PRO B 1 66 ? -0.795 -5.841 81.187 1.00 24.63 66 PRO B C 1
ATOM 3304 O O . PRO B 1 66 ? -1.366 -4.782 81.497 1.00 28.12 66 PRO B O 1
ATOM 3308 N N . ALA B 1 67 ? -0.238 -6.046 79.998 1.00 19.07 67 ALA B N 1
ATOM 3309 C CA . ALA B 1 67 ? -0.316 -4.986 78.983 1.00 21.82 67 ALA B CA 1
ATOM 3310 C C . ALA B 1 67 ? -1.606 -5.005 78.148 1.00 20.30 67 ALA B C 1
ATOM 3311 O O . ALA B 1 67 ? -1.844 -4.150 77.296 1.00 21.05 67 ALA B O 1
ATOM 3313 N N . PHE B 1 68 ? -2.451 -5.999 78.384 1.00 20.50 68 PHE B N 1
ATOM 3314 C CA . PHE B 1 68 ? -3.704 -6.181 77.637 1.00 17.75 68 PHE B CA 1
ATOM 3315 C C . PHE B 1 68 ? -4.851 -5.362 78.258 1.00 26.02 68 PHE B C 1
ATOM 3316 O O . PHE B 1 68 ? -5.574 -5.828 79.138 1.00 26.01 68 PHE B O 1
ATOM 3324 N N . VAL B 1 69 ? -4.990 -4.116 77.814 1.00 17.00 69 VAL B N 1
ATOM 3325 C CA . VAL B 1 69 ? -6.016 -3.196 78.299 1.00 22.80 69 VAL B CA 1
ATOM 3326 C C . VAL B 1 69 ? -7.432 -3.819 78.239 1.00 37.34 69 VAL B C 1
ATOM 3327 O O . VAL B 1 69 ? -7.783 -4.451 77.243 1.00 20.31 69 VAL B O 1
ATOM 3331 N N . ASN B 1 70 ? -8.237 -3.648 79.289 1.00 22.46 70 ASN B N 1
ATOM 3332 C CA . ASN B 1 70 ? -9.586 -4.219 79.343 1.00 24.13 70 ASN B CA 1
ATOM 3333 C C . ASN B 1 70 ? -9.675 -5.744 79.275 1.00 21.82 70 ASN B C 1
ATOM 3334 O O . ASN B 1 70 ? -10.784 -6.261 79.109 1.00 20.78 70 ASN B O 1
ATOM 3339 N N . ARG B 1 71 ? -8.565 -6.472 79.401 1.00 19.06 71 ARG B N 1
ATOM 3340 C CA . ARG B 1 71 ? -8.642 -7.913 79.343 1.00 15.04 71 ARG B CA 1
ATOM 3341 C C . ARG B 1 71 ? -9.800 -8.525 80.130 1.00 18.16 71 ARG B C 1
ATOM 3342 O O . ARG B 1 71 ? -10.416 -9.493 79.656 1.00 29.78 71 ARG B O 1
ATOM 3350 N N . ASP B 1 72 ? -10.149 -7.992 81.294 1.00 18.60 72 ASP B N 1
ATOM 3351 C CA . ASP B 1 72 ? -11.259 -8.596 82.044 1.00 53.30 72 ASP B CA 1
ATOM 3352 C C . ASP B 1 72 ? -12.704 -8.178 81.775 1.00 24.67 72 ASP B C 1
ATOM 3353 O O . ASP B 1 72 ? -13.651 -8.698 82.358 1.00 26.31 72 ASP B O 1
ATOM 3358 N N . VAL B 1 73 ? -12.849 -7.196 80.906 1.00 19.94 73 VAL B N 1
ATOM 3359 C CA . VAL B 1 73 ? -14.132 -6.642 80.527 1.00 25.17 73 VAL B CA 1
ATOM 3360 C C . VAL B 1 73 ? -14.643 -7.519 79.387 1.00 21.59 73 VAL B C 1
ATOM 3361 O O . VAL B 1 73 ? -15.822 -7.810 79.281 1.00 24.32 73 VAL B O 1
ATOM 3365 N N . PHE B 1 74 ? -13.747 -7.917 78.491 1.00 24.34 74 PHE B N 1
ATOM 3366 C CA . PHE B 1 74 ? -14.190 -8.732 77.370 1.00 20.66 74 PHE B CA 1
ATOM 3367 C C . PHE B 1 74 ? -15.228 -9.784 77.759 1.00 26.64 74 PHE B C 1
ATOM 3368 O O . PHE B 1 74 ? -16.367 -9.729 77.297 1.00 26.76 74 PHE B O 1
ATOM 3376 N N . PRO B 1 75 ? -14.848 -10.732 78.605 1.00 25.16 75 PRO B N 1
ATOM 3377 C CA . PRO B 1 75 ? -15.763 -11.800 78.996 1.00 22.72 75 PRO B CA 1
ATOM 3378 C C . PRO B 1 75 ? -17.103 -11.335 79.556 1.00 18.67 75 PRO B C 1
ATOM 3379 O O . PRO B 1 75 ? -18.123 -12.017 79.384 1.00 26.04 75 PRO B O 1
ATOM 3383 N N . ILE B 1 76 ? -17.127 -10.170 80.196 1.00 18.28 76 ILE B N 1
ATOM 3384 C CA . ILE B 1 76 ? -18.358 -9.649 80.757 1.00 21.37 76 ILE B CA 1
ATOM 3385 C C . ILE B 1 76 ? -19.273 -9.247 79.639 1.00 22.35 76 ILE B C 1
ATOM 3386 O O . ILE B 1 76 ? -20.491 -9.520 79.677 1.00 23.55 76 ILE B O 1
ATOM 3391 N N . ILE B 1 77 ? -18.638 -8.656 78.630 1.00 22.64 77 ILE B N 1
ATOM 3392 C CA . ILE B 1 77 ? -19.380 -8.184 77.489 1.00 20.06 77 ILE B CA 1
ATOM 3393 C C . ILE B 1 77 ? -19.755 -9.246 76.499 1.00 17.87 77 ILE B C 1
ATOM 3394 O O . ILE B 1 77 ? -20.851 -9.222 75.938 1.00 23.43 77 ILE B O 1
ATOM 3399 N N . ALA B 1 78 ? -18.816 -10.154 76.291 1.00 15.32 78 ALA B N 1
ATOM 3400 C CA . ALA B 1 78 ? -18.955 -11.248 75.340 1.00 23.82 78 ALA B CA 1
ATOM 3401 C C . ALA B 1 78 ? -20.168 -12.124 75.620 1.00 42.52 78 ALA B C 1
ATOM 3402 O O . ALA B 1 78 ? -20.637 -12.743 74.674 1.00 21.93 78 ALA B O 1
ATOM 3404 N N . ASP B 1 79 ? -20.678 -12.200 76.854 1.00 17.11 79 ASP B N 1
ATOM 3405 C CA . ASP B 1 79 ? -21.845 -13.045 77.169 1.00 17.89 79 ASP B CA 1
ATOM 3406 C C . ASP B 1 79 ? -23.006 -12.110 77.344 1.00 20.82 79 ASP B C 1
ATOM 3407 O O . ASP B 1 79 ? -23.036 -11.245 78.232 1.00 21.60 79 ASP B O 1
ATOM 3412 N N . ARG B 1 80 ? -23.992 -12.293 76.477 1.00 16.11 80 ARG B N 1
ATOM 3413 C CA . ARG B 1 80 ? -25.159 -11.452 76.582 1.00 17.89 80 ARG B CA 1
ATOM 3414 C C . ARG B 1 80 ? -25.829 -11.549 77.963 1.00 16.34 80 ARG B C 1
ATOM 3415 O O . ARG B 1 80 ? -26.486 -10.587 78.404 1.00 28.80 80 ARG B O 1
ATOM 3423 N N . LEU B 1 81 ? -25.721 -12.702 78.602 1.00 19.81 81 LEU B N 1
ATOM 3424 C CA . LEU B 1 81 ? -26.342 -12.852 79.907 1.00 22.56 81 LEU B CA 1
ATOM 3425 C C . LEU B 1 81 ? -25.665 -11.850 80.839 1.00 38.15 81 LEU B C 1
ATOM 3426 O O . LEU B 1 81 ? -26.373 -11.043 81.442 1.00 23.71 81 LEU B O 1
ATOM 3431 N N . THR B 1 82 ? -24.325 -11.852 80.923 1.00 29.63 82 THR B N 1
ATOM 3432 C CA . THR B 1 82 ? -23.613 -10.888 81.787 1.00 25.24 82 THR B CA 1
ATOM 3433 C C . THR B 1 82 ? -23.778 -9.426 81.381 1.00 24.73 82 THR B C 1
ATOM 3434 O O . THR B 1 82 ? -23.903 -8.478 82.192 1.00 21.74 82 THR B O 1
ATOM 3438 N N . GLN B 1 83 ? -23.837 -9.224 80.069 1.00 29.18 83 GLN B N 1
ATOM 3439 C CA . GLN B 1 83 ? -24.040 -7.882 79.555 1.00 21.83 83 GLN B CA 1
ATOM 3440 C C . GLN B 1 83 ? -25.388 -7.292 80.002 1.00 19.87 83 GLN B C 1
ATOM 3441 O O . GLN B 1 83 ? -25.481 -6.150 80.484 1.00 20.04 83 GLN B O 1
ATOM 3447 N N . LYS B 1 84 ? -26.459 -8.069 79.808 1.00 22.61 84 LYS B N 1
ATOM 3448 C CA . LYS B 1 84 ? -27.813 -7.664 80.192 1.00 74.27 84 LYS B CA 1
ATOM 3449 C C . LYS B 1 84 ? -27.935 -7.282 81.679 1.00 15.42 84 LYS B C 1
ATOM 3450 O O . LYS B 1 84 ? -28.505 -6.251 82.077 1.00 22.64 84 LYS B O 1
ATOM 3456 N N . GLN B 1 85 ? -27.326 -8.151 82.468 1.00 22.27 85 GLN B N 1
ATOM 3457 C CA . GLN B 1 85 ? -27.281 -7.934 83.889 1.00 31.14 85 GLN B CA 1
ATOM 3458 C C . GLN B 1 85 ? -26.587 -6.606 84.232 1.00 99.85 85 GLN B C 1
ATOM 3459 O O . GLN B 1 85 ? -27.002 -5.924 85.165 1.00 30.85 85 GLN B O 1
ATOM 3465 N N . LEU B 1 86 ? -25.542 -6.220 83.500 1.00 38.87 86 LEU B N 1
ATOM 3466 C CA . LEU B 1 86 ? -24.862 -4.961 83.757 1.00 18.50 86 LEU B CA 1
ATOM 3467 C C . LEU B 1 86 ? -25.868 -3.861 83.629 1.00 25.33 86 LEU B C 1
ATOM 3468 O O . LEU B 1 86 ? -26.015 -3.011 84.493 1.00 30.60 86 LEU B O 1
ATOM 3473 N N . PHE B 1 87 ? -26.574 -3.856 82.513 1.00 18.58 87 PHE B N 1
ATOM 3474 C CA . PHE B 1 87 ? -27.576 -2.817 82.312 1.00 31.95 87 PHE B CA 1
ATOM 3475 C C . PHE B 1 87 ? -28.487 -2.748 83.533 1.00 22.80 87 PHE B C 1
ATOM 3476 O O . PHE B 1 87 ? -28.835 -1.670 84.026 1.00 25.67 87 PHE B O 1
ATOM 3484 N N . ASP B 1 88 ? -28.907 -3.950 83.919 1.00 32.41 88 ASP B N 1
ATOM 3485 C CA . ASP B 1 88 ? -29.824 -4.138 85.042 1.00 59.14 88 ASP B CA 1
ATOM 3486 C C . ASP B 1 88 ? -29.308 -3.564 86.354 1.00 38.40 88 ASP B C 1
ATOM 3487 O O . ASP B 1 88 ? -29.986 -2.822 87.070 1.00 33.24 88 ASP B O 1
ATOM 3492 N N . LYS B 1 89 ? -28.065 -3.895 86.635 1.00 25.99 89 LYS B N 1
ATOM 3493 C CA . LYS B 1 89 ? -27.424 -3.375 87.824 1.00 44.39 89 LYS B CA 1
ATOM 3494 C C . LYS B 1 89 ? -27.245 -1.865 87.763 1.00 34.90 89 LYS B C 1
ATOM 3495 O O . LYS B 1 89 ? -27.034 -1.235 88.788 1.00 81.58 89 LYS B O 1
ATOM 3501 N N . LEU B 1 90 ? -27.333 -1.247 86.595 1.00 28.57 90 LEU B N 1
ATOM 3502 C CA . LEU B 1 90 ? -27.119 0.177 86.588 1.00 19.50 90 LEU B CA 1
ATOM 3503 C C . LEU B 1 90 ? -28.402 0.881 86.240 1.00 38.09 90 LEU B C 1
ATOM 3504 O O . LEU B 1 90 ? -28.403 2.058 85.902 1.00 26.52 90 LEU B O 1
ATOM 3509 N N . HIS B 1 91 ? -29.525 0.196 86.382 1.00 22.64 91 HIS B N 1
ATOM 3510 C CA . HIS B 1 91 ? -30.779 0.891 86.096 1.00 29.32 91 HIS B CA 1
ATOM 3511 C C . HIS B 1 91 ? -30.820 1.440 84.691 1.00 32.79 91 HIS B C 1
ATOM 3512 O O . HIS B 1 91 ? -31.484 2.455 84.426 1.00 47.68 91 HIS B O 1
ATOM 3519 N N . LEU B 1 92 ? -30.137 0.782 83.761 1.00 24.11 92 LEU B N 1
ATOM 3520 C CA . LEU B 1 92 ? -30.261 1.328 82.406 1.00 44.64 92 LEU B CA 1
ATOM 3521 C C . LEU B 1 92 ? -31.332 0.611 81.557 1.00 15.94 92 LEU B C 1
ATOM 3522 O O . LEU B 1 92 ? -31.383 -0.610 81.457 1.00 27.48 92 LEU B O 1
ATOM 3527 N N . PRO B 1 93 ? -32.191 1.402 80.947 1.00 32.14 93 PRO B N 1
ATOM 3528 C CA . PRO B 1 93 ? -33.224 0.795 80.142 1.00 24.07 93 PRO B CA 1
ATOM 3529 C C . PRO B 1 93 ? -32.719 -0.182 79.091 1.00 31.91 93 PRO B C 1
ATOM 3530 O O . PRO B 1 93 ? -31.805 0.112 78.315 1.00 27.16 93 PRO B O 1
ATOM 3534 N N . THR B 1 94 ? -33.354 -1.348 79.063 1.00 30.45 94 THR B N 1
ATOM 3535 C CA . THR B 1 94 ? -33.003 -2.392 78.121 1.00 20.55 94 THR B CA 1
ATOM 3536 C C . THR B 1 94 ? -34.239 -3.225 77.873 1.00 28.52 94 THR B C 1
ATOM 3537 O O . THR B 1 94 ? -35.244 -3.016 78.532 1.00 20.14 94 THR B O 1
ATOM 3541 N N . ALA B 1 95 ? -34.202 -4.129 76.899 1.00 20.91 95 ALA B N 1
ATOM 3542 C CA . ALA B 1 95 ? -35.405 -4.922 76.653 1.00 24.24 95 ALA B CA 1
ATOM 3543 C C . ALA B 1 95 ? -35.560 -5.954 77.758 1.00 19.80 95 ALA B C 1
ATOM 3544 O O . ALA B 1 95 ? -34.593 -6.659 78.085 1.00 18.40 95 ALA B O 1
ATOM 3546 N N . PRO B 1 96 ? -36.786 -6.066 78.289 1.00 19.66 96 PRO B N 1
ATOM 3547 C CA . PRO B 1 96 ? -37.102 -7.090 79.280 1.00 22.48 96 PRO B CA 1
ATOM 3548 C C . PRO B 1 96 ? -36.612 -8.409 78.693 1.00 16.02 96 PRO B C 1
ATOM 3549 O O . PRO B 1 96 ? -36.738 -8.628 77.505 1.00 16.38 96 PRO B O 1
ATOM 3553 N N . TRP B 1 97 ? -36.038 -9.273 79.511 1.00 14.92 97 TRP B N 1
ATOM 3554 C CA . TRP B 1 97 ? -35.458 -10.494 79.017 1.00 22.33 97 TRP B CA 1
ATOM 3555 C C . TRP B 1 97 ? -35.279 -11.509 80.152 1.00 19.25 97 TRP B C 1
ATOM 3556 O O . TRP B 1 97 ? -35.642 -11.243 81.295 1.00 22.56 97 TRP B O 1
ATOM 3567 N N . GLN B 1 98 ? -34.693 -12.643 79.786 1.00 14.48 98 GLN B N 1
ATOM 3568 C CA . GLN B 1 98 ? -34.288 -13.727 80.672 1.00 12.01 98 GLN B CA 1
ATOM 3569 C C . GLN B 1 98 ? -33.469 -14.770 79.938 1.00 23.70 98 GLN B C 1
ATOM 3570 O O . GLN B 1 98 ? -33.489 -14.905 78.701 1.00 18.47 98 GLN B O 1
ATOM 3576 N N . LEU B 1 99 ? -32.756 -15.540 80.758 1.00 18.79 99 LEU B N 1
ATOM 3577 C CA . LEU B 1 99 ? -31.961 -16.626 80.228 1.00 19.33 99 LEU B CA 1
ATOM 3578 C C . LEU B 1 99 ? -33.065 -17.583 79.756 1.00 99.85 99 LEU B C 1
ATOM 3579 O O . LEU B 1 99 ? -34.068 -17.738 80.446 1.00 26.93 99 LEU B O 1
ATOM 3584 N N . LEU B 1 100 ? -32.896 -18.214 78.598 1.00 17.09 100 LEU B N 1
ATOM 3585 C CA . LEU B 1 100 ? -33.836 -19.228 78.070 1.00 34.26 100 LEU B CA 1
ATOM 3586 C C . LEU B 1 100 ? -33.186 -20.597 78.382 1.00 27.32 100 LEU B C 1
ATOM 3587 O O . LEU B 1 100 ? -32.305 -21.091 77.668 1.00 19.96 100 LEU B O 1
ATOM 3592 N N . ALA B 1 101 ? -33.598 -21.167 79.511 1.00 28.01 101 ALA B N 1
ATOM 3593 C CA . ALA B 1 101 ? -33.041 -22.408 80.015 1.00 32.98 101 ALA B CA 1
ATOM 3594 C C . ALA B 1 101 ? -33.551 -23.712 79.426 1.00 26.83 101 ALA B C 1
ATOM 3595 O O . ALA B 1 101 ? -32.811 -24.694 79.315 1.00 25.54 101 ALA B O 1
ATOM 3597 N N . GLU B 1 102 ? -34.823 -23.734 79.071 1.00 19.59 102 GLU B N 1
ATOM 3598 C CA . GLU B 1 102 ? -35.366 -24.971 78.535 1.00 25.00 102 GLU B CA 1
ATOM 3599 C C . GLU B 1 102 ? -36.733 -24.698 77.982 1.00 30.81 102 GLU B C 1
ATOM 3600 O O . GLU B 1 102 ? -37.394 -23.712 78.335 1.00 26.43 102 GLU B O 1
ATOM 3606 N N . ARG B 1 103 ? -37.138 -25.631 77.138 1.00 23.96 103 ARG B N 1
ATOM 3607 C CA . ARG B 1 103 ? -38.383 -25.590 76.384 1.00 24.18 103 ARG B CA 1
ATOM 3608 C C . ARG B 1 103 ? -39.639 -25.265 77.165 1.00 31.41 103 ARG B C 1
ATOM 3609 O O . ARG B 1 103 ? -40.554 -24.581 76.699 1.00 28.70 103 ARG B O 1
ATOM 3617 N N . SER B 1 104 ? -39.686 -25.746 78.393 1.00 23.58 104 SER B N 1
ATOM 3618 C CA . SER B 1 104 ? -40.889 -25.518 79.161 1.00 20.92 104 SER B CA 1
ATOM 3619 C C . SER B 1 104 ? -41.101 -24.072 79.564 1.00 29.33 104 SER B C 1
ATOM 3620 O O . SER B 1 104 ? -42.222 -23.700 79.902 1.00 43.35 104 SER B O 1
ATOM 3623 N N . GLU B 1 105 ? -40.079 -23.220 79.508 1.00 26.87 105 GLU B N 1
ATOM 3624 C CA . GLU B 1 105 ? -40.292 -21.831 79.915 1.00 26.69 105 GLU B CA 1
ATOM 3625 C C . GLU B 1 105 ? -41.070 -21.027 78.918 1.00 26.72 105 GLU B C 1
ATOM 3626 O O . GLU B 1 105 ? -41.454 -19.884 79.212 1.00 24.06 105 GLU B O 1
ATOM 3632 N N . TRP B 1 106 ? -41.294 -21.613 77.748 1.00 20.09 106 TRP B N 1
ATOM 3633 C CA . TRP B 1 106 ? -41.911 -20.789 76.722 1.00 22.17 106 TRP B CA 1
ATOM 3634 C C . TRP B 1 106 ? -43.218 -20.073 76.962 1.00 17.46 106 TRP B C 1
ATOM 3635 O O . TRP B 1 106 ? -43.421 -18.899 76.627 1.00 21.90 106 TRP B O 1
ATOM 3646 N N . PRO B 1 107 ? -44.166 -20.782 77.528 1.00 20.39 107 PRO B N 1
ATOM 3647 C CA . PRO B 1 107 ? -45.457 -20.111 77.689 1.00 16.93 107 PRO B CA 1
ATOM 3648 C C . PRO B 1 107 ? -45.394 -18.885 78.602 1.00 25.84 107 PRO B C 1
ATOM 3649 O O . PRO B 1 107 ? -45.994 -17.832 78.319 1.00 19.37 107 PRO B O 1
ATOM 3653 N N . ALA B 1 108 ? -44.639 -19.011 79.692 1.00 20.92 108 ALA B N 1
ATOM 3654 C CA . ALA B 1 108 ? -44.477 -17.884 80.618 1.00 20.50 108 ALA B CA 1
ATOM 3655 C C . ALA B 1 108 ? -43.641 -16.751 79.992 1.00 23.03 108 ALA B C 1
ATOM 3656 O O . ALA B 1 108 ? -43.876 -15.552 80.207 1.00 21.32 108 ALA B O 1
ATOM 3658 N N . VAL B 1 109 ? -42.681 -17.126 79.153 1.00 26.57 109 VAL B N 1
ATOM 3659 C CA . VAL B 1 109 ? -41.882 -16.097 78.477 1.00 24.10 109 VAL B CA 1
ATOM 3660 C C . VAL B 1 109 ? -42.836 -15.223 77.640 1.00 25.39 109 VAL B C 1
ATOM 3661 O O . VAL B 1 109 ? -42.857 -14.000 77.712 1.00 18.20 109 VAL B O 1
ATOM 3665 N N . PHE B 1 110 ? -43.679 -15.864 76.847 1.00 21.27 110 PHE B N 1
ATOM 3666 C CA . PHE B 1 110 ? -44.615 -15.088 76.048 1.00 17.15 110 PHE B CA 1
ATOM 3667 C C . PHE B 1 110 ? -45.593 -14.357 76.932 1.00 20.12 110 PHE B C 1
ATOM 3668 O O . PHE B 1 110 ? -45.989 -13.241 76.620 1.00 19.32 110 PHE B O 1
ATOM 3676 N N . ASP B 1 111 ? -46.024 -14.977 78.030 1.00 20.75 111 ASP B N 1
ATOM 3677 C CA . ASP B 1 111 ? -46.941 -14.243 78.882 1.00 18.41 111 ASP B CA 1
ATOM 3678 C C . ASP B 1 111 ? -46.231 -12.947 79.341 1.00 31.04 111 ASP B C 1
ATOM 3679 O O . ASP B 1 111 ? -46.816 -11.847 79.403 1.00 27.05 111 ASP B O 1
ATOM 3684 N N . ARG B 1 112 ? -44.946 -13.067 79.682 1.00 20.68 112 ARG B N 1
ATOM 3685 C CA . ARG B 1 112 ? -44.253 -11.885 80.171 1.00 20.66 112 ARG B CA 1
ATOM 3686 C C . ARG B 1 112 ? -43.784 -10.876 79.110 1.00 29.98 112 ARG B C 1
ATOM 3687 O O . ARG B 1 112 ? -43.857 -9.662 79.299 1.00 30.79 112 ARG B O 1
ATOM 3695 N N . LEU B 1 113 ? -43.244 -11.376 78.007 1.00 21.93 113 LEU B N 1
ATOM 3696 C CA . LEU B 1 113 ? -42.647 -10.499 77.016 1.00 15.84 113 LEU B CA 1
ATOM 3697 C C . LEU B 1 113 ? -43.602 -10.121 75.918 1.00 26.21 113 LEU B C 1
ATOM 3698 O O . LEU B 1 113 ? -43.291 -9.272 75.074 1.00 30.77 113 LEU B O 1
ATOM 3703 N N . GLY B 1 114 ? -44.778 -10.731 75.917 1.00 17.59 114 GLY B N 1
ATOM 3704 C CA . GLY B 1 114 ? -45.671 -10.333 74.836 1.00 30.40 114 GLY B CA 1
ATOM 3705 C C . GLY B 1 114 ? -45.531 -11.190 73.577 1.00 23.65 114 GLY B C 1
ATOM 3706 O O . GLY B 1 114 ? -44.901 -12.253 73.561 1.00 33.32 114 GLY B O 1
ATOM 3707 N N . GLU B 1 115 ? -46.126 -10.701 72.500 1.00 23.93 115 GLU B N 1
ATOM 3708 C CA . GLU B 1 115 ? -46.147 -11.480 71.270 1.00 29.41 115 GLU B CA 1
ATOM 3709 C C . GLU B 1 115 ? -44.909 -12.052 70.600 1.00 25.53 115 GLU B C 1
ATOM 3710 O O . GLU B 1 115 ? -44.863 -13.188 70.119 1.00 26.91 115 GLU B O 1
ATOM 3716 N N . LEU B 1 116 ? -43.884 -11.220 70.577 1.00 22.75 116 LEU B N 1
ATOM 3717 C CA . LEU B 1 116 ? -42.706 -11.548 69.835 1.00 24.31 116 LEU B CA 1
ATOM 3718 C C . LEU B 1 116 ? -41.495 -11.655 70.713 1.00 19.64 116 LEU B C 1
ATOM 3719 O O . LEU B 1 116 ? -41.185 -10.736 71.459 1.00 21.09 116 LEU B O 1
ATOM 3724 N N . ALA B 1 117 ? -40.841 -12.788 70.573 1.00 17.66 117 ALA B N 1
ATOM 3725 C CA . ALA B 1 117 ? -39.639 -13.022 71.366 1.00 20.79 117 ALA B CA 1
ATOM 3726 C C . ALA B 1 117 ? -38.463 -12.996 70.436 1.00 23.72 117 ALA B C 1
ATOM 3727 O O . ALA B 1 117 ? -38.552 -13.538 69.329 1.00 19.78 117 ALA B O 1
ATOM 3729 N N . ILE B 1 118 ? -37.386 -12.416 70.946 1.00 15.40 118 ILE B N 1
ATOM 3730 C CA . ILE B 1 118 ? -36.120 -12.331 70.221 1.00 14.24 118 ILE B CA 1
ATOM 3731 C C . ILE B 1 118 ? -35.158 -13.175 71.031 1.00 19.23 118 ILE B C 1
ATOM 3732 O O . ILE B 1 118 ? -34.799 -12.864 72.174 1.00 19.09 118 ILE B O 1
ATOM 3737 N N . VAL B 1 119 ? -34.761 -14.265 70.386 1.00 18.01 119 VAL B N 1
ATOM 3738 C CA . VAL B 1 119 ? -33.800 -15.196 70.940 1.00 23.55 119 VAL B CA 1
ATOM 3739 C C . VAL B 1 119 ? -32.413 -14.858 70.364 1.00 16.31 119 VAL B C 1
ATOM 3740 O O . VAL B 1 119 ? -32.262 -14.624 69.164 1.00 18.40 119 VAL B O 1
ATOM 3744 N N . LYS B 1 120 ? -31.458 -14.826 71.288 1.00 20.87 120 LYS B N 1
ATOM 3745 C CA . LYS B 1 120 ? -30.059 -14.538 71.002 1.00 17.44 120 LYS B CA 1
ATOM 3746 C C . LYS B 1 120 ? -29.074 -15.450 71.728 1.00 17.41 120 LYS B C 1
ATOM 3747 O O . LYS B 1 120 ? -29.138 -15.641 72.959 1.00 18.98 120 LYS B O 1
ATOM 3753 N N . ARG B 1 121 ? -28.161 -15.981 70.913 1.00 18.89 121 ARG B N 1
ATOM 3754 C CA . ARG B 1 121 ? -27.064 -16.827 71.380 1.00 17.96 121 ARG B CA 1
ATOM 3755 C C . ARG B 1 121 ? -26.315 -15.957 72.373 1.00 24.80 121 ARG B C 1
ATOM 3756 O O . ARG B 1 121 ? -26.057 -14.778 72.085 1.00 23.16 121 ARG B O 1
ATOM 3764 N N . ARG B 1 122 ? -25.957 -16.523 73.525 1.00 19.08 122 ARG B N 1
ATOM 3765 C CA . ARG B 1 122 ? -25.216 -15.744 74.538 1.00 22.28 122 ARG B CA 1
ATOM 3766 C C . ARG B 1 122 ? -23.849 -15.249 74.020 1.00 26.04 122 ARG B C 1
ATOM 3767 O O . ARG B 1 122 ? -23.371 -14.166 74.378 1.00 24.81 122 ARG B O 1
ATOM 3775 N N . THR B 1 123 ? -23.192 -16.035 73.173 1.00 18.45 123 THR B N 1
ATOM 3776 C CA . THR B 1 123 ? -21.915 -15.515 72.707 1.00 20.95 123 THR B CA 1
ATOM 3777 C C . THR B 1 123 ? -21.734 -15.855 71.260 1.00 24.06 123 THR B C 1
ATOM 3778 O O . THR B 1 123 ? -22.382 -16.786 70.757 1.00 23.39 123 THR B O 1
ATOM 3782 N N . GLY B 1 124 ? -20.815 -15.099 70.662 1.00 19.69 124 GLY B N 1
ATOM 3783 C CA . GLY B 1 124 ? -20.390 -15.309 69.281 1.00 25.61 124 GLY B CA 1
ATOM 3784 C C . GLY B 1 124 ? -21.278 -14.792 68.162 1.00 26.56 124 GLY B C 1
ATOM 3785 O O . GLY B 1 124 ? -20.936 -14.873 66.965 1.00 27.71 124 GLY B O 1
ATOM 3786 N N . GLY B 1 125 ? -22.419 -14.241 68.547 1.00 23.53 125 GLY B N 1
ATOM 3787 C CA . GLY B 1 125 ? -23.306 -13.733 67.509 1.00 22.39 125 GLY B CA 1
ATOM 3788 C C . GLY B 1 125 ? -22.837 -12.444 66.838 1.00 26.63 125 GLY B C 1
ATOM 3789 O O . GLY B 1 125 ? -22.206 -11.603 67.458 1.00 21.92 125 GLY B O 1
ATOM 3790 N N . TYR B 1 126 ? -23.171 -12.269 65.563 1.00 22.95 126 TYR B N 1
ATOM 3791 C CA . TYR B 1 126 ? -22.841 -11.032 64.858 1.00 18.28 126 TYR B CA 1
ATOM 3792 C C . TYR B 1 126 ? -23.656 -11.035 63.557 1.00 20.12 126 TYR B C 1
ATOM 3793 O O . TYR B 1 126 ? -24.048 -12.112 63.051 1.00 21.44 126 TYR B O 1
ATOM 3802 N N . ASP B 1 127 ? -23.964 -9.818 63.101 1.00 16.98 127 ASP B N 1
ATOM 3803 C CA . ASP B 1 127 ? -24.797 -9.624 61.910 1.00 18.73 127 ASP B CA 1
ATOM 3804 C C . ASP B 1 127 ? -26.124 -10.391 61.950 1.00 32.64 127 ASP B C 1
ATOM 3805 O O . ASP B 1 127 ? -26.717 -10.775 60.926 1.00 24.22 127 ASP B O 1
ATOM 3810 N N . GLY B 1 128 ? -26.596 -10.620 63.168 1.00 22.97 128 GLY B N 1
ATOM 3811 C CA . GLY B 1 128 ? -27.886 -11.276 63.356 1.00 28.06 128 GLY B CA 1
ATOM 3812 C C . GLY B 1 128 ? -27.822 -12.804 63.286 1.00 32.58 128 GLY B C 1
ATOM 3813 O O . GLY B 1 128 ? -28.883 -13.439 63.362 1.00 29.66 128 GLY B O 1
ATOM 3814 N N . ARG B 1 129 ? -26.622 -13.377 63.122 1.00 23.14 129 ARG B N 1
ATOM 3815 C CA . ARG B 1 129 ? -26.507 -14.841 63.043 1.00 24.72 129 ARG B CA 1
ATOM 3816 C C . ARG B 1 129 ? -26.743 -15.248 64.512 1.00 28.51 129 ARG B C 1
ATOM 3817 O O . ARG B 1 129 ? -26.325 -14.540 65.459 1.00 34.26 129 ARG B O 1
ATOM 3825 N N . GLY B 1 130 ? -27.392 -16.374 64.750 1.00 25.03 130 GLY B N 1
ATOM 3826 C CA . GLY B 1 130 ? -27.581 -16.654 66.169 1.00 33.49 130 GLY B CA 1
ATOM 3827 C C . GLY B 1 130 ? -28.739 -15.858 66.774 1.00 22.68 130 GLY B C 1
ATOM 3828 O O . GLY B 1 130 ? -28.865 -15.718 68.006 1.00 22.77 130 GLY B O 1
ATOM 3829 N N . GLN B 1 131 ? -29.611 -15.341 65.917 1.00 17.67 131 GLN B N 1
ATOM 3830 C CA . GLN B 1 131 ? -30.759 -14.639 66.487 1.00 23.41 131 GLN B CA 1
ATOM 3831 C C . GLN B 1 131 ? -32.049 -15.166 65.877 1.00 25.42 131 GLN B C 1
ATOM 3832 O O . GLN B 1 131 ? -32.096 -15.429 64.689 1.00 22.65 131 GLN B O 1
ATOM 3838 N N . TRP B 1 132 ? -33.096 -15.351 66.661 1.00 16.36 132 TRP B N 1
ATOM 3839 C CA . TRP B 1 132 ? -34.353 -15.832 66.072 1.00 34.30 132 TRP B CA 1
ATOM 3840 C C . TRP B 1 132 ? -35.486 -14.960 66.585 1.00 19.45 132 TRP B C 1
ATOM 3841 O O . TRP B 1 132 ? -35.497 -14.614 67.775 1.00 25.57 132 TRP B O 1
ATOM 3852 N N . ARG B 1 133 ? -36.443 -14.652 65.702 1.00 17.47 133 ARG B N 1
ATOM 3853 C CA . ARG B 1 133 ? -37.625 -13.835 66.053 1.00 22.80 133 ARG B CA 1
ATOM 3854 C C . ARG B 1 133 ? -38.798 -14.815 66.068 1.00 41.77 133 ARG B C 1
ATOM 3855 O O . ARG B 1 133 ? -39.195 -15.340 65.016 1.00 21.27 133 ARG B O 1
ATOM 3863 N N . LEU B 1 134 ? -39.345 -15.097 67.247 1.00 18.37 134 LEU B N 1
ATOM 3864 C CA . LEU B 1 134 ? -40.406 -16.108 67.352 1.00 18.45 134 LEU B CA 1
ATOM 3865 C C . LEU B 1 134 ? -41.723 -15.675 67.986 1.00 30.02 134 LEU B C 1
ATOM 3866 O O . LEU B 1 134 ? -41.694 -14.882 68.906 1.00 19.94 134 LEU B O 1
ATOM 3871 N N . ARG B 1 135 ? -42.842 -16.212 67.506 1.00 20.12 135 ARG B N 1
ATOM 3872 C CA . ARG B 1 135 ? -44.158 -15.963 68.070 1.00 21.11 135 ARG B CA 1
ATOM 3873 C C . ARG B 1 135 ? -44.412 -17.252 68.789 1.00 22.53 135 ARG B C 1
ATOM 3874 O O . ARG B 1 135 ? -43.752 -18.243 68.522 1.00 22.45 135 ARG B O 1
ATOM 3882 N N . ALA B 1 136 ? -45.422 -17.255 69.646 1.00 24.52 136 ALA B N 1
ATOM 3883 C CA . ALA B 1 136 ? -45.740 -18.415 70.467 1.00 22.79 136 ALA B CA 1
ATOM 3884 C C . ALA B 1 136 ? -46.005 -19.754 69.768 1.00 22.96 136 ALA B C 1
ATOM 3885 O O . ALA B 1 136 ? -45.945 -20.808 70.386 1.00 27.74 136 ALA B O 1
ATOM 3887 N N . ASN B 1 137 ? -46.297 -19.758 68.477 1.00 29.15 137 ASN B N 1
ATOM 3888 C CA . ASN B 1 137 ? -46.524 -21.066 67.886 1.00 38.26 137 ASN B CA 1
ATOM 3889 C C . ASN B 1 137 ? -45.327 -21.433 67.030 1.00 49.09 137 ASN B C 1
ATOM 3890 O O . ASN B 1 137 ? -45.455 -22.317 66.197 1.00 28.79 137 ASN B O 1
ATOM 3895 N N . GLU B 1 138 ? -44.196 -20.747 67.189 1.00 25.88 138 GLU B N 1
ATOM 3896 C CA . GLU B 1 138 ? -43.058 -21.068 66.348 1.00 23.21 138 GLU B CA 1
ATOM 3897 C C . GLU B 1 138 ? -41.843 -21.580 67.083 1.00 23.56 138 GLU B C 1
ATOM 3898 O O . GLU B 1 138 ? -40.761 -21.722 66.506 1.00 24.99 138 GLU B O 1
ATOM 3904 N N . THR B 1 139 ? -42.021 -21.779 68.372 1.00 26.65 139 THR B N 1
ATOM 3905 C CA . THR B 1 139 ? -40.886 -22.184 69.169 1.00 20.74 139 THR B CA 1
ATOM 3906 C C . THR B 1 139 ? -40.199 -23.466 68.711 1.00 53.74 139 THR B C 1
ATOM 3907 O O . THR B 1 139 ? -39.029 -23.686 69.022 1.00 22.66 139 THR B O 1
ATOM 3911 N N . GLU B 1 140 ? -40.885 -24.322 67.963 1.00 25.61 140 GLU B N 1
ATOM 3912 C CA . GLU B 1 140 ? -40.206 -25.539 67.575 1.00 55.08 140 GLU B CA 1
ATOM 3913 C C . GLU B 1 140 ? -39.063 -25.337 66.612 1.00 99.85 140 GLU B C 1
ATOM 3914 O O . GLU B 1 140 ? -38.359 -26.297 66.304 1.00 32.76 140 GLU B O 1
ATOM 3920 N N . GLN B 1 141 ? -38.868 -24.099 66.169 1.00 24.25 141 GLN B N 1
ATOM 3921 C CA . GLN B 1 141 ? -37.781 -23.835 65.244 1.00 34.68 141 GLN B CA 1
ATOM 3922 C C . GLN B 1 141 ? -36.484 -23.685 65.998 1.00 33.07 141 GLN B C 1
ATOM 3923 O O . GLN B 1 141 ? -35.392 -23.955 65.506 1.00 38.35 141 GLN B O 1
ATOM 3929 N N . LEU B 1 142 ? -36.615 -23.287 67.242 1.00 35.08 142 LEU B N 1
ATOM 3930 C CA . LEU B 1 142 ? -35.386 -23.113 67.975 1.00 27.54 142 LEU B CA 1
ATOM 3931 C C . LEU B 1 142 ? -34.626 -24.410 68.194 1.00 28.61 142 LEU B C 1
ATOM 3932 O O . LEU B 1 142 ? -35.098 -25.327 68.884 1.00 35.05 142 LEU B O 1
ATOM 3937 N N . PRO B 1 143 ? -33.439 -24.471 67.591 1.00 27.53 143 PRO B N 1
ATOM 3938 C CA . PRO B 1 143 ? -32.626 -25.672 67.761 1.00 19.90 143 PRO B CA 1
ATOM 3939 C C . PRO B 1 143 ? -32.499 -26.063 69.228 1.00 26.20 143 PRO B C 1
ATOM 3940 O O . PRO B 1 143 ? -32.439 -25.224 70.118 1.00 27.01 143 PRO B O 1
ATOM 3944 N N . ALA B 1 144 ? -32.505 -27.364 69.495 1.00 27.45 144 ALA B N 1
ATOM 3945 C CA . ALA B 1 144 ? -32.423 -27.825 70.881 1.00 38.51 144 ALA B CA 1
ATOM 3946 C C . ALA B 1 144 ? -31.187 -27.326 71.601 1.00 71.47 144 ALA B C 1
ATOM 3947 O O . ALA B 1 144 ? -31.201 -27.206 72.814 1.00 29.89 144 ALA B O 1
ATOM 3949 N N . GLU B 1 145 ? -30.132 -27.074 70.835 1.00 40.75 145 GLU B N 1
ATOM 3950 C CA . GLU B 1 145 ? -28.848 -26.620 71.330 1.00 31.89 145 GLU B CA 1
ATOM 3951 C C . GLU B 1 145 ? -28.970 -25.313 72.079 1.00 55.60 145 GLU B C 1
ATOM 3952 O O . GLU B 1 145 ? -28.183 -25.031 72.976 1.00 48.22 145 GLU B O 1
ATOM 3958 N N . CYS B 1 146 ? -29.941 -24.504 71.672 1.00 30.65 146 CYS B N 1
ATOM 3959 C CA . CYS B 1 146 ? -30.135 -23.198 72.283 1.00 26.22 146 CYS B CA 1
ATOM 3960 C C . CYS B 1 146 ? -30.452 -23.137 73.748 1.00 27.96 146 CYS B C 1
ATOM 3961 O O . CYS B 1 146 ? -30.094 -22.168 74.436 1.00 28.34 146 CYS B O 1
ATOM 3964 N N . TYR B 1 147 ? -31.168 -24.146 74.221 1.00 20.55 147 TYR B N 1
ATOM 3965 C CA . TYR B 1 147 ? -31.598 -24.093 75.612 1.00 25.62 147 TYR B CA 1
ATOM 3966 C C . TYR B 1 147 ? -30.423 -24.026 76.553 1.00 32.51 147 TYR B C 1
ATOM 3967 O O . TYR B 1 147 ? -29.508 -24.857 76.445 1.00 25.91 147 TYR B O 1
ATOM 3976 N N . GLY B 1 148 ? -30.454 -23.001 77.409 1.00 21.06 148 GLY B N 1
ATOM 3977 C CA . GLY B 1 148 ? -29.371 -22.762 78.351 1.00 14.90 148 GLY B CA 1
ATOM 3978 C C . GLY B 1 148 ? -28.221 -21.952 77.729 1.00 29.90 148 GLY B C 1
ATOM 3979 O O . GLY B 1 148 ? -27.397 -21.388 78.461 1.00 25.48 148 GLY B O 1
ATOM 3980 N N . GLU B 1 149 ? -28.189 -21.837 76.400 1.00 17.63 149 GLU B N 1
ATOM 3981 C CA . GLU B 1 149 ? -27.151 -21.058 75.699 1.00 23.59 149 GLU B CA 1
ATOM 3982 C C . GLU B 1 149 ? -27.580 -19.726 75.043 1.00 26.77 149 GLU B C 1
ATOM 3983 O O . GLU B 1 149 ? -26.822 -19.134 74.278 1.00 25.34 149 GLU B O 1
ATOM 3989 N N . CYS B 1 150 ? -28.794 -19.244 75.289 1.00 21.48 150 CYS B N 1
ATOM 3990 C CA . CYS B 1 150 ? -29.277 -18.046 74.623 1.00 23.33 150 CYS B CA 1
ATOM 3991 C C . CYS B 1 150 ? -30.120 -17.298 75.597 1.00 19.13 150 CYS B C 1
ATOM 3992 O O . CYS B 1 150 ? -30.620 -17.908 76.550 1.00 22.42 150 CYS B O 1
ATOM 3995 N N . ILE B 1 151 ? -30.275 -15.996 75.377 1.00 17.15 151 ILE B N 1
ATOM 3996 C CA . ILE B 1 151 ? -31.173 -15.257 76.239 1.00 13.69 151 ILE B CA 1
ATOM 3997 C C . ILE B 1 151 ? -32.382 -15.062 75.310 1.00 17.83 151 ILE B C 1
ATOM 3998 O O . ILE B 1 151 ? -32.304 -15.305 74.078 1.00 15.27 151 ILE B O 1
ATOM 4003 N N . VAL B 1 152 ? -33.482 -14.588 75.896 1.00 16.62 152 VAL B N 1
ATOM 4004 C CA . VAL B 1 152 ? -34.653 -14.267 75.086 1.00 17.65 152 VAL B CA 1
ATOM 4005 C C . VAL B 1 152 ? -35.107 -12.900 75.576 1.00 18.06 152 VAL B C 1
ATOM 4006 O O . VAL B 1 152 ? -35.089 -12.594 76.765 1.00 13.50 152 VAL B O 1
ATOM 4010 N N . GLU B 1 153 ? -35.517 -12.052 74.643 1.00 15.77 153 GLU B N 1
ATOM 4011 C CA . GLU B 1 153 ? -35.975 -10.743 75.072 1.00 22.11 153 GLU B CA 1
ATOM 4012 C C . GLU B 1 153 ? -37.174 -10.289 74.256 1.00 17.71 153 GLU B C 1
ATOM 4013 O O . GLU B 1 153 ? -37.491 -10.866 73.218 1.00 16.67 153 GLU B O 1
ATOM 4019 N N . GLN B 1 154 ? -37.774 -9.216 74.767 1.00 17.59 154 GLN B N 1
ATOM 4020 C CA . GLN B 1 154 ? -38.953 -8.604 74.180 1.00 16.39 154 GLN B CA 1
ATOM 4021 C C . GLN B 1 154 ? -38.598 -7.980 72.836 1.00 20.55 154 GLN B C 1
ATOM 4022 O O . GLN B 1 154 ? -37.577 -7.291 72.707 1.00 20.77 154 GLN B O 1
ATOM 4028 N N . GLY B 1 155 ? -39.444 -8.239 71.836 1.00 17.14 155 GLY B N 1
ATOM 4029 C CA . GLY B 1 155 ? -39.221 -7.660 70.529 1.00 17.29 155 GLY B CA 1
ATOM 4030 C C . GLY B 1 155 ? -39.633 -6.230 70.783 1.00 18.93 155 GLY B C 1
ATOM 4031 O O . GLY B 1 155 ? -40.742 -5.938 71.251 1.00 19.82 155 GLY B O 1
ATOM 4032 N N . ILE B 1 156 ? -38.734 -5.323 70.457 1.00 21.17 156 ILE B N 1
ATOM 4033 C CA . ILE B 1 156 ? -39.020 -3.903 70.657 1.00 15.72 156 ILE B CA 1
ATOM 4034 C C . ILE B 1 156 ? -39.447 -3.222 69.345 1.00 14.95 156 ILE B C 1
ATOM 4035 O O . ILE B 1 156 ? -38.728 -3.288 68.340 1.00 28.05 156 ILE B O 1
ATOM 4040 N N . ASN B 1 157 ? -40.544 -2.481 69.361 1.00 17.46 157 ASN B N 1
ATOM 4041 C CA . ASN B 1 157 ? -40.975 -1.789 68.150 1.00 28.79 157 ASN B CA 1
ATOM 4042 C C . ASN B 1 157 ? -40.321 -0.429 68.275 1.00 45.87 157 ASN B C 1
ATOM 4043 O O . ASN B 1 157 ? -40.828 0.487 68.922 1.00 26.06 157 ASN B O 1
ATOM 4048 N N . PHE B 1 158 ? -39.146 -0.296 67.688 1.00 24.75 158 PHE B N 1
ATOM 4049 C CA . PHE B 1 158 ? -38.475 0.989 67.856 1.00 57.16 158 PHE B CA 1
ATOM 4050 C C . PHE B 1 158 ? -38.773 1.874 66.657 1.00 24.93 158 PHE B C 1
ATOM 4051 O O . PHE B 1 158 ? -39.107 1.338 65.581 1.00 24.19 158 PHE B O 1
ATOM 4059 N N . SER B 1 159 ? -38.638 3.196 66.809 1.00 24.98 159 SER B N 1
ATOM 4060 C CA . SER B 1 159 ? -38.863 4.078 65.671 1.00 20.49 159 SER B CA 1
ATOM 4061 C C . SER B 1 159 ? -37.571 4.163 64.838 1.00 32.26 159 SER B C 1
ATOM 4062 O O . SER B 1 159 ? -37.584 4.494 63.655 1.00 23.28 159 SER B O 1
ATOM 4065 N N . GLY B 1 160 ? -36.428 3.880 65.462 1.00 19.35 160 GLY B N 1
ATOM 4066 C CA . GLY B 1 160 ? -35.121 3.919 64.750 1.00 13.51 160 GLY B CA 1
ATOM 4067 C C . GLY B 1 160 ? -34.035 3.370 65.647 1.00 19.98 160 GLY B C 1
ATOM 4068 O O . GLY B 1 160 ? -34.257 3.084 66.824 1.00 21.83 160 GLY B O 1
ATOM 4069 N N . GLU B 1 161 ? -32.829 3.227 65.107 1.00 20.18 161 GLU B N 1
ATOM 4070 C CA . GLU B 1 161 ? -31.700 2.743 65.927 1.00 19.31 161 GLU B CA 1
ATOM 4071 C C . GLU B 1 161 ? -30.592 3.803 65.849 1.00 10.33 161 GLU B C 1
ATOM 4072 O O . GLU B 1 161 ? -30.418 4.450 64.818 1.00 14.62 161 GLU B O 1
ATOM 4078 N N . VAL B 1 162 ? -29.935 3.973 66.983 1.00 12.29 162 VAL B N 1
ATOM 4079 C CA . VAL B 1 162 ? -28.852 4.932 66.955 1.00 16.84 162 VAL B CA 1
ATOM 4080 C C . VAL B 1 162 ? -27.775 4.341 67.802 1.00 15.69 162 VAL B C 1
ATOM 4081 O O . VAL B 1 162 ? -28.041 3.561 68.741 1.00 19.33 162 VAL B O 1
ATOM 4085 N N . SER B 1 163 ? -26.542 4.694 67.441 1.00 13.35 163 SER B N 1
ATOM 4086 C CA . SER B 1 163 ? -25.483 4.217 68.304 1.00 14.66 163 SER B CA 1
ATOM 4087 C C . SER B 1 163 ? -24.687 5.407 68.827 1.00 15.47 163 SER B C 1
ATOM 4088 O O . SER B 1 163 ? -24.543 6.420 68.138 1.00 17.01 163 SER B O 1
ATOM 4091 N N . LEU B 1 164 ? -24.129 5.208 70.018 1.00 17.21 164 LEU B N 1
ATOM 4092 C CA . LEU B 1 164 ? -23.250 6.202 70.610 1.00 20.74 164 LEU B CA 1
ATOM 4093 C C . LEU B 1 164 ? -21.840 5.605 70.660 1.00 12.76 164 LEU B C 1
ATOM 4094 O O . LEU B 1 164 ? -21.624 4.529 71.239 1.00 17.15 164 LEU B O 1
ATOM 4099 N N . VAL B 1 165 ? -20.896 6.260 69.987 1.00 15.55 165 VAL B N 1
ATOM 4100 C CA . VAL B 1 165 ? -19.489 5.785 70.027 1.00 20.00 165 VAL B CA 1
ATOM 4101 C C . VAL B 1 165 ? -18.753 6.848 70.873 1.00 18.14 165 VAL B C 1
ATOM 4102 O O . VAL B 1 165 ? -18.934 8.050 70.648 1.00 17.35 165 VAL B O 1
ATOM 4106 N N . GLY B 1 166 ? -17.924 6.418 71.819 1.00 17.41 166 GLY B N 1
ATOM 4107 C CA . GLY B 1 166 ? -17.220 7.382 72.654 1.00 21.62 166 GLY B CA 1
ATOM 4108 C C . GLY B 1 166 ? -16.033 6.656 73.263 1.00 24.34 166 GLY B C 1
ATOM 4109 O O . GLY B 1 166 ? -15.799 5.460 72.985 1.00 17.74 166 GLY B O 1
ATOM 4110 N N . ALA B 1 167 ? -15.281 7.352 74.115 1.00 18.48 167 ALA B N 1
ATOM 4111 C CA . ALA B 1 167 ? -14.120 6.702 74.712 1.00 16.71 167 ALA B CA 1
ATOM 4112 C C . ALA B 1 167 ? -13.996 7.180 76.134 1.00 20.68 167 ALA B C 1
ATOM 4113 O O . ALA B 1 167 ? -14.511 8.249 76.504 1.00 18.53 167 ALA B O 1
ATOM 4115 N N . ARG B 1 168 ? -13.267 6.374 76.889 1.00 14.99 168 ARG B N 1
ATOM 4116 C CA . ARG B 1 168 ? -12.970 6.688 78.256 1.00 15.99 168 ARG B CA 1
ATOM 4117 C C . ARG B 1 168 ? -11.466 6.598 78.403 1.00 38.96 168 ARG B C 1
ATOM 4118 O O . ARG B 1 168 ? -10.843 5.632 77.929 1.00 21.91 168 ARG B O 1
ATOM 4126 N N . GLY B 1 169 ? -10.882 7.609 79.042 1.00 21.23 169 GLY B N 1
ATOM 4127 C CA . GLY B 1 169 ? -9.437 7.623 79.244 1.00 18.54 169 GLY B CA 1
ATOM 4128 C C . GLY B 1 169 ? -8.994 6.954 80.545 1.00 20.41 169 GLY B C 1
ATOM 4129 O O . GLY B 1 169 ? -9.816 6.710 81.428 1.00 22.81 169 GLY B O 1
ATOM 4130 N N . PHE B 1 170 ? -7.709 6.682 80.687 1.00 21.98 170 PHE B N 1
ATOM 4131 C CA . PHE B 1 170 ? -7.262 6.066 81.912 1.00 20.83 170 PHE B CA 1
ATOM 4132 C C . PHE B 1 170 ? -7.633 6.940 83.098 1.00 25.77 170 PHE B C 1
ATOM 4133 O O . PHE B 1 170 ? -7.798 6.466 84.205 1.00 33.12 170 PHE B O 1
ATOM 4141 N N . ASP B 1 171 ? -7.766 8.239 82.940 1.00 26.59 171 ASP B N 1
ATOM 4142 C CA . ASP B 1 171 ? -8.135 8.965 84.148 1.00 30.91 171 ASP B CA 1
ATOM 4143 C C . ASP B 1 171 ? -9.644 9.219 84.249 1.00 41.12 171 ASP B C 1
ATOM 4144 O O . ASP B 1 171 ? -10.063 10.181 84.886 1.00 67.19 171 ASP B O 1
ATOM 4149 N N . GLY B 1 172 ? -10.475 8.388 83.629 1.00 34.29 172 GLY B N 1
ATOM 4150 C CA . GLY B 1 172 ? -11.921 8.615 83.730 1.00 24.79 172 GLY B CA 1
ATOM 4151 C C . GLY B 1 172 ? -12.511 9.672 82.803 1.00 44.46 172 GLY B C 1
ATOM 4152 O O . GLY B 1 172 ? -13.741 9.738 82.689 1.00 34.54 172 GLY B O 1
ATOM 4153 N N . SER B 1 173 ? -11.723 10.527 82.146 1.00 19.46 173 SER B N 1
ATOM 4154 C CA . SER B 1 173 ? -12.411 11.467 81.243 1.00 26.05 173 SER B CA 1
ATOM 4155 C C . SER B 1 173 ? -13.101 10.752 80.070 1.00 21.75 173 SER B C 1
ATOM 4156 O O . SER B 1 173 ? -12.694 9.664 79.607 1.00 26.07 173 SER B O 1
ATOM 4161 N N . THR B 1 174 ? -14.165 11.362 79.573 1.00 19.89 174 THR B N 1
ATOM 4162 C CA . THR B 1 174 ? -14.809 10.680 78.468 1.00 23.46 174 THR B CA 1
ATOM 4163 C C . THR B 1 174 ? -15.126 11.676 77.396 1.00 24.74 174 THR B C 1
ATOM 4164 O O . THR B 1 174 ? -15.401 12.863 77.664 1.00 21.97 174 THR B O 1
ATOM 4168 N N . VAL B 1 175 ? -15.150 11.153 76.175 1.00 21.07 175 VAL B N 1
ATOM 4169 C CA . VAL B 1 175 ? -15.510 11.987 75.032 1.00 13.88 175 VAL B CA 1
ATOM 4170 C C . VAL B 1 175 ? -16.430 11.164 74.146 1.00 17.98 175 VAL B C 1
ATOM 4171 O O . VAL B 1 175 ? -16.409 9.925 74.159 1.00 23.15 175 VAL B O 1
ATOM 4175 N N . PHE B 1 176 ? -17.267 11.851 73.392 1.00 20.85 176 PHE B N 1
ATOM 4176 C CA . PHE B 1 176 ? -18.175 11.116 72.550 1.00 17.24 176 PHE B CA 1
ATOM 4177 C C . PHE B 1 176 ? -18.394 11.784 71.212 1.00 25.86 176 PHE B C 1
ATOM 4178 O O . PHE B 1 176 ? -18.161 12.974 71.059 1.00 28.33 176 PHE B O 1
ATOM 4186 N N . TYR B 1 177 ? -18.911 11.011 70.265 1.00 15.45 177 TYR B N 1
ATOM 4187 C CA . TYR B 1 177 ? -19.326 11.505 68.946 1.00 20.58 177 TYR B CA 1
ATOM 4188 C C . TYR B 1 177 ? -20.844 11.731 69.107 1.00 19.13 177 TYR B C 1
ATOM 4189 O O . TYR B 1 177 ? -21.470 11.220 70.050 1.00 21.32 177 TYR B O 1
ATOM 4198 N N . PRO B 1 178 ? -21.432 12.493 68.192 1.00 15.73 178 PRO B N 1
ATOM 4199 C CA . PRO B 1 178 ? -22.849 12.756 68.237 1.00 21.83 178 PRO B CA 1
ATOM 4200 C C . PRO B 1 178 ? -23.378 11.379 67.957 1.00 21.14 178 PRO B C 1
ATOM 4201 O O . PRO B 1 178 ? -22.670 10.559 67.386 1.00 19.72 178 PRO B O 1
ATOM 4205 N N . LEU B 1 179 ? -24.646 11.149 68.256 1.00 17.08 179 LEU B N 1
ATOM 4206 C CA . LEU B 1 179 ? -25.236 9.857 67.938 1.00 16.17 179 LEU B CA 1
ATOM 4207 C C . LEU B 1 179 ? -25.275 9.542 66.422 1.00 22.68 179 LEU B C 1
ATOM 4208 O O . LEU B 1 179 ? -25.429 10.416 65.551 1.00 19.74 179 LEU B O 1
ATOM 4213 N N . THR B 1 180 ? -25.158 8.269 66.065 1.00 14.91 180 THR B N 1
ATOM 4214 C CA . THR B 1 180 ? -25.215 7.939 64.636 1.00 15.92 180 THR B CA 1
ATOM 4215 C C . THR B 1 180 ? -26.487 7.137 64.381 1.00 15.70 180 THR B C 1
ATOM 4216 O O . THR B 1 180 ? -26.814 6.224 65.154 1.00 16.77 180 THR B O 1
ATOM 4220 N N . HIS B 1 181 ? -27.163 7.448 63.277 1.00 12.83 181 HIS B N 1
ATOM 4221 C CA . HIS B 1 181 ? -28.377 6.702 62.889 1.00 13.09 181 HIS B CA 1
ATOM 4222 C C . HIS B 1 181 ? -27.946 5.486 62.083 1.00 21.94 181 HIS B C 1
ATOM 4223 O O . HIS B 1 181 ? -27.236 5.602 61.089 1.00 19.64 181 HIS B O 1
ATOM 4230 N N . ASN B 1 182 ? -28.373 4.319 62.530 1.00 17.17 182 ASN B N 1
ATOM 4231 C CA . ASN B 1 182 ? -27.999 3.104 61.810 1.00 13.93 182 ASN B CA 1
ATOM 4232 C C . ASN B 1 182 ? -29.181 2.349 61.224 1.00 17.78 182 ASN B C 1
ATOM 4233 O O . ASN B 1 182 ? -30.200 2.212 61.889 1.00 17.29 182 ASN B O 1
ATOM 4238 N N . LEU B 1 183 ? -29.036 1.823 60.017 1.00 14.35 183 LEU B N 1
ATOM 4239 C CA . LEU B 1 183 ? -30.050 1.012 59.328 1.00 15.02 183 LEU B CA 1
ATOM 4240 C C . LEU B 1 183 ? -29.519 -0.431 59.169 1.00 20.51 183 LEU B C 1
ATOM 4241 O O . LEU B 1 183 ? -28.489 -0.660 58.508 1.00 15.00 183 LEU B O 1
ATOM 4246 N N . HIS B 1 184 ? -30.233 -1.385 59.756 1.00 16.91 184 HIS B N 1
ATOM 4247 C CA . HIS B 1 184 ? -29.900 -2.803 59.630 1.00 14.63 184 HIS B CA 1
ATOM 4248 C C . HIS B 1 184 ? -30.931 -3.500 58.708 1.00 21.92 184 HIS B C 1
ATOM 4249 O O . HIS B 1 184 ? -32.129 -3.220 58.796 1.00 18.83 184 HIS B O 1
ATOM 4256 N N . GLN B 1 185 ? -30.499 -4.406 57.838 1.00 15.88 185 GLN B N 1
ATOM 4257 C CA . GLN B 1 185 ? -31.450 -5.148 57.031 1.00 17.19 185 GLN B CA 1
ATOM 4258 C C . GLN B 1 185 ? -30.905 -6.567 57.074 1.00 18.88 185 GLN B C 1
ATOM 4259 O O . GLN B 1 185 ? -29.718 -6.847 56.884 1.00 18.64 185 GLN B O 1
ATOM 4265 N N . ASP B 1 186 ? -31.795 -7.482 57.427 1.00 21.79 186 ASP B N 1
ATOM 4266 C CA . ASP B 1 186 ? -31.404 -8.888 57.508 1.00 33.01 186 ASP B CA 1
ATOM 4267 C C . ASP B 1 186 ? -30.307 -9.123 58.493 1.00 20.27 186 ASP B C 1
ATOM 4268 O O . ASP B 1 186 ? -29.396 -9.928 58.250 1.00 28.77 186 ASP B O 1
ATOM 4273 N N . GLY B 1 187 ? -30.432 -8.356 59.570 1.00 22.77 187 GLY B N 1
ATOM 4274 C CA . GLY B 1 187 ? -29.506 -8.428 60.693 1.00 19.65 187 GLY B CA 1
ATOM 4275 C C . GLY B 1 187 ? -28.181 -7.707 60.531 1.00 24.15 187 GLY B C 1
ATOM 4276 O O . GLY B 1 187 ? -27.469 -7.549 61.517 1.00 21.44 187 GLY B O 1
ATOM 4277 N N . ILE B 1 188 ? -27.849 -7.239 59.331 1.00 15.33 188 ILE B N 1
ATOM 4278 C CA . ILE B 1 188 ? -26.537 -6.613 59.181 1.00 13.95 188 ILE B CA 1
ATOM 4279 C C . ILE B 1 188 ? -26.665 -5.101 58.964 1.00 18.42 188 ILE B C 1
ATOM 4280 O O . ILE B 1 188 ? -27.581 -4.630 58.289 1.00 17.04 188 ILE B O 1
ATOM 4285 N N . LEU B 1 189 ? -25.743 -4.334 59.536 1.00 18.11 189 LEU B N 1
ATOM 4286 C CA . LEU B 1 189 ? -25.794 -2.895 59.351 1.00 13.48 189 LEU B CA 1
ATOM 4287 C C . LEU B 1 189 ? -25.567 -2.572 57.870 1.00 16.15 189 LEU B C 1
ATOM 4288 O O . LEU B 1 189 ? -24.569 -3.068 57.292 1.00 18.49 189 LEU B O 1
ATOM 4293 N N . ARG B 1 190 ? -26.404 -1.740 57.250 1.00 11.88 190 ARG B N 1
ATOM 4294 C CA . ARG B 1 190 ? -26.136 -1.388 55.851 1.00 10.30 190 ARG B CA 1
ATOM 4295 C C . ARG B 1 190 ? -25.669 0.059 55.679 1.00 15.73 190 ARG B C 1
ATOM 4296 O O . ARG B 1 190 ? -24.949 0.387 54.719 1.00 13.81 190 ARG B O 1
ATOM 4304 N N . THR B 1 191 ? -26.136 0.943 56.556 1.00 13.35 191 THR B N 1
ATOM 4305 C CA . THR B 1 191 ? -25.849 2.373 56.363 1.00 16.23 191 THR B CA 1
ATOM 4306 C C . THR B 1 191 ? -25.915 3.147 57.640 1.00 16.42 191 THR B C 1
ATOM 4307 O O . THR B 1 191 ? -26.654 2.740 58.538 1.00 18.72 191 THR B O 1
ATOM 4311 N N . SER B 1 192 ? -25.171 4.240 57.736 1.00 13.24 192 SER B N 1
ATOM 4312 C CA . SER B 1 192 ? -25.204 5.036 58.950 1.00 17.93 192 SER B CA 1
ATOM 4313 C C . SER B 1 192 ? -25.191 6.479 58.484 1.00 20.45 192 SER B C 1
ATOM 4314 O O . SER B 1 192 ? -24.650 6.824 57.416 1.00 15.95 192 SER B O 1
ATOM 4317 N N . VAL B 1 193 ? -25.772 7.323 59.319 1.00 15.85 193 VAL B N 1
ATOM 4318 C CA . VAL B 1 193 ? -25.791 8.777 59.011 1.00 13.26 193 VAL B CA 1
ATOM 4319 C C . VAL B 1 193 ? -25.586 9.481 60.361 1.00 18.83 193 VAL B C 1
ATOM 4320 O O . VAL B 1 193 ? -26.252 9.140 61.359 1.00 14.20 193 VAL B O 1
ATOM 4324 N N . ALA B 1 194 ? -24.643 10.430 60.389 1.00 14.98 194 ALA B N 1
ATOM 4325 C CA . ALA B 1 194 ? -24.385 11.186 61.590 1.00 19.30 194 ALA B CA 1
ATOM 4326 C C . ALA B 1 194 ? -24.639 12.669 61.323 1.00 23.41 194 ALA B C 1
ATOM 4327 O O . ALA B 1 194 ? -24.354 13.163 60.233 1.00 17.81 194 ALA B O 1
ATOM 4329 N N . PHE B 1 195 ? -25.190 13.361 62.314 1.00 16.60 195 PHE B N 1
ATOM 4330 C CA . PHE B 1 195 ? -25.346 14.813 62.176 1.00 14.37 195 PHE B CA 1
ATOM 4331 C C . PHE B 1 195 ? -24.479 15.453 63.272 1.00 14.43 195 PHE B C 1
ATOM 4332 O O . PHE B 1 195 ? -24.281 14.923 64.365 1.00 20.89 195 PHE B O 1
ATOM 4340 N N . PRO B 1 196 ? -23.938 16.640 63.014 1.00 19.56 196 PRO B N 1
ATOM 4341 C CA . PRO B 1 196 ? -23.103 17.290 64.028 1.00 16.77 196 PRO B CA 1
ATOM 4342 C C . PRO B 1 196 ? -23.820 17.499 65.393 1.00 20.89 196 PRO B C 1
ATOM 4343 O O . PRO B 1 196 ? -23.241 17.338 66.490 1.00 25.62 196 PRO B O 1
ATOM 4347 N N . GLN B 1 197 ? -25.113 17.821 65.320 1.00 29.56 197 GLN B N 1
ATOM 4348 C CA . GLN B 1 197 ? -25.925 18.006 66.506 1.00 30.33 197 GLN B CA 1
ATOM 4349 C C . GLN B 1 197 ? -27.093 17.048 66.362 1.00 49.44 197 GLN B C 1
ATOM 4350 O O . GLN B 1 197 ? -27.906 17.148 65.434 1.00 25.39 197 GLN B O 1
ATOM 4356 N N . ALA B 1 198 ? -27.151 16.127 67.312 1.00 23.17 198 ALA B N 1
ATOM 4357 C CA . ALA B 1 198 ? -28.216 15.115 67.376 1.00 28.85 198 ALA B CA 1
ATOM 4358 C C . ALA B 1 198 ? -29.332 15.604 68.313 1.00 99.85 198 ALA B C 1
ATOM 4359 O O . ALA B 1 198 ? -29.147 16.620 68.961 1.00 30.35 198 ALA B O 1
ATOM 4361 N N . ASN B 1 199 ? -30.471 14.926 68.417 1.00 23.64 199 ASN B N 1
ATOM 4362 C CA . ASN B 1 199 ? -31.488 15.371 69.375 1.00 32.16 199 ASN B CA 1
ATOM 4363 C C . ASN B 1 199 ? -30.756 15.472 70.711 1.00 22.14 199 ASN B C 1
ATOM 4364 O O . ASN B 1 199 ? -30.145 14.550 71.253 1.00 24.00 199 ASN B O 1
ATOM 4369 N N . ALA B 1 200 ? -30.868 16.659 71.282 1.00 24.90 200 ALA B N 1
ATOM 4370 C CA . ALA B 1 200 ? -30.167 16.912 72.536 1.00 27.49 200 ALA B CA 1
ATOM 4371 C C . ALA B 1 200 ? -30.488 16.057 73.720 1.00 17.49 200 ALA B C 1
ATOM 4372 O O . ALA B 1 200 ? -29.654 15.715 74.548 1.00 29.44 200 ALA B O 1
ATOM 4374 N N . GLN B 1 201 ? -31.760 15.745 73.835 1.00 31.62 201 GLN B N 1
ATOM 4375 C CA . GLN B 1 201 ? -32.222 14.957 74.956 1.00 40.40 201 GLN B CA 1
ATOM 4376 C C . GLN B 1 201 ? -31.681 13.557 74.756 1.00 44.97 201 GLN B C 1
ATOM 4377 O O . GLN B 1 201 ? -31.196 12.872 75.674 1.00 23.78 201 GLN B O 1
ATOM 4383 N N . GLN B 1 202 ? -31.764 13.138 73.503 1.00 31.11 202 GLN B N 1
ATOM 4384 C CA . GLN B 1 202 ? -31.306 11.793 73.184 1.00 46.84 202 GLN B CA 1
ATOM 4385 C C . GLN B 1 202 ? -29.801 11.674 73.452 1.00 35.22 202 GLN B C 1
ATOM 4386 O O . GLN B 1 202 ? -29.331 10.815 74.208 1.00 26.18 202 GLN B O 1
ATOM 4392 N N . GLN B 1 203 ? -29.037 12.579 72.854 1.00 23.50 203 GLN B N 1
ATOM 4393 C CA . GLN B 1 203 ? -27.605 12.498 73.092 1.00 20.63 203 GLN B CA 1
ATOM 4394 C C . GLN B 1 203 ? -27.192 12.428 74.588 1.00 21.51 203 GLN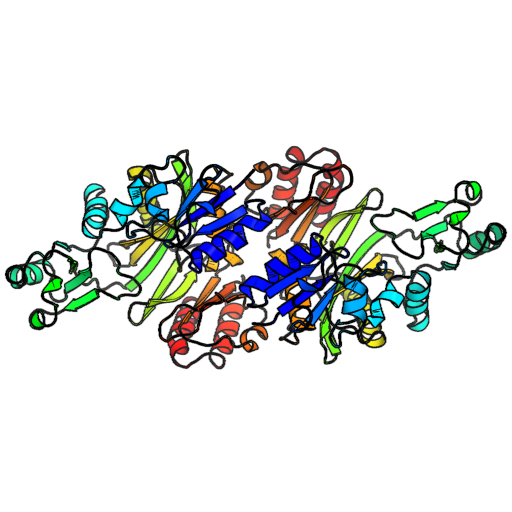 B C 1
ATOM 4395 O O . GLN B 1 203 ? -26.293 11.683 74.994 1.00 23.65 203 GLN B O 1
ATOM 4401 N N . ALA B 1 204 ? -27.835 13.256 75.416 1.00 23.19 204 ALA B N 1
ATOM 4402 C CA . ALA B 1 204 ? -27.545 13.327 76.840 1.00 22.83 204 ALA B CA 1
ATOM 4403 C C . ALA B 1 204 ? -27.891 12.009 77.513 1.00 30.48 204 ALA B C 1
ATOM 4404 O O . ALA B 1 204 ? -27.117 11.564 78.389 1.00 22.11 204 ALA B O 1
ATOM 4406 N N . ARG B 1 205 ? -29.045 11.430 77.145 1.00 28.95 205 ARG B N 1
ATOM 4407 C CA . ARG B 1 205 ? -29.419 10.138 77.753 1.00 29.58 205 ARG B CA 1
ATOM 4408 C C . ARG B 1 205 ? -28.362 9.084 77.394 1.00 19.03 205 ARG B C 1
ATOM 4409 O O . ARG B 1 205 ? -27.821 8.387 78.260 1.00 20.81 205 ARG B O 1
ATOM 4417 N N . ALA B 1 206 ? -28.016 9.017 76.110 1.00 28.62 206 ALA B N 1
ATOM 4418 C CA . ALA B 1 206 ? -26.982 8.065 75.685 1.00 20.49 206 ALA B CA 1
ATOM 4419 C C . ALA B 1 206 ? -25.659 8.308 76.426 1.00 16.81 206 ALA B C 1
ATOM 4420 O O . ALA B 1 206 ? -25.057 7.363 77.005 1.00 20.99 206 ALA B O 1
ATOM 4422 N N . GLU B 1 207 ? -25.183 9.564 76.429 1.00 17.43 207 GLU B N 1
ATOM 4423 C CA . GLU B 1 207 ? -23.889 9.807 77.109 1.00 21.96 207 GLU B CA 1
ATOM 4424 C C . GLU B 1 207 ? -23.901 9.422 78.585 1.00 19.76 207 GLU B C 1
ATOM 4425 O O . GLU B 1 207 ? -22.960 8.846 79.137 1.00 19.80 207 GLU B O 1
ATOM 4431 N N . GLU B 1 208 ? -25.020 9.728 79.237 1.00 29.48 208 GLU B N 1
ATOM 4432 C CA . GLU B 1 208 ? -25.090 9.348 80.634 1.00 22.72 208 GLU B CA 1
ATOM 4433 C C . GLU B 1 208 ? -25.048 7.854 80.738 1.00 25.46 208 GLU B C 1
ATOM 4434 O O . GLU B 1 208 ? -24.360 7.282 81.613 1.00 24.73 208 GLU B O 1
ATOM 4440 N N . MET B 1 209 ? -25.807 7.193 79.864 1.00 25.33 209 MET B N 1
ATOM 4441 C CA . MET B 1 209 ? -25.748 5.740 79.974 1.00 22.68 209 MET B CA 1
ATOM 4442 C C . MET B 1 209 ? -24.381 5.132 79.687 1.00 31.98 209 MET B C 1
ATOM 4443 O O . MET B 1 209 ? -23.865 4.311 80.466 1.00 24.02 209 MET B O 1
ATOM 4448 N N . LEU B 1 210 ? -23.783 5.550 78.580 1.00 20.58 210 LEU B N 1
ATOM 4449 C CA . LEU B 1 210 ? -22.485 4.971 78.268 1.00 17.83 210 LEU B CA 1
ATOM 4450 C C . LEU B 1 210 ? -21.365 5.301 79.273 1.00 22.05 210 LEU B C 1
ATOM 4451 O O . LEU B 1 210 ? -20.467 4.476 79.569 1.00 20.54 210 LEU B O 1
ATOM 4456 N N . SER B 1 211 ? -21.439 6.524 79.810 1.00 27.92 211 SER B N 1
ATOM 4457 C CA . SER B 1 211 ? -20.439 6.927 80.805 1.00 26.01 211 SER B CA 1
ATOM 4458 C C . SER B 1 211 ? -20.583 6.042 82.034 1.00 26.93 211 SER B C 1
ATOM 4459 O O . SER B 1 211 ? -19.592 5.564 82.601 1.00 24.92 211 SER B O 1
ATOM 4462 N N . ALA B 1 212 ? -21.837 5.826 82.447 1.00 38.78 212 ALA B N 1
ATOM 4463 C CA . ALA B 1 212 ? -22.080 4.970 83.602 1.00 30.15 212 ALA B CA 1
ATOM 4464 C C . ALA B 1 212 ? -21.454 3.624 83.274 1.00 28.83 212 ALA B C 1
ATOM 4465 O O . ALA B 1 212 ? -20.708 3.017 84.070 1.00 26.14 212 ALA B O 1
ATOM 4467 N N . ILE B 1 213 ? -21.765 3.140 82.075 1.00 27.20 213 ILE B N 1
ATOM 4468 C CA . ILE B 1 213 ? -21.182 1.853 81.708 1.00 18.77 213 ILE B CA 1
ATOM 4469 C C . ILE B 1 213 ? -19.664 1.781 81.744 1.00 25.07 213 ILE B C 1
ATOM 4470 O O . ILE B 1 213 ? -19.112 0.876 82.384 1.00 22.72 213 ILE B O 1
ATOM 4475 N N . MET B 1 214 ? -18.990 2.698 81.047 1.00 23.01 214 MET B N 1
ATOM 4476 C CA . MET B 1 214 ? -17.532 2.579 81.038 1.00 18.51 214 MET B CA 1
ATOM 4477 C C . MET B 1 214 ? -16.885 2.788 82.395 1.00 21.40 214 MET B C 1
ATOM 4478 O O . MET B 1 214 ? -15.859 2.219 82.751 1.00 18.81 214 MET B O 1
ATOM 4483 N N . GLN B 1 215 ? -17.512 3.674 83.152 1.00 31.67 215 GLN B N 1
ATOM 4484 C CA . GLN B 1 215 ? -16.974 3.942 84.468 1.00 30.94 215 GLN B CA 1
ATOM 4485 C C . GLN B 1 215 ? -17.177 2.674 85.304 1.00 39.10 215 GLN B C 1
ATOM 4486 O O . GLN B 1 215 ? -16.236 2.185 85.926 1.00 24.80 215 GLN B O 1
ATOM 4492 N N . GLU B 1 216 ? -18.396 2.131 85.294 1.00 22.48 216 GLU B N 1
ATOM 4493 C CA . GLU B 1 216 ? -18.649 0.923 86.048 1.00 31.03 216 GLU B CA 1
ATOM 4494 C C . GLU B 1 216 ? -17.604 -0.106 85.708 1.00 31.66 216 GLU B C 1
ATOM 4495 O O . GLU B 1 216 ? -17.039 -0.736 86.589 1.00 28.47 216 GLU B O 1
ATOM 4501 N N . LEU B 1 217 ? -17.331 -0.281 84.424 1.00 19.10 217 LEU B N 1
ATOM 4502 C CA . LEU B 1 217 ? -16.313 -1.252 84.055 1.00 19.58 217 LEU B CA 1
ATOM 4503 C C . LEU B 1 217 ? -14.803 -0.909 84.196 1.00 38.21 217 LEU B C 1
ATOM 4504 O O . LEU B 1 217 ? -13.959 -1.814 84.068 1.00 22.92 217 LEU B O 1
ATOM 4509 N N . GLY B 1 218 ? -14.433 0.363 84.376 1.00 27.06 218 GLY B N 1
ATOM 4510 C CA . GLY B 1 218 ? -13.002 0.719 84.466 1.00 22.39 218 GLY B CA 1
ATOM 4511 C C . GLY B 1 218 ? -12.441 0.610 83.031 1.00 23.21 218 GLY B C 1
ATOM 4512 O O . GLY B 1 218 ? -11.277 0.265 82.805 1.00 23.95 218 GLY B O 1
ATOM 4513 N N . TYR B 1 219 ? -13.307 0.845 82.057 1.00 21.72 219 TYR B N 1
ATOM 4514 C CA . TYR B 1 219 ? -12.902 0.669 80.673 1.00 17.19 219 TYR B CA 1
ATOM 4515 C C . TYR B 1 219 ? -12.099 1.799 80.115 1.00 16.58 219 TYR B C 1
ATOM 4516 O O . TYR B 1 219 ? -12.400 2.956 80.333 1.00 21.11 219 TYR B O 1
ATOM 4525 N N . VAL B 1 220 ? -11.070 1.439 79.364 1.00 22.65 220 VAL B N 1
ATOM 4526 C CA . VAL B 1 220 ? -10.266 2.475 78.734 1.00 20.37 220 VAL B CA 1
ATOM 4527 C C . VAL B 1 220 ? -10.238 2.195 77.215 1.00 18.68 220 VAL B C 1
ATOM 4528 O O . VAL B 1 220 ? -9.820 1.126 76.797 1.00 18.31 220 VAL B O 1
ATOM 4532 N N . GLY B 1 221 ? -10.629 3.159 76.393 1.00 17.43 221 GLY B N 1
ATOM 4533 C CA . GLY B 1 221 ? -10.596 2.935 74.956 1.00 13.65 221 GLY B CA 1
ATOM 4534 C C . GLY B 1 221 ? -11.942 3.296 74.447 1.00 18.08 221 GLY B C 1
ATOM 4535 O O . GLY B 1 221 ? -12.788 3.857 75.169 1.00 17.08 221 GLY B O 1
ATOM 4536 N N . VAL B 1 222 ? -12.136 2.932 73.183 1.00 15.43 222 VAL B N 1
ATOM 4537 C CA . VAL B 1 222 ? -13.420 3.162 72.544 1.00 10.93 222 VAL B CA 1
ATOM 4538 C C . VAL B 1 222 ? -14.461 2.052 72.788 1.00 17.63 222 VAL B C 1
ATOM 4539 O O . VAL B 1 222 ? -14.139 0.867 72.718 1.00 16.30 222 VAL B O 1
ATOM 4543 N N . MET B 1 223 ? -15.712 2.448 73.037 1.00 19.90 223 MET B N 1
ATOM 4544 C CA . MET B 1 223 ? -16.774 1.469 73.198 1.00 16.74 223 MET B CA 1
ATOM 4545 C C . MET B 1 223 ? -17.937 2.003 72.427 1.00 10.87 223 MET B C 1
ATOM 4546 O O . MET B 1 223 ? -18.083 3.225 72.273 1.00 18.47 223 MET B O 1
ATOM 4551 N N . ALA B 1 224 ? -18.766 1.103 71.897 1.00 15.22 224 ALA B N 1
ATOM 4552 C CA . ALA B 1 224 ? -19.958 1.574 71.182 1.00 22.63 224 ALA B CA 1
ATOM 4553 C C . ALA B 1 224 ? -21.185 0.998 71.887 1.00 21.22 224 ALA B C 1
ATOM 4554 O O . ALA B 1 224 ? -21.137 -0.123 72.356 1.00 16.80 224 ALA B O 1
ATOM 4556 N N . MET B 1 225 ? -22.258 1.776 71.913 1.00 15.60 225 MET B N 1
ATOM 4557 C CA . MET B 1 225 ? -23.498 1.336 72.518 1.00 16.54 225 MET B CA 1
ATOM 4558 C C . MET B 1 225 ? -24.615 1.507 71.473 1.00 12.93 225 MET B C 1
ATOM 4559 O O . MET B 1 225 ? -24.914 2.614 71.082 1.00 13.89 225 MET B O 1
ATOM 4564 N N . GLU B 1 226 ? -25.258 0.399 71.061 1.00 16.68 226 GLU B N 1
ATOM 4565 C CA . GLU B 1 226 ? -26.350 0.426 70.071 1.00 14.72 226 GLU B CA 1
ATOM 4566 C C . GLU B 1 226 ? -27.628 0.523 70.896 1.00 15.01 226 GLU B C 1
ATOM 4567 O O . GLU B 1 226 ? -27.761 -0.209 71.891 1.00 17.66 226 GLU B O 1
ATOM 4573 N N . CYS B 1 227 ? -28.535 1.397 70.479 1.00 17.59 227 CYS B N 1
ATOM 4574 C CA . CYS B 1 227 ? -29.764 1.632 71.231 1.00 24.24 227 CYS B CA 1
ATOM 4575 C C . CYS B 1 227 ? -30.927 1.642 70.299 1.00 19.57 227 CYS B C 1
ATOM 4576 O O . CYS B 1 227 ? -30.752 1.858 69.106 1.00 20.29 227 CYS B O 1
ATOM 4579 N N . PHE B 1 228 ? -32.111 1.500 70.889 1.00 16.43 228 PHE B N 1
ATOM 4580 C CA . PHE B 1 228 ? -33.325 1.554 70.118 1.00 13.24 228 PHE B CA 1
ATOM 4581 C C . PHE B 1 228 ? -34.044 2.802 70.632 1.00 20.08 228 PHE B C 1
ATOM 4582 O O . PHE B 1 228 ? -34.037 3.102 71.832 1.00 19.34 228 PHE B O 1
ATOM 4590 N N . VAL B 1 229 ? -34.609 3.530 69.678 1.00 14.88 229 VAL B N 1
ATOM 4591 C CA . VAL B 1 229 ? -35.369 4.733 69.971 1.00 18.55 229 VAL B CA 1
ATOM 4592 C C . VAL B 1 229 ? -36.853 4.285 70.158 1.00 22.12 229 VAL B C 1
ATOM 4593 O O . VAL B 1 229 ? -37.464 3.690 69.264 1.00 20.43 229 VAL B O 1
ATOM 4597 N N . THR B 1 230 ? -37.432 4.638 71.304 1.00 20.50 230 THR B N 1
ATOM 4598 C CA . THR B 1 230 ? -38.845 4.348 71.655 1.00 18.70 230 THR B CA 1
ATOM 4599 C C . THR B 1 230 ? -39.369 5.640 72.272 1.00 46.96 230 THR B C 1
ATOM 4600 O O . THR B 1 230 ? -38.566 6.513 72.622 1.00 26.23 230 THR B O 1
ATOM 4604 N N . PRO B 1 231 ? -40.685 5.764 72.448 1.00 36.93 231 PRO B N 1
ATOM 4605 C CA . PRO B 1 231 ? -41.226 7.003 73.039 1.00 24.13 231 PRO B CA 1
ATOM 4606 C C . PRO B 1 231 ? -40.797 7.242 74.511 1.00 32.93 231 PRO B C 1
ATOM 4607 O O . PRO B 1 231 ? -40.852 8.371 74.984 1.00 55.17 231 PRO B O 1
ATOM 4611 N N . GLN B 1 232 ? -40.368 6.221 75.246 1.00 21.94 232 GLN B N 1
ATOM 4612 C CA . GLN B 1 232 ? -39.984 6.433 76.641 1.00 22.55 232 GLN B CA 1
ATOM 4613 C C . GLN B 1 232 ? -38.521 6.809 76.570 1.00 37.98 232 GLN B C 1
ATOM 4614 O O . GLN B 1 232 ? -37.886 6.940 77.612 1.00 37.37 232 GLN B O 1
ATOM 4620 N N . GLY B 1 233 ? -37.964 6.893 75.363 1.00 33.91 233 GLY B N 1
ATOM 4621 C CA . GLY B 1 233 ? -36.540 7.204 75.238 1.00 25.97 233 GLY B CA 1
ATOM 4622 C C . GLY B 1 233 ? -35.764 6.025 74.686 1.00 25.69 233 GLY B C 1
ATOM 4623 O O . GLY B 1 233 ? -36.326 5.089 74.128 1.00 28.23 233 GLY B O 1
ATOM 4624 N N . LEU B 1 234 ? -34.451 6.080 74.829 1.00 20.61 234 LEU B N 1
ATOM 4625 C CA . LEU B 1 234 ? -33.608 5.019 74.300 1.00 20.00 234 LEU B CA 1
ATOM 4626 C C . LEU B 1 234 ? -33.530 3.781 75.139 1.00 36.34 234 LEU B C 1
ATOM 4627 O O . LEU B 1 234 ? -33.466 3.855 76.364 1.00 20.87 234 LEU B O 1
ATOM 4632 N N . LEU B 1 235 ? -33.452 2.656 74.437 1.00 18.98 235 LEU B N 1
ATOM 4633 C CA . LEU B 1 235 ? -33.234 1.394 75.096 1.00 16.90 235 LEU B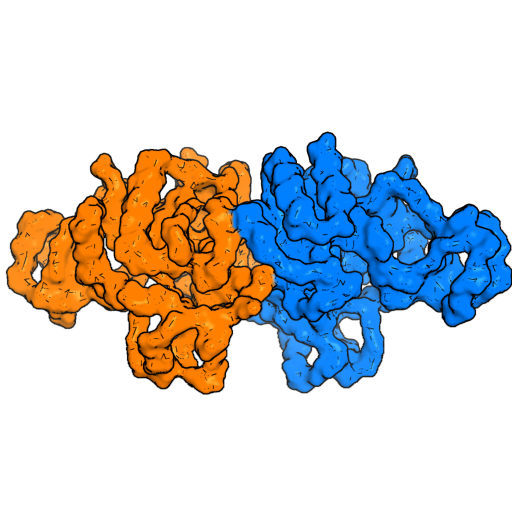 CA 1
ATOM 4634 C C . LEU B 1 235 ? -31.889 0.915 74.559 1.00 17.99 235 LEU B C 1
ATOM 4635 O O . LEU B 1 235 ? -31.581 1.005 73.348 1.00 22.75 235 LEU B O 1
ATOM 4640 N N . ILE B 1 236 ? -31.077 0.379 75.443 1.00 18.59 236 ILE B N 1
ATOM 4641 C CA . ILE B 1 236 ? -29.803 -0.128 74.934 1.00 23.40 236 ILE B CA 1
ATOM 4642 C C . ILE B 1 236 ? -29.967 -1.553 74.409 1.00 25.43 236 ILE B C 1
ATOM 4643 O O . ILE B 1 236 ? -30.498 -2.441 75.099 1.00 23.97 236 ILE B O 1
ATOM 4648 N N . ASN B 1 237 ? -29.495 -1.777 73.189 1.00 19.53 237 ASN B N 1
ATOM 4649 C CA . ASN B 1 237 ? -29.563 -3.085 72.534 1.00 17.30 237 ASN B CA 1
ATOM 4650 C C . ASN B 1 237 ? -28.369 -3.968 72.922 1.00 16.43 237 ASN B C 1
ATOM 4651 O O . ASN B 1 237 ? -28.510 -5.040 73.484 1.00 19.90 237 ASN B O 1
ATOM 4656 N N . GLU B 1 238 ? -27.166 -3.467 72.670 1.00 18.99 238 GLU B N 1
ATOM 4657 C CA . GLU B 1 238 ? -25.946 -4.177 73.009 1.00 14.61 238 GLU B CA 1
ATOM 4658 C C . GLU B 1 238 ? -24.747 -3.232 72.908 1.00 10.68 238 GLU B C 1
ATOM 4659 O O . GLU B 1 238 ? -24.797 -2.094 72.404 1.00 16.24 238 GLU B O 1
ATOM 4665 N N . LEU B 1 239 ? -23.660 -3.715 73.467 1.00 12.43 239 LEU B N 1
ATOM 4666 C CA . LEU B 1 239 ? -22.405 -2.939 73.464 1.00 16.42 239 LEU B CA 1
ATOM 4667 C C . LEU B 1 239 ? -21.285 -3.709 72.694 1.00 23.56 239 LEU B C 1
ATOM 4668 O O . LEU B 1 239 ? -21.291 -4.953 72.608 1.00 17.81 239 LEU B O 1
ATOM 4673 N N . ALA B 1 240 ? -20.311 -2.975 72.143 1.00 14.74 240 ALA B N 1
ATOM 4674 C CA . ALA B 1 240 ? -19.133 -3.533 71.446 1.00 20.07 240 ALA B CA 1
ATOM 4675 C C . ALA B 1 240 ? -17.948 -2.864 72.132 1.00 18.60 240 ALA B C 1
ATOM 4676 O O . ALA B 1 240 ? -17.814 -1.633 72.108 1.00 17.56 240 ALA B O 1
ATOM 4678 N N . PRO B 1 241 ? -17.137 -3.670 72.793 1.00 17.57 241 PRO B N 1
ATOM 4679 C CA . PRO B 1 241 ? -15.987 -3.131 73.531 1.00 16.12 241 PRO B CA 1
ATOM 4680 C C . PRO B 1 241 ? -14.861 -2.881 72.539 1.00 18.89 241 PRO B C 1
ATOM 4681 O O . PRO B 1 241 ? -13.761 -3.481 72.643 1.00 20.17 241 PRO B O 1
ATOM 4685 N N . ARG B 1 242 ? -15.134 -1.962 71.613 1.00 16.57 242 ARG B N 1
ATOM 4686 C CA . ARG B 1 242 ? -14.132 -1.615 70.623 1.00 15.07 242 ARG B CA 1
ATOM 4687 C C . ARG B 1 242 ? -14.687 -0.601 69.651 1.00 11.84 242 ARG B C 1
ATOM 4688 O O . ARG B 1 242 ? -15.864 -0.259 69.747 1.00 16.22 242 ARG B O 1
ATOM 4696 N N . VAL B 1 243 ? -13.851 -0.151 68.700 1.00 15.03 243 VAL B N 1
ATOM 4697 C CA . VAL B 1 243 ? -14.286 0.727 67.590 1.00 12.27 243 VAL B CA 1
ATOM 4698 C C . VAL B 1 243 ? -15.370 -0.175 66.935 1.00 19.07 243 VAL B C 1
ATOM 4699 O O . VAL B 1 243 ? -15.326 -1.419 67.008 1.00 17.58 243 VAL B O 1
ATOM 4703 N N . HIS B 1 244 ? -16.368 0.443 66.318 1.00 14.03 244 HIS B N 1
ATOM 4704 C CA . HIS B 1 244 ? -17.522 -0.241 65.782 1.00 10.74 244 HIS B CA 1
ATOM 4705 C C . HIS B 1 244 ? -17.894 0.209 64.366 1.00 19.58 244 HIS B C 1
ATOM 4706 O O . HIS B 1 244 ? -17.656 1.367 64.016 1.00 15.19 244 HIS B O 1
ATOM 4713 N N . ASN B 1 245 ? -18.503 -0.686 63.591 1.00 13.60 245 ASN B N 1
ATOM 4714 C CA . ASN B 1 245 ? -18.845 -0.325 62.221 1.00 11.67 245 ASN B CA 1
ATOM 4715 C C . ASN B 1 245 ? -19.645 0.966 62.130 1.00 17.31 245 ASN B C 1
ATOM 4716 O O . ASN B 1 245 ? -19.443 1.686 61.147 1.00 15.15 245 ASN B O 1
ATOM 4721 N N . SER B 1 246 ? -20.569 1.236 63.068 1.00 12.64 246 SER B N 1
ATOM 4722 C CA . SER B 1 246 ? -21.334 2.454 62.867 1.00 11.07 246 SER B CA 1
ATOM 4723 C C . SER B 1 246 ? -20.477 3.725 63.053 1.00 15.40 246 SER B C 1
ATOM 4724 O O . SER B 1 246 ? -20.955 4.838 62.774 1.00 13.44 246 SER B O 1
ATOM 4727 N N . GLY B 1 247 ? -19.223 3.611 63.491 1.00 10.79 247 GLY B N 1
ATOM 4728 C CA . GLY B 1 247 ? -18.415 4.800 63.711 1.00 10.35 247 GLY B CA 1
ATOM 4729 C C . GLY B 1 247 ? -17.408 4.997 62.590 1.00 22.16 247 GLY B C 1
ATOM 4730 O O . GLY B 1 247 ? -16.504 5.864 62.697 1.00 14.45 247 GLY B O 1
ATOM 4731 N N . HIS B 1 248 ? -17.515 4.194 61.523 1.00 13.87 248 HIS B N 1
ATOM 4732 C CA . HIS B 1 248 ? -16.504 4.362 60.448 1.00 11.08 248 HIS B CA 1
ATOM 4733 C C . HIS B 1 248 ? -16.527 5.752 59.814 1.00 11.23 248 HIS B C 1
ATOM 4734 O O . HIS B 1 248 ? -15.510 6.239 59.290 1.00 16.34 248 HIS B O 1
ATOM 4741 N N . TRP B 1 249 ? -17.702 6.365 59.847 1.00 15.06 249 TRP B N 1
ATOM 4742 C CA . TRP B 1 249 ? -17.789 7.696 59.256 1.00 14.52 249 TRP B CA 1
ATOM 4743 C C . TRP B 1 249 ? -16.795 8.693 59.859 1.00 14.34 249 TRP B C 1
ATOM 4744 O O . TRP B 1 249 ? -16.454 9.696 59.217 1.00 18.70 249 TRP B O 1
ATOM 4755 N N . THR B 1 250 ? -16.383 8.435 61.100 1.00 10.25 250 THR B N 1
ATOM 4756 C CA . THR B 1 250 ? -15.456 9.308 61.788 1.00 11.07 250 THR B CA 1
ATOM 4757 C C . THR B 1 250 ? -14.092 9.342 61.124 1.00 14.08 250 THR B C 1
ATOM 4758 O O . THR B 1 250 ? -13.292 10.235 61.422 1.00 15.06 250 THR B O 1
ATOM 4762 N N . GLN B 1 251 ? -13.826 8.420 60.183 1.00 15.47 251 GLN B N 1
ATOM 4763 C CA . GLN B 1 251 ? -12.537 8.415 59.475 1.00 15.19 251 GLN B CA 1
ATOM 4764 C C . GLN B 1 251 ? -12.420 9.653 58.592 1.00 17.32 251 GLN B C 1
ATOM 4765 O O . GLN B 1 251 ? -11.336 10.191 58.354 1.00 14.56 251 GLN B O 1
ATOM 4771 N N . ASN B 1 252 ? -13.555 10.096 58.099 1.00 12.73 252 ASN B N 1
ATOM 4772 C CA . ASN B 1 252 ? -13.466 11.269 57.258 1.00 11.65 252 ASN B CA 1
ATOM 4773 C C . ASN B 1 252 ? -14.345 12.405 57.772 1.00 19.19 252 ASN B C 1
ATOM 4774 O O . ASN B 1 252 ? -14.143 13.549 57.322 1.00 16.55 252 ASN B O 1
ATOM 4779 N N . GLY B 1 253 ? -15.275 12.117 58.682 1.00 14.61 253 GLY B N 1
ATOM 4780 C CA . GLY B 1 253 ? -16.194 13.157 59.147 1.00 16.60 253 GLY B CA 1
ATOM 4781 C C . GLY B 1 253 ? -15.981 13.792 60.492 1.00 12.62 253 GLY B C 1
ATOM 4782 O O . GLY B 1 253 ? -16.812 14.591 60.936 1.00 15.72 253 GLY B O 1
ATOM 4783 N N . ALA B 1 254 ? -14.894 13.422 61.160 1.00 12.75 254 ALA B N 1
ATOM 4784 C CA . ALA B 1 254 ? -14.541 13.987 62.466 1.00 12.17 254 ALA B CA 1
ATOM 4785 C C . ALA B 1 254 ? -13.044 14.334 62.380 1.00 14.62 254 ALA B C 1
ATOM 4786 O O . ALA B 1 254 ? -12.291 13.715 61.621 1.00 17.24 254 ALA B O 1
ATOM 4788 N N . SER B 1 255 ? -12.595 15.262 63.225 1.00 12.39 255 SER B N 1
ATOM 4789 C CA . SER B 1 255 ? -11.179 15.654 63.288 1.00 14.47 255 SER B CA 1
ATOM 4790 C C . SER B 1 255 ? -10.324 14.525 63.917 1.00 16.57 255 SER B C 1
ATOM 4791 O O . SER B 1 255 ? -9.108 14.490 63.686 1.00 18.15 255 SER B O 1
ATOM 4794 N N . ILE B 1 256 ? -10.903 13.630 64.715 1.00 12.74 256 ILE B N 1
ATOM 4795 C CA . ILE B 1 256 ? -10.172 12.504 65.310 1.00 12.92 256 ILE B CA 1
ATOM 4796 C C . ILE B 1 256 ? -11.044 11.290 65.066 1.00 11.55 256 ILE B C 1
ATOM 4797 O O . ILE B 1 256 ? -12.234 11.273 65.401 1.00 13.75 256 ILE B O 1
ATOM 4802 N N . SER B 1 257 ? -10.516 10.276 64.396 1.00 12.66 257 SER B N 1
ATOM 4803 C CA . SER B 1 257 ? -11.395 9.157 64.113 1.00 11.84 257 SER B CA 1
ATOM 4804 C C . SER B 1 257 ? -11.539 8.233 65.298 1.00 11.34 257 SER B C 1
ATOM 4805 O O . SER B 1 257 ? -10.749 8.360 66.234 1.00 11.68 257 SER B O 1
ATOM 4808 N N . GLN B 1 258 ? -12.520 7.317 65.257 1.00 10.96 258 GLN B N 1
ATOM 4809 C CA . GLN B 1 258 ? -12.694 6.401 66.371 1.00 9.45 258 GLN B CA 1
ATOM 4810 C C . GLN B 1 258 ? -11.438 5.529 66.434 1.00 11.56 258 GLN B C 1
ATOM 4811 O O . GLN B 1 258 ? -11.053 5.106 67.516 1.00 13.48 258 GLN B O 1
ATOM 4817 N N . PHE B 1 259 ? -10.733 5.311 65.328 1.00 8.92 259 PHE B N 1
ATOM 4818 C CA . PHE B 1 259 ? -9.519 4.481 65.391 1.00 9.82 259 PHE B CA 1
ATOM 4819 C C . PHE B 1 259 ? -8.411 5.240 66.135 1.00 9.39 259 PHE B C 1
ATOM 4820 O O . PHE B 1 259 ? -7.747 4.723 67.037 1.00 15.63 259 PHE B O 1
ATOM 4828 N N . GLU B 1 260 ? -8.299 6.515 65.762 1.00 13.26 260 GLU B N 1
ATOM 4829 C CA . GLU B 1 260 ? -7.323 7.360 66.424 1.00 12.72 260 GLU B CA 1
ATOM 4830 C C . GLU B 1 260 ? -7.709 7.514 67.881 1.00 10.80 260 GLU B C 1
ATOM 4831 O O . GLU B 1 260 ? -6.843 7.510 68.753 1.00 14.83 260 GLU B O 1
ATOM 4837 N N . LEU B 1 261 ? -8.989 7.708 68.150 1.00 11.19 261 LEU B N 1
ATOM 4838 C CA . LEU B 1 261 ? -9.345 7.913 69.546 1.00 16.42 261 LEU B CA 1
ATOM 4839 C C . LEU B 1 261 ? -9.010 6.707 70.400 1.00 14.86 261 LEU B C 1
ATOM 4840 O O . LEU B 1 261 ? -8.542 6.843 71.521 1.00 13.04 261 LEU B O 1
ATOM 4845 N N . HIS B 1 262 ? -9.286 5.510 69.883 1.00 9.91 262 HIS B N 1
ATOM 4846 C CA . HIS B 1 262 ? -8.957 4.281 70.609 1.00 9.83 262 HIS B CA 1
ATOM 4847 C C . HIS B 1 262 ? -7.475 4.194 70.912 1.00 13.40 262 HIS B C 1
ATOM 4848 O O . HIS B 1 262 ? -7.057 3.898 72.014 1.00 17.84 262 HIS B O 1
ATOM 4855 N N . LEU B 1 263 ? -6.654 4.537 69.930 1.00 13.99 263 LEU B N 1
ATOM 4856 C CA . LEU B 1 263 ? -5.207 4.428 70.167 1.00 13.83 263 LEU B CA 1
ATOM 4857 C C . LEU B 1 263 ? -4.749 5.493 71.147 1.00 13.14 263 LEU B C 1
ATOM 4858 O O . LEU B 1 263 ? -3.838 5.264 71.938 1.00 16.35 263 LEU B O 1
ATOM 4863 N N . ARG B 1 264 ? -5.389 6.655 71.080 1.00 16.67 264 ARG B N 1
ATOM 4864 C CA . ARG B 1 264 ? -5.038 7.701 72.031 1.00 15.40 264 ARG B CA 1
ATOM 4865 C C . ARG B 1 264 ? -5.317 7.257 73.440 1.00 17.27 264 ARG B C 1
ATOM 4866 O O . ARG B 1 264 ? -4.476 7.402 74.321 1.00 16.16 264 ARG B O 1
ATOM 4874 N N . ALA B 1 265 ? -6.511 6.732 73.639 1.00 18.81 265 ALA B N 1
ATOM 4875 C CA . ALA B 1 265 ? -6.908 6.281 74.969 1.00 18.74 265 ALA B CA 1
ATOM 4876 C C . ALA B 1 265 ? -5.986 5.223 75.525 1.00 17.56 265 ALA B C 1
ATOM 4877 O O . ALA B 1 265 ? -5.443 5.296 76.644 1.00 17.80 265 ALA B O 1
ATOM 4879 N N . ILE B 1 266 ? -5.797 4.196 74.713 1.00 18.45 266 ILE B N 1
ATOM 4880 C CA . ILE B 1 266 ? -4.966 3.110 75.201 1.00 19.18 266 ILE B CA 1
ATOM 4881 C C . ILE B 1 266 ? -3.487 3.396 75.429 1.00 25.24 266 ILE B C 1
ATOM 4882 O O . ILE B 1 266 ? -2.832 2.665 76.183 1.00 20.09 266 ILE B O 1
ATOM 4887 N N . THR B 1 267 ? -2.967 4.410 74.739 1.00 16.62 267 THR B N 1
ATOM 4888 C CA . THR B 1 267 ? -1.566 4.815 74.848 1.00 21.16 267 THR B CA 1
ATOM 4889 C C . THR B 1 267 ? -1.418 6.027 75.772 1.00 18.15 267 THR B C 1
ATOM 4890 O O . THR B 1 267 ? -0.351 6.604 75.971 1.00 31.37 267 THR B O 1
ATOM 4894 N N . ASP B 1 268 ? -2.524 6.384 76.376 1.00 20.27 268 ASP B N 1
ATOM 4895 C CA . ASP B 1 268 ? -2.450 7.490 77.281 1.00 23.36 268 ASP B CA 1
ATOM 4896 C C . ASP B 1 268 ? -2.056 8.760 76.591 1.00 26.78 268 ASP B C 1
ATOM 4897 O O . ASP B 1 268 ? -1.333 9.546 77.179 1.00 28.87 268 ASP B O 1
ATOM 4902 N N . LEU B 1 269 ? -2.537 8.982 75.371 1.00 19.27 269 LEU B N 1
ATOM 4903 C CA . LEU B 1 269 ? -2.277 10.241 74.663 1.00 16.76 269 LEU B CA 1
ATOM 4904 C C . LEU B 1 269 ? -3.459 11.193 74.937 1.00 27.74 269 LEU B C 1
ATOM 4905 O O . LEU B 1 269 ? -4.466 10.781 75.513 1.00 22.00 269 LEU B O 1
ATOM 4910 N N . PRO B 1 270 ? -3.408 12.460 74.515 1.00 19.05 270 PRO B N 1
ATOM 4911 C CA . PRO B 1 270 ? -4.532 13.344 74.815 1.00 14.97 270 PRO B CA 1
ATOM 4912 C C . PRO B 1 270 ? -5.826 12.886 74.180 1.00 44.53 270 PRO B C 1
ATOM 4913 O O . PRO B 1 270 ? -5.851 12.339 73.071 1.00 16.02 270 PRO B O 1
ATOM 4917 N N . LEU B 1 271 ? -6.901 13.195 74.892 1.00 20.56 271 LEU B N 1
ATOM 4918 C CA . LEU B 1 271 ? -8.230 12.837 74.482 1.00 17.07 271 LEU B CA 1
ATOM 4919 C C . LEU B 1 271 ? -9.235 13.981 74.446 1.00 15.41 271 LEU B C 1
ATOM 4920 O O . LEU B 1 271 ? -10.235 13.933 75.144 1.00 19.85 271 LEU B O 1
ATOM 4925 N N . PRO B 1 272 ? -8.998 15.005 73.622 1.00 19.70 272 PRO B N 1
ATOM 4926 C CA . PRO B 1 272 ? -9.930 16.091 73.429 1.00 19.56 272 PRO B CA 1
ATOM 4927 C C . PRO B 1 272 ? -11.142 15.581 72.645 1.00 23.43 272 PRO B C 1
ATOM 4928 O O . PRO B 1 272 ? -11.135 14.554 71.956 1.00 20.02 272 PRO B O 1
ATOM 4932 N N . GLN B 1 273 ? -12.199 16.364 72.725 1.00 17.09 273 GLN B N 1
ATOM 4933 C CA . GLN B 1 273 ? -13.447 15.998 72.062 1.00 23.19 273 GLN B CA 1
ATOM 4934 C C . GLN B 1 273 ? -13.222 16.146 70.546 1.00 24.17 273 GLN B C 1
ATOM 4935 O O . GLN B 1 273 ? -12.870 17.196 70.054 1.00 19.44 273 GLN B O 1
ATOM 4941 N N . PRO B 1 274 ? -13.455 15.113 69.760 1.00 21.42 274 PRO B N 1
ATOM 4942 C CA . PRO B 1 274 ? -13.241 15.274 68.328 1.00 19.82 274 PRO B CA 1
ATOM 4943 C C . PRO B 1 274 ? -14.132 16.364 67.758 1.00 21.98 274 PRO B C 1
ATOM 4944 O O . PRO B 1 274 ? -15.259 16.469 68.247 1.00 18.91 274 PRO B O 1
ATOM 4948 N N . VAL B 1 275 ? -13.699 17.106 66.725 1.00 14.95 275 VAL B N 1
ATOM 4949 C CA . VAL B 1 275 ? -14.587 18.111 66.152 1.00 14.79 275 VAL B CA 1
ATOM 4950 C C . VAL B 1 275 ? -15.485 17.493 65.056 1.00 24.47 275 VAL B C 1
ATOM 4951 O O . VAL B 1 275 ? -15.021 16.663 64.249 1.00 18.46 275 VAL B O 1
ATOM 4955 N N . VAL B 1 276 ? -16.780 17.813 65.039 1.00 13.37 276 VAL B N 1
ATOM 4956 C CA . VAL B 1 276 ? -17.653 17.291 63.985 1.00 12.97 276 VAL B CA 1
ATOM 4957 C C . VAL B 1 276 ? -18.499 18.474 63.570 1.00 19.06 276 VAL B C 1
ATOM 4958 O O . VAL B 1 276 ? -19.316 18.958 64.354 1.00 17.38 276 VAL B O 1
ATOM 4962 N N . ASN B 1 277 ? -18.324 18.951 62.346 1.00 18.05 277 ASN B N 1
ATOM 4963 C CA . ASN B 1 277 ? -19.067 20.132 61.931 1.00 13.91 277 ASN B CA 1
ATOM 4964 C C . ASN B 1 277 ? -20.102 19.824 60.871 1.00 19.36 277 ASN B C 1
ATOM 4965 O O . ASN B 1 277 ? -20.978 20.635 60.684 1.00 19.92 277 ASN B O 1
ATOM 4970 N N . ASN B 1 278 ? -19.963 18.769 60.067 1.00 18.85 278 ASN B N 1
ATOM 4971 C CA . ASN B 1 278 ? -20.878 18.476 58.940 1.00 12.43 278 ASN B CA 1
ATOM 4972 C C . ASN B 1 278 ? -21.411 17.054 59.085 1.00 20.23 278 ASN B C 1
ATOM 4973 O O . ASN B 1 278 ? -20.876 16.229 59.842 1.00 15.30 278 ASN B O 1
ATOM 4978 N N . PRO B 1 279 ? -22.477 16.764 58.348 1.00 15.75 279 PRO B N 1
ATOM 4979 C CA . PRO B 1 279 ? -23.039 15.411 58.446 1.00 18.78 279 PRO B CA 1
ATOM 4980 C C . PRO B 1 279 ? -22.170 14.461 57.635 1.00 23.61 279 PRO B C 1
ATOM 4981 O O . PRO B 1 279 ? -21.402 14.930 56.785 1.00 20.00 279 PRO B O 1
ATOM 4985 N N . SER B 1 280 ? -22.318 13.165 57.905 1.00 14.65 280 SER B N 1
ATOM 4986 C CA . SER B 1 280 ? -21.590 12.142 57.169 1.00 17.60 280 SER B CA 1
ATOM 4987 C C . SER B 1 280 ? -22.562 10.988 56.878 1.00 14.23 280 SER B C 1
ATOM 4988 O O . SER B 1 280 ? -23.523 10.797 57.650 1.00 16.41 280 SER B O 1
ATOM 4991 N N . VAL B 1 281 ? -22.292 10.200 55.822 1.00 16.23 281 VAL B N 1
ATOM 4992 C CA . VAL B 1 281 ? -23.056 8.990 55.407 1.00 11.58 281 VAL B CA 1
ATOM 4993 C C . VAL B 1 281 ? -21.964 7.932 55.161 1.00 14.47 281 VAL B C 1
ATOM 4994 O O . VAL B 1 281 ? -20.891 8.266 54.652 1.00 16.97 281 VAL B O 1
ATOM 4998 N N . MET B 1 282 ? -22.243 6.706 55.578 1.00 12.21 282 MET B N 1
ATOM 4999 C CA . MET B 1 282 ? -21.360 5.584 55.364 1.00 12.84 282 MET B CA 1
ATOM 5000 C C . MET B 1 282 ? -22.291 4.537 54.779 1.00 11.04 282 MET B C 1
ATOM 5001 O O . MET B 1 282 ? -23.322 4.215 55.352 1.00 13.51 282 MET B O 1
ATOM 5006 N N . ILE B 1 283 ? -21.850 3.945 53.683 1.00 12.79 283 ILE B N 1
ATOM 5007 C CA . ILE B 1 283 ? -22.544 2.852 53.020 1.00 11.06 283 ILE B CA 1
ATOM 5008 C C . ILE B 1 283 ? -21.643 1.634 53.172 1.00 17.34 283 ILE B C 1
ATOM 5009 O O . ILE B 1 283 ? -20.468 1.649 52.778 1.00 15.27 283 ILE B O 1
ATOM 5014 N N . ASN B 1 284 ? -22.162 0.596 53.807 1.00 14.15 284 ASN B N 1
ATOM 5015 C CA . ASN B 1 284 ? -21.352 -0.597 53.979 1.00 11.47 284 ASN B CA 1
ATOM 5016 C C . ASN B 1 284 ? -21.356 -1.340 52.674 1.00 19.14 284 ASN B C 1
ATOM 5017 O O . ASN B 1 284 ? -22.408 -1.456 52.041 1.00 15.69 284 ASN B O 1
ATOM 5022 N N . LEU B 1 285 ? -20.205 -1.912 52.321 1.00 13.18 285 LEU B N 1
ATOM 5023 C CA . LEU B 1 285 ? -20.061 -2.754 51.126 1.00 13.82 285 LEU B CA 1
ATOM 5024 C C . LEU B 1 285 ? -20.113 -4.218 51.590 1.00 19.92 285 LEU B C 1
ATOM 5025 O O . LEU B 1 285 ? -19.238 -4.710 52.323 1.00 14.46 285 LEU B O 1
ATOM 5030 N N . ILE B 1 286 ? -21.155 -4.919 51.136 1.00 15.50 286 ILE B N 1
ATOM 5031 C CA . ILE B 1 286 ? -21.364 -6.291 51.555 1.00 14.47 286 ILE B CA 1
ATOM 5032 C C . ILE B 1 286 ? -21.497 -7.262 50.403 1.00 26.43 286 ILE B C 1
ATOM 5033 O O . ILE B 1 286 ? -22.419 -7.144 49.598 1.00 16.45 286 ILE B O 1
ATOM 5038 N N . GLY B 1 287 ? -20.537 -8.184 50.336 1.00 21.71 287 GLY B N 1
ATOM 5039 C CA . GLY B 1 287 ? -20.511 -9.203 49.294 1.00 18.14 287 GLY B CA 1
ATOM 5040 C C . GLY B 1 287 ? -20.420 -8.660 47.855 1.00 25.09 287 GLY B C 1
ATOM 5041 O O . GLY B 1 287 ? -20.646 -9.398 46.907 1.00 22.96 287 GLY B O 1
ATOM 5042 N N . SER B 1 288 ? -20.022 -7.412 47.649 1.00 16.14 288 SER B N 1
ATOM 5043 C CA . SER B 1 288 ? -19.932 -6.878 46.304 1.00 15.39 288 SER B CA 1
ATOM 5044 C C . SER B 1 288 ? -18.487 -6.614 45.912 1.00 24.27 288 SER B C 1
ATOM 5045 O O . SER B 1 288 ? -17.638 -6.265 46.735 1.00 18.71 288 SER B O 1
ATOM 5048 N N . ASP B 1 289 ? -18.207 -6.707 44.618 1.00 17.50 289 ASP B N 1
ATOM 5049 C CA . ASP B 1 289 ? -16.851 -6.393 44.166 1.00 15.41 289 ASP B CA 1
ATOM 5050 C C . ASP B 1 289 ? -16.628 -4.870 44.128 1.00 18.00 289 ASP B C 1
ATOM 5051 O O . ASP B 1 289 ? -17.534 -4.035 43.976 1.00 19.38 289 ASP B O 1
ATOM 5056 N N . VAL B 1 290 ? -15.372 -4.479 44.245 1.00 19.29 290 VAL B N 1
ATOM 5057 C CA . VAL B 1 290 ? -15.084 -3.047 44.224 1.00 19.27 290 VAL B CA 1
ATOM 5058 C C . VAL B 1 290 ? -15.396 -2.583 42.827 1.00 24.40 290 VAL B C 1
ATOM 5059 O O . VAL B 1 290 ? -15.219 -3.315 41.871 1.00 20.73 290 VAL B O 1
ATOM 5063 N N . ASN B 1 291 ? -15.890 -1.365 42.708 1.00 20.92 291 ASN B N 1
ATOM 5064 C CA . ASN B 1 291 ? -16.219 -0.818 41.408 1.00 23.51 291 ASN B CA 1
ATOM 5065 C C . ASN B 1 291 ? -15.569 0.563 41.419 1.00 15.57 291 ASN B C 1
ATOM 5066 O O . ASN B 1 291 ? -16.025 1.508 42.050 1.00 15.97 291 ASN B O 1
ATOM 5071 N N . TYR B 1 292 ? -14.480 0.680 40.691 1.00 14.58 292 TYR B N 1
ATOM 5072 C CA . TYR B 1 292 ? -13.776 1.954 40.656 1.00 15.87 292 TYR B CA 1
ATOM 5073 C C . TYR B 1 292 ? -14.593 3.120 40.122 1.00 22.44 292 TYR B C 1
ATOM 5074 O O . TYR B 1 292 ? -14.251 4.307 40.358 1.00 19.04 292 TYR B O 1
ATOM 5083 N N . ASP B 1 293 ? -15.725 2.811 39.490 1.00 15.63 293 ASP B N 1
ATOM 5084 C CA . ASP B 1 293 ? -16.526 3.964 39.067 1.00 16.21 293 ASP B CA 1
ATOM 5085 C C . ASP B 1 293 ? -16.980 4.814 40.253 1.00 27.90 293 ASP B C 1
ATOM 5086 O O . ASP B 1 293 ? -17.370 5.978 40.075 1.00 19.75 293 ASP B O 1
ATOM 5091 N N . TRP B 1 294 ? -17.002 4.221 41.450 1.00 23.11 294 TRP B N 1
ATOM 5092 C CA . TRP B 1 294 ? -17.429 4.972 42.622 1.00 12.39 294 TRP B CA 1
ATOM 5093 C C . TRP B 1 294 ? -16.512 6.207 42.731 1.00 11.58 294 TRP B C 1
ATOM 5094 O O . TRP B 1 294 ? -16.882 7.273 43.267 1.00 14.32 294 TRP B O 1
ATOM 5105 N N . LEU B 1 295 ? -15.290 6.037 42.255 1.00 12.96 295 LEU B N 1
ATOM 5106 C CA . LEU B 1 295 ? -14.309 7.118 42.370 1.00 21.12 295 LEU B CA 1
ATOM 5107 C C . LEU B 1 295 ? -14.471 8.335 41.421 1.00 16.76 295 LEU B C 1
ATOM 5108 O O . LEU B 1 295 ? -13.748 9.351 41.465 1.00 16.39 295 LEU B O 1
ATOM 5113 N N . LYS B 1 296 ? -15.479 8.233 40.568 1.00 16.96 296 LYS B N 1
ATOM 5114 C CA . LYS B 1 296 ? -15.752 9.325 39.660 1.00 14.53 296 LYS B CA 1
ATOM 5115 C C . LYS B 1 296 ? -16.453 10.404 40.471 1.00 17.48 296 LYS B C 1
ATOM 5116 O O . LYS B 1 296 ? -16.532 11.547 40.029 1.00 20.43 296 LYS B O 1
ATOM 5122 N N . LEU B 1 297 ? -16.977 10.040 41.639 1.00 12.69 297 LEU B N 1
ATOM 5123 C CA . LEU B 1 297 ? -17.692 10.990 42.496 1.00 20.97 297 LEU B CA 1
ATOM 5124 C C . LEU B 1 297 ? -16.716 11.496 43.563 1.00 17.38 297 LEU B C 1
ATOM 5125 O O . LEU B 1 297 ? -16.350 10.710 44.445 1.00 15.88 297 LEU B O 1
ATOM 5130 N N . PRO B 1 298 ? -16.291 12.762 43.476 1.00 19.33 298 PRO B N 1
ATOM 5131 C CA . PRO B 1 298 ? -15.261 13.267 44.361 1.00 12.33 298 PRO B CA 1
ATOM 5132 C C . PRO B 1 298 ? -15.448 13.284 45.826 1.00 16.91 298 PRO B C 1
ATOM 5133 O O . PRO B 1 298 ? -14.454 13.360 46.547 1.00 18.04 298 PRO B O 1
ATOM 5137 N N . LEU B 1 299 ? -16.684 13.171 46.282 1.00 15.82 299 LEU B N 1
ATOM 5138 C CA . LEU B 1 299 ? -16.865 13.175 47.715 1.00 17.03 299 LEU B CA 1
ATOM 5139 C C . LEU B 1 299 ? -16.710 11.796 48.286 1.00 16.69 299 LEU B C 1
ATOM 5140 O O . LEU B 1 299 ? -16.651 11.603 49.498 1.00 17.52 299 LEU B O 1
ATOM 5145 N N . VAL B 1 300 ? -16.694 10.809 47.402 1.00 13.29 300 VAL B N 1
ATOM 5146 C CA . VAL B 1 300 ? -16.617 9.425 47.901 1.00 14.15 300 VAL B CA 1
ATOM 5147 C C . VAL B 1 300 ? -15.232 9.028 48.415 1.00 14.43 300 VAL B C 1
ATOM 5148 O O . VAL B 1 300 ? -14.248 9.090 47.679 1.00 15.47 300 VAL B O 1
ATOM 5152 N N . HIS B 1 301 ? -15.183 8.535 49.656 1.00 13.44 301 HIS B N 1
ATOM 5153 C CA . HIS B 1 301 ? -13.954 7.997 50.274 1.00 13.72 301 HIS B CA 1
ATOM 5154 C C . HIS B 1 301 ? -14.167 6.470 50.314 1.00 13.54 301 HIS B C 1
ATOM 5155 O O . HIS B 1 301 ? -15.048 5.946 51.023 1.00 13.18 301 HIS B O 1
ATOM 5162 N N . LEU B 1 302 ? -13.346 5.775 49.512 1.00 17.51 302 LEU B N 1
ATOM 5163 C CA . LEU B 1 302 ? -13.401 4.311 49.433 1.00 17.51 302 LEU B CA 1
ATOM 5164 C C . LEU B 1 302 ? -12.540 3.733 50.557 1.00 15.46 302 LEU B C 1
ATOM 5165 O O . LEU B 1 302 ? -11.433 4.206 50.769 1.00 13.28 302 LEU B O 1
ATOM 5170 N N . HIS B 1 303 ? -13.046 2.754 51.287 1.00 12.15 303 HIS B N 1
ATOM 5171 C CA . HIS B 1 303 ? -12.281 2.091 52.335 1.00 17.44 303 HIS B CA 1
ATOM 5172 C C . HIS B 1 303 ? -12.505 0.605 52.000 1.00 15.24 303 HIS B C 1
ATOM 5173 O O . HIS B 1 303 ? -13.520 0.006 52.352 1.00 13.15 303 HIS B O 1
ATOM 5180 N N . TRP B 1 304 ? -11.552 0.044 51.275 1.00 12.87 304 TRP B N 1
ATOM 5181 C CA . TRP B 1 304 ? -11.671 -1.342 50.851 1.00 12.96 304 TRP B CA 1
ATOM 5182 C C . TRP B 1 304 ? -10.850 -2.194 51.816 1.00 15.38 304 TRP B C 1
ATOM 5183 O O . TRP B 1 304 ? -9.702 -1.785 52.089 1.00 15.58 304 TRP B O 1
ATOM 5194 N N . TYR B 1 305 ? -11.402 -3.327 52.270 1.00 11.28 305 TYR B N 1
ATOM 5195 C CA . TYR B 1 305 ? -10.747 -4.163 53.248 1.00 13.80 305 TYR B CA 1
ATOM 5196 C C . TYR B 1 305 ? -9.752 -5.187 52.723 1.00 19.98 305 TYR B C 1
ATOM 5197 O O . TYR B 1 305 ? -9.084 -5.852 53.512 1.00 15.21 305 TYR B O 1
ATOM 5206 N N . ASP B 1 306 ? -9.651 -5.352 51.414 1.00 15.70 306 ASP B N 1
ATOM 5207 C CA . ASP B 1 306 ? -8.687 -6.328 50.930 1.00 10.90 306 ASP B CA 1
ATOM 5208 C C . ASP B 1 306 ? -9.082 -7.723 51.407 1.00 16.14 306 ASP B C 1
ATOM 5209 O O . ASP B 1 306 ? -8.191 -8.539 51.677 1.00 17.50 306 ASP B O 1
ATOM 5214 N N . LYS B 1 307 ? -10.387 -8.014 51.516 1.00 23.03 307 LYS B N 1
ATOM 5215 C CA . LYS B 1 307 ? -10.961 -9.300 51.952 1.00 19.37 307 LYS B CA 1
ATOM 5216 C C . LYS B 1 307 ? -11.512 -9.977 50.696 1.00 25.33 307 LYS B C 1
ATOM 5217 O O . LYS B 1 307 ? -11.827 -9.347 49.691 1.00 20.37 307 LYS B O 1
ATOM 5223 N N . GLU B 1 308 ? -11.605 -11.298 50.728 1.00 33.94 308 GLU B N 1
ATOM 5224 C CA . GLU B 1 308 ? -12.131 -12.023 49.584 1.00 29.93 308 GLU B CA 1
ATOM 5225 C C . GLU B 1 308 ? -13.636 -11.726 49.589 1.00 24.07 308 GLU B C 1
ATOM 5226 O O . GLU B 1 308 ? -14.338 -11.736 50.620 1.00 20.80 308 GLU B O 1
ATOM 5232 N N . VAL B 1 309 ? -14.122 -11.432 48.394 1.00 21.24 309 VAL B N 1
ATOM 5233 C CA . VAL B 1 309 ? -15.534 -11.118 48.269 1.00 20.50 309 VAL B CA 1
ATOM 5234 C C . VAL B 1 309 ? -16.370 -12.375 48.331 1.00 27.78 309 VAL B C 1
ATOM 5235 O O . VAL B 1 309 ? -16.221 -13.198 47.442 1.00 30.51 309 VAL B O 1
ATOM 5239 N N . ARG B 1 310 ? -17.232 -12.505 49.341 1.00 25.06 310 ARG B N 1
ATOM 5240 C CA . ARG B 1 310 ? -18.171 -13.618 49.494 1.00 20.47 310 ARG B CA 1
ATOM 5241 C C . ARG B 1 310 ? -19.518 -13.018 49.867 1.00 15.51 310 ARG B C 1
ATOM 5242 O O . ARG B 1 310 ? -19.675 -11.946 50.460 1.00 19.72 310 ARG B O 1
ATOM 5250 N N . PRO B 1 311 ? -20.563 -13.793 49.608 1.00 20.14 311 PRO B N 1
ATOM 5251 C CA . PRO B 1 311 ? -21.861 -13.342 49.982 1.00 20.10 311 PRO B CA 1
ATOM 5252 C C . PRO B 1 311 ? -21.959 -13.047 51.477 1.00 22.19 311 PRO B C 1
ATOM 5253 O O . PRO B 1 311 ? -21.501 -13.818 52.332 1.00 18.98 311 PRO B O 1
ATOM 5257 N N . GLY B 1 312 ? -22.589 -11.913 51.776 1.00 18.31 312 GLY B N 1
ATOM 5258 C CA . GLY B 1 312 ? -22.846 -11.461 53.159 1.00 25.88 312 GLY B CA 1
ATOM 5259 C C . GLY B 1 312 ? -21.649 -10.937 53.974 1.00 22.97 312 GLY B C 1
ATOM 5260 O O . GLY B 1 312 ? -21.785 -10.577 55.145 1.00 18.79 312 GLY B O 1
ATOM 5261 N N . ARG B 1 313 ? -20.475 -10.926 53.359 1.00 17.63 313 ARG B N 1
ATOM 5262 C CA . ARG B 1 313 ? -19.262 -10.470 54.017 1.00 23.70 313 ARG B CA 1
ATOM 5263 C C . ARG B 1 313 ? -19.006 -8.956 53.843 1.00 22.99 313 ARG B C 1
ATOM 5264 O O . ARG B 1 313 ? -19.144 -8.370 52.771 1.00 14.48 313 ARG B O 1
ATOM 5272 N N . LYS B 1 314 ? -18.609 -8.329 54.935 1.00 14.02 314 LYS B N 1
ATOM 5273 C CA . LYS B 1 314 ? -18.263 -6.918 54.846 1.00 13.91 314 LYS B CA 1
ATOM 5274 C C . LYS B 1 314 ? -16.906 -6.849 54.151 1.00 17.69 314 LYS B C 1
ATOM 5275 O O . LYS B 1 314 ? -15.898 -7.376 54.655 1.00 16.47 314 LYS B O 1
ATOM 5281 N N . VAL B 1 315 ? -16.902 -6.194 52.986 1.00 13.70 315 VAL B N 1
ATOM 5282 C CA . VAL B 1 315 ? -15.713 -6.056 52.128 1.00 13.48 315 VAL B CA 1
ATOM 5283 C C . VAL B 1 315 ? -15.182 -4.644 52.134 1.00 15.29 315 VAL B C 1
ATOM 5284 O O . VAL B 1 315 ? -14.041 -4.469 51.695 1.00 16.26 315 VAL B O 1
ATOM 5288 N N . GLY B 1 316 ? -15.979 -3.652 52.563 1.00 10.66 316 GLY B N 1
ATOM 5289 C CA . GLY B 1 316 ? -15.465 -2.294 52.637 1.00 10.86 316 GLY B CA 1
ATOM 5290 C C . GLY B 1 316 ? -16.565 -1.329 53.051 1.00 9.59 316 GLY B C 1
ATOM 5291 O O . GLY B 1 316 ? -17.623 -1.779 53.452 1.00 10.57 316 GLY B O 1
ATOM 5292 N N . HIS B 1 317 ? -16.330 -0.016 52.895 1.00 10.95 317 HIS B N 1
ATOM 5293 C CA . HIS B 1 317 ? -17.374 0.963 53.164 1.00 11.91 317 HIS B CA 1
ATOM 5294 C C . HIS B 1 317 ? -16.995 2.235 52.393 1.00 16.37 317 HIS B C 1
ATOM 5295 O O . HIS B 1 317 ? -15.840 2.454 51.994 1.00 12.66 317 HIS B O 1
ATOM 5302 N N . LEU B 1 318 ? -17.998 3.069 52.170 1.00 11.03 318 LEU B N 1
ATOM 5303 C CA . LEU B 1 318 ? -17.810 4.298 51.447 1.00 14.18 318 LEU B CA 1
ATOM 5304 C C . LEU B 1 318 ? -18.313 5.327 52.435 1.00 21.79 318 LEU B C 1
ATOM 5305 O O . LEU B 1 318 ? -19.417 5.209 52.980 1.00 16.97 318 LEU B O 1
ATOM 5310 N N . ASN B 1 319 ? -17.504 6.358 52.630 1.00 15.06 319 ASN B N 1
ATOM 5311 C CA . ASN B 1 319 ? -17.842 7.479 53.494 1.00 11.00 319 ASN B CA 1
ATOM 5312 C C . ASN B 1 319 ? -18.015 8.712 52.597 1.00 11.44 319 ASN B C 1
ATOM 5313 O O . ASN B 1 319 ? -17.277 8.919 51.642 1.00 11.14 319 ASN B O 1
ATOM 5318 N N . LEU B 1 320 ? -18.943 9.585 52.975 1.00 13.13 320 LEU B N 1
ATOM 5319 C CA . LEU B 1 320 ? -19.162 10.870 52.279 1.00 11.83 320 LEU B CA 1
ATOM 5320 C C . LEU B 1 320 ? -19.525 11.901 53.377 1.00 24.34 320 LEU B C 1
ATOM 5321 O O . LEU B 1 320 ? -20.313 11.628 54.296 1.00 17.13 320 LEU B O 1
ATOM 5326 N N . THR B 1 321 ? -18.956 13.097 53.291 1.00 19.68 321 THR B N 1
ATOM 5327 C CA . THR B 1 321 ? -19.232 14.167 54.253 1.00 16.02 321 THR B CA 1
ATOM 5328 C C . THR B 1 321 ? -19.064 15.499 53.537 1.00 18.92 321 THR B C 1
ATOM 5329 O O . THR B 1 321 ? -18.236 15.611 52.636 1.00 14.56 321 THR B O 1
ATOM 5333 N N . ASP B 1 322 ? -19.912 16.450 53.912 1.00 12.95 322 ASP B N 1
ATOM 5334 C CA . ASP B 1 322 ? -19.872 17.787 53.317 1.00 13.78 322 ASP B CA 1
ATOM 5335 C C . ASP B 1 322 ? -20.804 18.690 54.121 1.00 15.65 322 ASP B C 1
ATOM 5336 O O . ASP B 1 322 ? -21.764 18.217 54.717 1.00 17.06 322 ASP B O 1
ATOM 5341 N N . SER B 1 323 ? -20.544 19.988 54.178 1.00 20.27 323 SER B N 1
ATOM 5342 C CA . SER B 1 323 ? -21.470 20.801 54.958 1.00 19.17 323 SER B CA 1
ATOM 5343 C C . SER B 1 323 ? -22.794 20.961 54.230 1.00 24.40 323 SER B C 1
ATOM 5344 O O . SER B 1 323 ? -23.798 21.239 54.877 1.00 21.60 323 SER B O 1
ATOM 5347 N N . ASP B 1 324 ? -22.770 20.835 52.904 1.00 19.65 324 ASP B N 1
ATOM 5348 C CA . ASP B 1 324 ? -23.956 20.966 52.062 1.00 18.21 324 ASP B CA 1
ATOM 5349 C C . ASP B 1 324 ? -24.706 19.642 51.855 1.00 21.37 324 ASP B C 1
ATOM 5350 O O . ASP B 1 324 ? -24.365 18.832 50.997 1.00 22.72 324 ASP B O 1
ATOM 5355 N N . THR B 1 325 ? -25.760 19.399 52.625 1.00 21.63 325 THR B N 1
ATOM 5356 C CA . THR B 1 325 ? -26.491 18.156 52.491 1.00 21.89 325 THR B CA 1
ATOM 5357 C C . THR B 1 325 ? -26.998 17.917 51.086 1.00 30.00 325 THR B C 1
ATOM 5358 O O . THR B 1 325 ? -27.132 16.765 50.715 1.00 24.24 325 THR B O 1
ATOM 5362 N N . SER B 1 326 ? -27.301 18.951 50.319 1.00 20.83 326 SER B N 1
ATOM 5363 C CA . SER B 1 326 ? -27.770 18.740 48.963 1.00 18.62 326 SER B CA 1
ATOM 5364 C C . SER B 1 326 ? -26.656 18.020 48.194 1.00 21.09 326 SER B C 1
ATOM 5365 O O . SER B 1 326 ? -26.913 17.200 47.297 1.00 24.25 326 SER B O 1
ATOM 5368 N N . ARG B 1 327 ? -25.404 18.301 48.549 1.00 20.85 327 ARG B N 1
ATOM 5369 C CA . ARG B 1 327 ? -24.300 17.630 47.860 1.00 18.04 327 ARG B CA 1
ATOM 5370 C C . ARG B 1 327 ? -24.275 16.158 48.191 1.00 18.72 327 ARG B C 1
ATOM 5371 O O . ARG B 1 327 ? -24.014 15.309 47.341 1.00 20.72 327 ARG B O 1
ATOM 5379 N N . LEU B 1 328 ? -24.537 15.875 49.459 1.00 15.90 328 LEU B N 1
ATOM 5380 C CA . LEU B 1 328 ? -24.550 14.479 49.891 1.00 16.47 328 LEU B CA 1
ATOM 5381 C C . LEU B 1 328 ? -25.650 13.700 49.190 1.00 19.07 328 LEU B C 1
ATOM 5382 O O . LEU B 1 328 ? -25.397 12.593 48.739 1.00 20.48 328 LEU B O 1
ATOM 5387 N N . THR B 1 329 ? -26.852 14.277 49.123 1.00 19.60 329 THR B N 1
ATOM 5388 C CA . THR B 1 329 ? -28.011 13.673 48.470 1.00 19.39 329 THR B CA 1
ATOM 5389 C C . THR B 1 329 ? -27.701 13.421 46.991 1.00 19.25 329 THR B C 1
ATOM 5390 O O . THR B 1 329 ? -28.051 12.372 46.421 1.00 19.87 329 THR B O 1
ATOM 5394 N N . ALA B 1 330 ? -27.062 14.393 46.351 1.00 16.84 330 ALA B N 1
ATOM 5395 C CA . ALA B 1 330 ? -26.727 14.219 44.947 1.00 14.47 330 ALA B CA 1
ATOM 5396 C C . ALA B 1 330 ? -25.716 13.110 44.770 1.00 20.84 330 ALA B C 1
ATOM 5397 O O . ALA B 1 330 ? -25.822 12.322 43.822 1.00 21.95 330 ALA B O 1
ATOM 5399 N N . THR B 1 331 ? -24.741 13.052 45.673 1.00 14.99 331 THR B N 1
ATOM 5400 C CA . THR B 1 331 ? -23.752 11.984 45.571 1.00 15.96 331 THR B CA 1
ATOM 5401 C C . THR B 1 331 ? -24.406 10.612 45.788 1.00 13.31 331 THR B C 1
ATOM 5402 O O . THR B 1 331 ? -24.106 9.618 45.079 1.00 17.88 331 THR B O 1
ATOM 5406 N N . LEU B 1 332 ? -25.343 10.574 46.727 1.00 15.86 332 LEU B N 1
ATOM 5407 C CA . LEU B 1 332 ? -26.030 9.313 46.973 1.00 17.94 332 LEU B CA 1
ATOM 5408 C C . LEU B 1 332 ? -26.811 8.868 45.742 1.00 20.46 332 LEU B C 1
ATOM 5409 O O . LEU B 1 332 ? -26.862 7.685 45.371 1.00 17.41 332 LEU B O 1
ATOM 5414 N N . GLU B 1 333 ? -27.478 9.849 45.150 1.00 17.31 333 GLU B N 1
ATOM 5415 C CA . GLU B 1 333 ? -28.324 9.566 44.007 1.00 17.84 333 GLU B CA 1
ATOM 5416 C C . GLU B 1 333 ? -27.444 8.980 42.910 1.00 14.29 333 GLU B C 1
ATOM 5417 O O . GLU B 1 333 ? -27.807 8.044 42.201 1.00 18.41 333 GLU B O 1
ATOM 5423 N N . ALA B 1 334 ? -26.274 9.569 42.731 1.00 18.96 334 ALA B N 1
ATOM 5424 C CA . ALA B 1 334 ? -25.392 9.109 41.658 1.00 18.97 334 ALA B CA 1
ATOM 5425 C C . ALA B 1 334 ? -24.817 7.741 41.943 1.00 19.31 334 ALA B C 1
ATOM 5426 O O . ALA B 1 334 ? -24.453 6.989 41.026 1.00 15.60 334 ALA B O 1
ATOM 5428 N N . LEU B 1 335 ? -24.778 7.437 43.240 1.00 13.31 335 LEU B N 1
ATOM 5429 C CA . LEU B 1 335 ? -24.259 6.140 43.665 1.00 13.95 335 LEU B CA 1
ATOM 5430 C C . LEU B 1 335 ? -25.161 4.946 43.350 1.00 17.91 335 LEU B C 1
ATOM 5431 O O . LEU B 1 335 ? -24.688 3.824 43.093 1.00 21.02 335 LEU B O 1
ATOM 5436 N N . ILE B 1 336 ? -26.475 5.180 43.375 1.00 20.46 336 ILE B N 1
ATOM 5437 C CA . ILE B 1 336 ? -27.418 4.090 43.131 1.00 16.12 336 ILE B CA 1
ATOM 5438 C C . ILE B 1 336 ? -27.157 3.265 41.868 1.00 17.39 336 ILE B C 1
ATOM 5439 O O . ILE B 1 336 ? -27.081 2.043 41.891 1.00 20.00 336 ILE B O 1
ATOM 5444 N N . PRO B 1 337 ? -27.007 3.895 40.717 1.00 12.00 337 PRO B N 1
ATOM 5445 C CA . PRO B 1 337 ? -26.836 3.057 39.566 1.00 11.32 337 PRO B CA 1
ATOM 5446 C C . PRO B 1 337 ? -25.479 2.412 39.595 1.00 19.48 337 PRO B C 1
ATOM 5447 O O . PRO B 1 337 ? -25.230 1.553 38.767 1.00 20.81 337 PRO B O 1
ATOM 5451 N N . LEU B 1 338 ? -24.587 2.839 40.488 1.00 23.16 338 LEU B N 1
ATOM 5452 C CA . LEU B 1 338 ? -23.249 2.255 40.534 1.00 15.27 338 LEU B CA 1
ATOM 5453 C C . LEU B 1 338 ? -23.182 1.182 41.597 1.00 19.62 338 LEU B C 1
ATOM 5454 O O . LEU B 1 338 ? -22.101 0.656 41.879 1.00 20.30 338 LEU B O 1
ATOM 5459 N N . LEU B 1 339 ? -24.319 0.787 42.150 1.00 24.93 339 LEU B N 1
ATOM 5460 C CA . LEU B 1 339 ? -24.263 -0.289 43.163 1.00 18.15 339 LEU B CA 1
ATOM 5461 C C . LEU B 1 339 ? -25.287 -1.312 42.820 1.00 17.01 339 LEU B C 1
ATOM 5462 O O . LEU B 1 339 ? -26.287 -0.949 42.215 1.00 21.16 339 LEU B O 1
ATOM 5467 N N . PRO B 1 340 ? -25.098 -2.541 43.296 1.00 21.53 340 PRO B N 1
ATOM 5468 C CA . PRO B 1 340 ? -26.095 -3.598 43.122 1.00 12.64 340 PRO B CA 1
ATOM 5469 C C . PRO B 1 340 ? -27.460 -3.192 43.697 1.00 15.12 340 PRO B C 1
ATOM 5470 O O . PRO B 1 340 ? -27.610 -2.333 44.564 1.00 18.88 340 PRO B O 1
ATOM 5474 N N . PRO B 1 341 ? -28.513 -3.809 43.182 1.00 19.49 341 PRO B N 1
ATOM 5475 C CA . PRO B 1 341 ? -29.836 -3.419 43.551 1.00 16.07 341 PRO B CA 1
ATOM 5476 C C . PRO B 1 341 ? -30.080 -3.349 45.014 1.00 20.51 341 PRO B C 1
ATOM 5477 O O . PRO B 1 341 ? -30.832 -2.478 45.472 1.00 24.43 341 PRO B O 1
ATOM 5481 N N . GLU B 1 342 ? -29.560 -4.351 45.713 1.00 18.62 342 GLU B N 1
ATOM 5482 C CA . GLU B 1 342 ? -29.851 -4.367 47.121 1.00 17.46 342 GLU B CA 1
ATOM 5483 C C . GLU B 1 342 ? -29.397 -3.101 47.834 1.00 33.32 342 GLU B C 1
ATOM 5484 O O . GLU B 1 342 ? -29.743 -2.932 49.003 1.00 20.92 342 GLU B O 1
ATOM 5490 N N . TYR B 1 343 ? -28.644 -2.225 47.169 1.00 17.75 343 TYR B N 1
ATOM 5491 C CA . TYR B 1 343 ? -28.222 -1.086 47.944 1.00 12.01 343 TYR B CA 1
ATOM 5492 C C . TYR B 1 343 ? -29.178 0.074 47.908 1.00 19.35 343 TYR B C 1
ATOM 5493 O O . TYR B 1 343 ? -29.046 1.039 48.675 1.00 19.32 343 TYR B O 1
ATOM 5502 N N . ALA B 1 344 ? -30.122 0.044 46.981 1.00 18.84 344 ALA B N 1
ATOM 5503 C CA . ALA B 1 344 ? -31.004 1.210 46.856 1.00 18.09 344 ALA B CA 1
ATOM 5504 C C . ALA B 1 344 ? -31.749 1.636 48.100 1.00 14.23 344 ALA B C 1
ATOM 5505 O O . ALA B 1 344 ? -31.863 2.813 48.437 1.00 16.46 344 ALA B O 1
ATOM 5507 N N . SER B 1 345 ? -32.256 0.654 48.813 1.00 18.06 345 SER B N 1
ATOM 5508 C CA . SER B 1 345 ? -33.020 0.889 50.008 1.00 15.25 345 SER B CA 1
ATOM 5509 C C . SER B 1 345 ? -32.263 1.711 51.017 1.00 19.31 345 SER B C 1
ATOM 5510 O O . SER B 1 345 ? -32.786 2.709 51.559 1.00 16.07 345 SER B O 1
ATOM 5513 N N . GLY B 1 346 ? -31.020 1.301 51.245 1.00 16.30 346 GLY B N 1
ATOM 5514 C CA . GLY B 1 346 ? -30.182 1.991 52.226 1.00 17.50 346 GLY B CA 1
ATOM 5515 C C . GLY B 1 346 ? -29.779 3.424 51.853 1.00 17.57 346 GLY B C 1
ATOM 5516 O O . GLY B 1 346 ? -29.677 4.386 52.672 1.00 16.81 346 GLY B O 1
ATOM 5517 N N . VAL B 1 347 ? -29.497 3.548 50.563 1.00 20.92 347 VAL B N 1
ATOM 5518 C CA . VAL B 1 347 ? -29.043 4.836 50.027 1.00 16.22 347 VAL B CA 1
ATOM 5519 C C . VAL B 1 347 ? -30.202 5.804 50.185 1.00 15.77 347 VAL B C 1
ATOM 5520 O O . VAL B 1 347 ? -30.033 6.961 50.594 1.00 18.58 347 VAL B O 1
ATOM 5524 N N . ILE B 1 348 ? -31.391 5.317 49.833 1.00 19.66 348 ILE B N 1
ATOM 5525 C CA . ILE B 1 348 ? -32.628 6.146 49.876 1.00 19.52 348 ILE B CA 1
ATOM 5526 C C . ILE B 1 348 ? -32.946 6.501 51.289 1.00 17.42 348 ILE B C 1
ATOM 5527 O O . ILE B 1 348 ? -33.366 7.621 51.606 1.00 20.41 348 ILE B O 1
ATOM 5532 N N . TRP B 1 349 ? -32.768 5.503 52.155 1.00 16.79 349 TRP B N 1
ATOM 5533 C CA . TRP B 1 349 ? -32.977 5.742 53.582 1.00 14.99 349 TRP B CA 1
ATOM 5534 C C . TRP B 1 349 ? -31.981 6.872 53.987 1.00 29.66 349 TRP B C 1
ATOM 5535 O O . TRP B 1 349 ? -32.391 7.861 54.615 1.00 16.45 349 TRP B O 1
ATOM 5546 N N . ALA B 1 350 ? -30.701 6.808 53.583 1.00 15.67 350 ALA B N 1
ATOM 5547 C CA . ALA B 1 350 ? -29.788 7.909 53.947 1.00 15.07 350 ALA B CA 1
ATOM 5548 C C . ALA B 1 350 ? -30.246 9.264 53.414 1.00 19.41 350 ALA B C 1
ATOM 5549 O O . ALA B 1 350 ? -30.246 10.306 54.095 1.00 17.08 350 ALA B O 1
ATOM 5551 N N . GLN B 1 351 ? -30.620 9.227 52.145 1.00 15.83 351 GLN B N 1
ATOM 5552 C CA . GLN B 1 351 ? -31.085 10.452 51.530 1.00 25.08 351 GLN B CA 1
ATOM 5553 C C . GLN B 1 351 ? -32.239 11.012 52.354 1.00 21.36 351 GLN B C 1
ATOM 5554 O O . GLN B 1 351 ? -32.361 12.226 52.614 1.00 18.80 351 GLN B O 1
ATOM 5560 N N . SER B 1 352 ? -33.091 10.098 52.776 1.00 17.36 352 SER B N 1
ATOM 5561 C CA . SER B 1 352 ? -34.270 10.529 53.528 1.00 25.71 352 SER B CA 1
ATOM 5562 C C . SER B 1 352 ? -33.924 11.298 54.831 1.00 28.08 352 SER B C 1
ATOM 5563 O O . SER B 1 352 ? -34.670 12.160 55.332 1.00 17.57 352 SER B O 1
ATOM 5566 N N . LYS B 1 353 ? -32.770 10.973 55.396 1.00 19.31 353 LYS B N 1
ATOM 5567 C CA . LYS B 1 353 ? -32.326 11.628 56.628 1.00 23.43 353 LYS B CA 1
ATOM 5568 C C . LYS B 1 353 ? -32.130 13.119 56.317 1.00 24.06 353 LYS B C 1
ATOM 5569 O O . LYS B 1 353 ? -32.177 13.992 57.183 1.00 22.87 353 LYS B O 1
ATOM 5575 N N . PHE B 1 354 ? -31.832 13.454 55.071 1.00 21.09 354 PHE B N 1
ATOM 5576 C CA . PHE B 1 354 ? -31.631 14.862 54.773 1.00 23.82 354 PHE B CA 1
ATOM 5577 C C . PHE B 1 354 ? -32.850 15.488 54.148 1.00 31.61 354 PHE B C 1
ATOM 5578 O O . PHE B 1 354 ? -32.753 16.553 53.544 1.00 35.74 354 PHE B O 1
ATOM 5586 N N . GLY B 1 355 ? -33.976 14.813 54.236 1.00 19.73 355 GLY B N 1
ATOM 5587 C CA . GLY B 1 355 ? -35.180 15.330 53.583 1.00 27.04 355 GLY B CA 1
ATOM 5588 C C . GLY B 1 355 ? -36.130 16.103 54.487 1.00 99.85 355 GLY B C 1
ATOM 5589 O O . GLY B 1 355 ? -35.877 16.250 55.703 1.00 36.39 355 GLY B O 1
#

Sequence (710 aa):
MKQVCVLGNGQLGRMLRQAGEPLGIAVWPVGLDAEPAAVPFQQSVITAEIERWPETALTRQLARHPAFVNRDVFPIIADRLTQKQLFDKLHLPTAPWQLLAERSEWPAVFDRLGELAIVKRRTGGYDGRGQWRLRANETEQLPAECYGECIVEQGINFSGEVSLVGARGFDGSTVFYPLTHNLHQDGILRTSVAFPQANAQQQARAEEMLSAIMQELGYVGVMAMECFVTPQGLLINELAPRVHNSGHWTQNGASISQFELHLRAITDLPLPQPVVNNPSVMINLIGSDVNYDWLKLPLVHLHWYDKEVRPGRKVGHLNLTDSDTSRLTATLEALIPLLPPEYASGVIWAQSKFGMKQVCVLGNGQLGRMLRQAGEPLGIAVWPVGLDAEPAAVPFQQSVITAEIERWPETALTRQLARHPAFVNRDVFPIIADRLTQKQLFDKLHLPTAPWQLLAERSEWPAVFDRLGELAIVKRRTGGYDGRGQWRLRANETEQLPAECYGECIVEQGINFSGEVSLVGARGFDGSTVFYPLTHNLHQDGILRTSVAFPQANAQQQARAEEMLSAIMQELGYVGVMAMECFVTPQGLLINELAPRVHNSGHWTQNGASISQFELHLRAITDLPLPQPVVNNPSVMINLIGSDVNYDWLKLPLVHLHWYDKEVRPGRKVGHLNLTDSDTSRLTATLEALIPLLPPEYASGVIWAQSKFG

Secondary structure (DSSP, 8-state):
--EEEEES-SHHHHHHHHHHGGGT-EEEEE-TT--GGG---TTSEEEES-S-----HHHHHHHT-TTBTTTTHHHHHHSHHHHHHHHHHTT--B--EEEE--GGGHHHHHHHH-SEEEEEESSS--TTTTEEEEETT-GGGS-GGGTTTEEEEEPP--SEEEEEEEEE-TTS-EEEPPPEEEEEETTEEEEEEE-SS--HHHHHHHHHHHHHHHHHHT--EEEEEEEEEETTEEEEEEEESS--GGGTTHHHHSSS-HHHHHHHHHTT---PPPP--S-EEEEEEES----GGGGGSTT-EEEE------TT-EEEEEEEE-S-HHHHHHHHHHHGGGS-GGGHHHHHHHHHHT-/--EEEEE--SHHHHHHHHHHGGGT-EEEEE-TT--GGGS--TTSEEEES-S-----HHHHHHTT-TTBTTTTTHHHHHSHHHHHHHHHHTT--B--EEEE--GGGHHHHHHHH-S-EEEEESSS--TTTTEEEE-TT-GGGS-GGGTTTEEEEEPP--SEEEEEEEEE-TTS-EEEPPPEEEEEETTEEEEEEE-SS--HHHHHHHHHHHHHHHHHHT--EEEEEEEEEETTEEEEEEEESS--GGGTTHHHHSSS-HHHHHHHHHTT---PPPP--S-EEEEEEES----GGGGGSTT-EEEE------TT-EEEEEEEE-S-HHHHHHHHHHHGGGS-GGGHHHHHHHHHHT-

InterPro domains:
  IPR003135 ATP-grasp fold, ATP-dependent carboxylate-amine ligase-type [PF02222] (85-259)
  IPR005875 Phosphoribosylaminoimidazole carboxylase, ATPase subunit [MF_01928] (3-325)
  IPR005875 Phosphoribosylaminoimidazole carboxylase, ATPase subunit [TIGR01161] (3-329)
  IPR011054 Rudiment single hybrid motif [SSF51246] (278-353)
  IPR011761 ATP-grasp fold [PS50975] (84-267)
  IPR013815 ATP-grasp fold, subdomain 1 [G3DSA:3.30.1490.20] (94-155)
  IPR016185 Pre-ATP-grasp domain superfamily [SSF52440] (2-76)
  IPR040686 Phosphoribosylaminoimidazole carboxylase, C-terminal domain [PF17769] (280-329)
  IPR054350 PurT/PurK-like, preATP-grasp domain [PF22660] (1-51)

B-factor: mean 27.44, std 18.5, range [6.97, 99.85]

Radius of gyration: 28.75 Å; Cα contacts (8 Å, |Δi|>4): 1501; chains: 2; bounding box: 82×71×63 Å

Nearest PDB structures (foldseek):
  3etj-assembly1_A  TM=9.914E-01  e=9.088E-74  Escherichia coli K-12
  3etj-assembly1_B  TM=9.989E-01  e=6.448E-73  Escherichia coli K-12
  1b6s-assembly1_B  TM=9.984E-01  e=1.344E-72  Escherichia coli
  1b6r-assembly1_A-2  TM=9.895E-01  e=2.701E-71  Escherichia coli
  1b6s-assembly2_D  TM=9.987E-01  e=4.802E-70  Escherichia coli

GO terms:
  GO:0005524 ATP binding (F, IDA)
  GO:0005829 cytosol (C, IDA)
  GO:0034028 5-(carboxyamino)imidazole ribonucleotide synthase activity (F, IDA)
  GO:0004638 phosphoribosylaminoimidazole carboxylase activity (F, IDA)

Foldseek 3Di:
DAEEEEEADFLQQVVLCVLQVVVVHHYHYDYPAHDLVPDPLQRHQYEYQDQDDDDDPNVVVVVPRPRNALNVVRVCQQFQVSQVVLCVVVVAFAFDKFQQAAPVCLVVRCVPAPFWKWKAFRHDDALQDRIDIDGSVPVVVDDRVRHRGIMIGHDDDFPFKWKKKKWAALVLDIETAAIWTWDHDSSHTFKIKFFRHDPVVLRVSNCVSVSVVCVVSSHWFMKMWMWGHDPVHIHTHGIRSYDDPNQQLQVPFWQAGSSNQRVCRSVVHDRDYIHGHWMKMKGWDFLDDDDCVLVVLPQWDWAATPDDRHGRHGGTMIMGIDRDLVSVLVSLVVCCVVHPPVNVVVSVVNNVVVD/DAEEEEEADFLLQVVLQVLCVVVVHHYHYDYQQDDVVPDPPVPHQYEYQDQDDDDYNVVVVVVVDPSYALNPVSVCAQFVVSQVVLCVVVVAFAFDKFQQAADVCQVVRCVPQPAWKWKAFRHDDALQDRIDIDGSVPVVVDDRVRHRGIMMGHDDPFPFKKKKKKFAALVLDIATAAIKTWDRDSSHTFKIKGFRHDPVVQRVSNVVVVSCVCVVSSHGFMKMWMWGQDVVYTHTHGMRSYQDPNQQLQVPFWQAGSSRQRSCRSVVHDHDHIHGHWMKMKGWDFLDDDDCVLVVLPQWDWAATPDDRDGGDGGTMIMGIDRDLVSVLVSLVVCCVVDPPVRPVVSVVNNVVVD

CATH classification: 3.40.50.20 (+2 more: 3.30.470.20, 3.30.1490.20)

Organism: Escherichia coli (strain K12) (NCBI:txid83333)

Solvent-accessible surface area: 28305 Å² total; per-residue (Å²): 109,54,42,0,0,0,0,4,110,27,28,18,0,32,4,2,69,35,15,0,31,24,4,1,1,22,6,113,41,12,7,49,132,31,99,17,94,82,7,29,20,110,110,9,32,0,4,4,20,46,31,94,75,82,132,34,50,0,7,122,60,2,60,179,12,123,41,9,18,20,64,112,10,3,82,65,2,8,24,39,25,48,8,6,87,14,0,66,129,41,167,18,55,20,2,55,30,40,60,0,41,92,112,78,39,16,89,55,0,28,123,137,6,35,142,33,0,23,0,14,68,56,69,31,19,120,44,32,146,27,86,62,162,3,118,66,125,32,25,154,118,1,40,66,130,2,30,22,78,0,1,0,5,57,9,31,141,76,102,26,28,3,0,0,3,0,0,24,5,104,120,28,49,48,14,15,2,18,2,1,43,9,32,59,56,154,39,16,9,28,2,0,0,1,50,30,153,27,100,83,160,26,28,63,97,0,52,126,4,0,34,35,0,0,109,80,26,42,1,9,0,0,0,0,0,24,1,22,27,18,121,146,15,1,23,1,21,47,6,8,4,62,2,17,13,0,0,2,2,1,41,49,9,15,13,1,8,0,1,34,0,6,0,5,2,3,17,104,25,27,24,26,91,4,20,22,62,38,12,1,0,0,4,0,0,12,29,10,103,45,45,40,54,1,0,119,32,35,11,2,30,3,18,25,9,94,58,132,50,142,126,54,60,39,0,0,0,0,1,0,26,4,74,62,48,65,86,0,36,62,14,0,100,39,0,45,104,42,14,49,118,86,8,28,61,3,2,93,51,0,31,71,67,31,118,159,41,43,0,1,0,0,4,104,29,28,20,0,28,4,3,67,34,16,0,31,23,5,4,1,29,6,118,45,8,9,54,132,28,101,21,95,84,25,32,30,172,115,12,39,1,3,4,17,46,50,128,63,67,138,32,48,2,7,132,82,7,49,188,24,117,29,5,25,20,76,96,10,4,80,65,2,9,22,38,33,50,8,6,93,15,0,70,131,33,172,13,54,18,3,65,51,40,61,0,39,92,120,83,44,10,92,40,0,21,122,150,14,34,131,30,0,15,0,14,75,54,58,44,25,124,37,32,135,27,71,58,163,2,109,67,131,47,20,158,116,5,48,71,123,2,33,24,80,0,1,0,6,54,12,31,147,78,99,26,28,4,0,0,2,0,0,22,5,100,120,27,54,48,14,17,2,15,2,1,46,9,31,5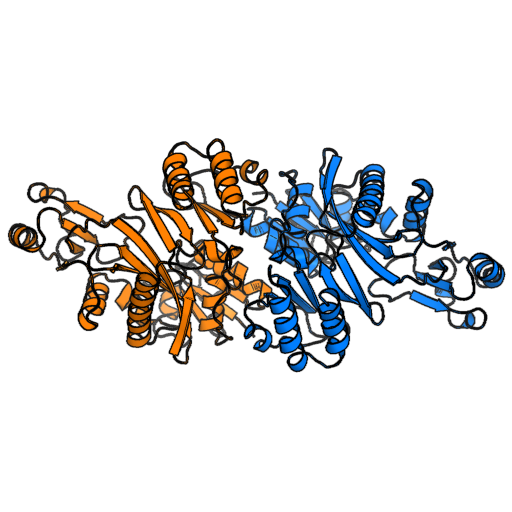6,53,144,39,27,8,30,2,0,0,1,47,47,155,20,78,53,120,33,28,62,74,0,54,117,2,0,32,36,0,0,104,73,29,44,1,9,0,0,0,0,0,23,0,21,25,15,129,152,9,1,23,2,22,44,7,7,4,59,2,16,12,0,0,1,2,0,40,50,10,15,13,1,8,0,2,34,0,6,0,4,2,4,13,102,19,27,27,24,86,3,21,23,62,38,12,1,0,0,5,0,0,12,27,9,105,43,47,45,58,1,1,113,31,36,9,2,29,4,18,23,8,79,54,123,49,133,129,42,53,38,0,0,0,0,2,0,26,4,76,65,48,72,86,0,46,61,15,0,102,38,0,48,106,40,13,52,121,90,8,31,60,4,1,92,51,0,24,68,72,34,119